Protein AF-A0A6J8DDE4-F1 (afdb_monomer_lite)

Organism: Mytilus coruscus (NCBI:txid42192)

pLDDT: mean 78.77, std 21.64, range [24.58, 97.44]

Sequence (434 aa):
MTSKDKNIFKKNSNVIDPCDWVNSNVIDPCDWVNSNVKDPCDLVNSNVKDPCDLVNSNVIDPCDWVNSNVIDPCDWVNSNVIDPCDWVNSNVIDPCDWVNSNVIDPCDWTHSSDFPGNYEDYDDSWSQKKFEKKFRIDMVKMSHDELEFDMVGVDASIANAFRRILLSEVPTMAIEKVFIYNNTSIIQDEVLAHRLGLIPIKADPRLFEYRQEGDTEGTAGDTLEFQLKVKCTKCLKVADTTDPDDLYKDHKVTTKHLKWVPIGNQAEIFKEGEIRPVHDDILIAKLRPGQELDIRMHCVKGIGKDHAKFSPVATASYRLLPEITLLQTVEGSLAEKLQKCFSPGVIEIEKVKGGRKKARVANARKDTCSREVFRHEGLKDTVKLERIRDHFIFSVESTGVLTPDVLVCEAVQVLMKKCRTFLTELKENTDKPK

Foldseek 3Di:
DDPDDDADAEDEDQEDEPDQEDEEAEDEPYQYYEYAEYEYHQYYEYAEYEYHQEYEYAEYDYHQEYEYAEYEYHLEYEYAYYDDHVDYDYNYYDDHVYYHYNDDPDPPPPDDQLDPPSDPPDDSPDDPVVQVVFWDKAWDDFDQFKGKIKTFRDFPVVVVLLQCCLQWPQKAKFWDDKAWPDFPAPDDPVRLSVLRRLFGKQDDQVQADADDPPDDPDALRFKWKKKAKFAKAFDPPDDDDPDCVNGIDRQFDWQLRIDTDHGDCVPVVDDPPNIGGLDGGHTRGGGDHPTITTMMTMIGMDTCNVPSSGNQFPHKDKDFQKDKDFPDWQKDVRLVVVCVQWDPPQWDWDQDPPRITTIDGGGSNRTPPPVSQCVDPVRNVGMDIDGDRRMMIIMTGGPSSHGVVVSSVSSVVVVVVVVVVVVVVVVVVVPDDD

InterPro domains:
  IPR001514 DNA-directed RNA polymerase, 30-40kDa subunit, conserved site [PS00446] (160-200)
  IPR011262 DNA-directed RNA polymerase, insert domain [PF01000] (189-309)
  IPR011263 DNA-directed RNA polymerase, RpoA/D/Rpb3-type [PF01193] (148-419)
  IPR011263 DNA-directed RNA polymerase, RpoA/D/Rpb3-type [SM00662] (146-425)
  IPR022842 DNA-directed RNA polymerase subunit Rpo3/Rpb3/RPAC1 [MF_00320] (136-426)
  IPR033901 DNA-directed RNA polymerases I and III subunit AC40 [cd07032] (135-425)
  IPR036603 RNA polymerase, RBP11-like subunit [G3DSA:3.30.1360.10] (137-418)
  IPR036603 RNA polymerase, RBP11-like subunit [SSF55257] (133-428)
  IPR036643 DNA-directed RNA polymerase, insert domain superfamily [G3DSA:2.170.120.12] (172-308)
  IPR036643 DNA-directed RNA polymerase, insert domain superfamily [SSF56553] (171-312)
  IPR050518 Archaeal Rpo3/Eukaryotic RPB3 RNA Polymerase Subunit [PTHR11800] (110-429)

Radius of gyration: 29.36 Å; chains: 1; bounding box: 64×82×76 Å

Secondary structure (DSSP, 8-state):
--------S-EEEEEE---SEEE-SEE---SEEEEEEE---SEEE-SEE---SEEEEEEE---SEEE-SEE---SEEEEEEE---SEEE-SEEPPPSEEE-SEE---TT-S---STTS-TT------HHHHHHH-EEEEEEE-SSEEEEEEES--HHHHHHHHHHHHHTSEEEEEEEEEEEEE-SSS-HHHHHHHHHTSPEE--GGGSPPPPTT-SS--TTTEEEEEEEEE-EE-TT-SS---HHHHEET-EEEGGGEEEE--TTHHHHS-TTTSEES-S--EEEE--TT-EEEEEEEEEEEETTT-GGG-SEEEEEEEEEEEEEESS--BTHHHHHHHHHS-TTTEEEEEETTTEEEEEE--GGG-----GGGG-TTTGGGEEEEEEEEEEEEEEEE-SSS-HHHHHHHHHHHHHHHHHHHHHHHHHHHSS--

Structure (mmCIF, N/CA/C/O backbone):
data_AF-A0A6J8DDE4-F1
#
_entry.id   AF-A0A6J8DDE4-F1
#
loop_
_atom_site.group_PDB
_atom_site.id
_atom_site.type_symbol
_atom_site.label_atom_id
_atom_site.label_alt_id
_atom_site.label_comp_id
_atom_site.label_asym_id
_atom_site.label_entity_id
_atom_site.label_seq_id
_atom_site.pdbx_PDB_ins_code
_atom_site.Cartn_x
_atom_site.Cartn_y
_atom_site.Cartn_z
_atom_site.occupancy
_atom_site.B_iso_or_equiv
_atom_site.auth_seq_id
_atom_site.auth_comp_id
_atom_site.auth_asym_id
_atom_site.auth_atom_id
_atom_site.pdbx_PDB_model_num
ATOM 1 N N . MET A 1 1 ? 34.566 -12.111 23.708 1.00 26.91 1 MET A N 1
ATOM 2 C CA . MET A 1 1 ? 34.995 -13.268 24.526 1.00 26.91 1 MET A CA 1
ATOM 3 C C . MET A 1 1 ? 33.925 -14.330 24.389 1.00 26.91 1 MET A C 1
ATOM 5 O O . MET A 1 1 ? 32.755 -13.999 24.465 1.00 26.91 1 MET A O 1
ATOM 9 N N . THR A 1 2 ? 34.337 -15.550 24.078 1.00 24.58 2 THR A N 1
ATOM 10 C CA . THR A 1 2 ? 33.510 -16.724 23.770 1.00 24.58 2 THR A CA 1
ATOM 11 C C . THR A 1 2 ? 32.404 -16.966 24.807 1.00 24.58 2 THR A C 1
ATOM 13 O O . THR A 1 2 ? 32.708 -17.207 25.977 1.00 24.58 2 THR A O 1
ATOM 16 N N . SER A 1 3 ? 31.129 -16.919 24.390 1.00 25.62 3 SER A N 1
ATOM 17 C CA . SER A 1 3 ? 30.004 -17.354 25.224 1.00 25.62 3 SER A CA 1
ATOM 18 C C . SER A 1 3 ? 30.092 -18.867 25.372 1.00 25.62 3 SER A C 1
ATOM 20 O O . SER A 1 3 ? 29.814 -19.629 24.451 1.00 25.62 3 SER A O 1
ATOM 22 N N . LYS A 1 4 ? 30.580 -19.307 26.529 1.00 28.00 4 LYS A N 1
ATOM 23 C CA . LYS A 1 4 ? 30.443 -20.697 26.939 1.00 28.00 4 LYS A CA 1
ATOM 24 C C . LYS A 1 4 ? 28.967 -20.954 27.196 1.00 28.00 4 LYS A C 1
ATOM 26 O O . LYS A 1 4 ? 28.421 -20.358 28.124 1.00 28.00 4 LYS A O 1
ATOM 31 N N . ASP A 1 5 ? 28.399 -21.876 26.429 1.00 30.75 5 ASP A N 1
ATOM 32 C CA . ASP A 1 5 ? 27.212 -22.635 26.798 1.00 30.75 5 ASP A CA 1
ATOM 33 C C . ASP A 1 5 ? 27.404 -23.167 28.222 1.00 30.75 5 ASP A C 1
ATOM 35 O O . ASP A 1 5 ? 28.204 -24.068 28.497 1.00 30.75 5 ASP A O 1
ATOM 39 N N . LYS A 1 6 ? 26.724 -22.528 29.165 1.00 29.55 6 LYS A N 1
ATOM 40 C CA . LYS A 1 6 ? 26.443 -23.087 30.476 1.00 29.55 6 LYS A CA 1
ATOM 41 C C . LYS A 1 6 ? 24.932 -23.093 30.571 1.00 29.55 6 LYS A C 1
ATOM 43 O O . LYS A 1 6 ? 24.353 -22.057 30.875 1.00 29.55 6 LYS A O 1
ATOM 48 N N . ASN A 1 7 ? 24.325 -24.252 30.344 1.00 34.34 7 ASN A N 1
ATOM 49 C CA . ASN A 1 7 ? 22.965 -24.504 30.801 1.00 34.34 7 ASN A CA 1
ATOM 50 C C . ASN A 1 7 ? 22.991 -24.363 32.326 1.00 34.34 7 ASN A C 1
ATOM 52 O O . ASN A 1 7 ? 23.570 -25.189 33.041 1.00 34.34 7 ASN A O 1
ATOM 56 N N . ILE A 1 8 ? 22.491 -23.230 32.816 1.00 42.12 8 ILE A N 1
ATOM 57 C CA . ILE A 1 8 ? 22.381 -22.936 34.239 1.00 42.12 8 ILE A CA 1
ATOM 58 C C . ILE A 1 8 ? 20.990 -23.407 34.653 1.00 42.12 8 ILE A C 1
ATOM 60 O O . ILE A 1 8 ? 20.004 -22.752 34.362 1.00 42.12 8 ILE A O 1
ATOM 64 N N . PHE A 1 9 ? 20.916 -24.535 35.356 1.00 44.44 9 PHE A N 1
ATOM 65 C CA . PHE A 1 9 ? 19.640 -25.130 35.768 1.00 44.44 9 PHE A CA 1
ATOM 66 C C . PHE A 1 9 ? 18.889 -24.327 36.855 1.00 44.44 9 PHE A C 1
ATOM 68 O O . PHE A 1 9 ? 17.711 -24.573 37.078 1.00 44.44 9 PHE A O 1
ATOM 75 N N . LYS A 1 10 ? 19.548 -23.399 37.579 1.00 40.81 10 LYS A N 1
ATOM 76 C CA . LYS A 1 10 ? 18.949 -22.583 38.663 1.00 40.81 10 LYS A CA 1
ATOM 77 C C . LYS A 1 10 ? 19.682 -21.246 38.864 1.00 40.81 10 LYS A C 1
ATOM 79 O O . LYS A 1 10 ? 20.897 -21.260 39.079 1.00 40.81 10 LYS A O 1
ATOM 84 N N . LYS A 1 11 ? 18.963 -20.112 38.898 1.00 54.50 11 LYS A N 1
ATOM 85 C CA . LYS A 1 11 ? 19.496 -18.775 39.263 1.00 54.50 11 LYS A CA 1
ATOM 86 C C . LYS A 1 11 ? 18.767 -18.170 40.473 1.00 54.50 11 LYS A C 1
ATOM 88 O O . LYS A 1 11 ? 17.560 -17.964 40.426 1.00 54.50 11 LYS A O 1
ATOM 93 N N . ASN A 1 12 ? 19.531 -17.801 41.508 1.00 46.16 12 ASN A N 1
ATOM 94 C CA . ASN A 1 12 ? 19.058 -17.040 42.674 1.00 46.16 12 ASN A CA 1
ATOM 95 C C . ASN A 1 12 ? 19.862 -15.739 42.823 1.00 46.16 12 ASN A C 1
ATOM 97 O O . ASN A 1 12 ? 21.071 -15.800 43.061 1.00 46.16 12 ASN A O 1
ATOM 101 N N . SER A 1 13 ? 19.216 -14.575 42.741 1.00 49.94 13 SER A N 1
ATOM 102 C CA . SER A 1 13 ? 19.834 -13.273 43.056 1.00 49.94 13 SER A CA 1
ATOM 103 C C . SER A 1 13 ? 18.778 -12.215 43.388 1.00 49.94 13 SER A C 1
ATOM 105 O O . SER A 1 13 ? 17.614 -12.376 43.058 1.00 49.94 13 SER A O 1
ATOM 107 N N . ASN A 1 14 ? 19.157 -11.116 44.050 1.00 41.53 14 ASN A N 1
ATOM 108 C CA . ASN A 1 14 ? 18.201 -10.044 44.374 1.00 41.53 14 ASN A CA 1
ATOM 109 C C . ASN A 1 14 ? 17.724 -9.276 43.130 1.00 41.53 14 ASN A C 1
ATOM 111 O O . ASN A 1 14 ? 16.549 -8.929 43.050 1.00 41.53 14 ASN A O 1
ATOM 115 N N . VAL A 1 15 ? 18.630 -9.039 42.180 1.00 47.00 15 VAL A N 1
ATOM 116 C CA . VAL A 1 15 ? 18.371 -8.411 40.878 1.00 47.00 15 VAL A CA 1
ATOM 117 C C . VAL A 1 15 ? 19.031 -9.288 39.814 1.00 47.00 15 VAL A C 1
ATOM 119 O O . VAL A 1 15 ? 20.150 -9.775 40.026 1.00 47.00 15 VAL A O 1
ATOM 122 N N . ILE A 1 16 ? 18.329 -9.539 38.712 1.00 54.81 16 ILE A N 1
ATOM 123 C CA . ILE A 1 16 ? 18.876 -10.159 37.500 1.00 54.81 16 ILE A CA 1
ATOM 124 C C . ILE A 1 16 ? 18.686 -9.146 36.381 1.00 54.81 16 ILE A C 1
ATOM 126 O O . ILE A 1 16 ? 17.548 -8.916 35.996 1.00 54.81 16 ILE A O 1
ATOM 130 N N . ASP A 1 17 ? 19.796 -8.598 35.892 1.00 51.78 17 ASP A N 1
ATOM 131 C CA . ASP A 1 17 ? 19.867 -7.696 34.742 1.00 51.78 17 ASP A CA 1
ATOM 132 C C . ASP A 1 17 ? 20.944 -8.250 33.786 1.00 51.78 17 ASP A C 1
ATOM 134 O O . ASP A 1 17 ? 22.132 -8.258 34.144 1.00 51.78 17 ASP A O 1
ATOM 138 N N . PRO A 1 18 ? 20.560 -8.873 32.652 1.00 49.59 18 PRO A N 1
ATOM 139 C CA . PRO A 1 18 ? 21.518 -9.568 31.811 1.00 49.59 18 PRO A CA 1
ATOM 140 C C . PRO A 1 18 ? 22.302 -8.677 30.841 1.00 49.59 18 PRO A C 1
ATOM 142 O O . PRO A 1 18 ? 23.417 -9.099 30.546 1.00 49.59 18 PRO A O 1
ATOM 145 N N . CYS A 1 19 ? 21.764 -7.558 30.322 1.00 50.84 19 CYS A N 1
ATOM 146 C CA . CYS A 1 19 ? 22.345 -6.674 29.277 1.00 50.84 19 CYS A CA 1
ATOM 147 C C . CYS A 1 19 ? 21.293 -5.670 28.738 1.00 50.84 19 CYS A C 1
ATOM 149 O O . CYS A 1 19 ? 20.141 -6.044 28.639 1.00 50.84 19 CYS A O 1
ATOM 151 N N . ASP A 1 20 ? 21.685 -4.507 28.199 1.00 43.53 20 ASP A N 1
ATOM 152 C CA . ASP A 1 20 ? 20.748 -3.557 27.544 1.00 43.53 20 ASP A CA 1
ATOM 153 C C . ASP A 1 20 ? 20.222 -4.031 26.159 1.00 43.53 20 ASP A C 1
ATOM 155 O O . ASP A 1 20 ? 19.158 -3.624 25.700 1.00 43.53 20 ASP A O 1
ATOM 159 N N . TRP A 1 21 ? 20.968 -4.888 25.439 1.00 42.19 21 TRP A N 1
ATOM 160 C CA . TRP A 1 21 ? 20.609 -5.348 24.082 1.00 42.19 21 TRP A CA 1
ATOM 161 C C . TRP A 1 21 ? 21.011 -6.800 23.808 1.00 42.19 21 TRP A C 1
ATOM 163 O O . TRP A 1 21 ? 22.154 -7.194 24.067 1.00 42.19 21 TRP A O 1
ATOM 173 N N . VAL A 1 22 ? 20.104 -7.583 23.203 1.00 50.41 22 VAL A N 1
ATOM 174 C CA . VAL A 1 22 ? 20.348 -8.987 22.823 1.00 50.41 22 VAL A CA 1
ATOM 175 C C . VAL A 1 22 ? 19.825 -9.303 21.414 1.00 50.41 22 VAL A C 1
ATOM 177 O O . VAL A 1 22 ? 18.672 -9.037 21.077 1.00 50.41 22 VAL A O 1
ATOM 180 N N . ASN A 1 23 ? 20.667 -9.943 20.594 1.00 41.00 23 ASN A N 1
ATOM 181 C CA . ASN A 1 23 ? 20.316 -10.460 19.267 1.00 41.00 23 ASN A CA 1
ATOM 182 C C . ASN A 1 23 ? 20.802 -11.915 19.131 1.00 41.00 23 ASN A C 1
ATOM 184 O O . ASN A 1 23 ? 22.007 -12.154 19.031 1.00 41.00 23 ASN A O 1
ATOM 188 N N . SER A 1 24 ? 19.886 -12.886 19.165 1.00 45.12 24 SER A N 1
ATOM 189 C CA . SER A 1 24 ? 20.200 -14.328 19.149 1.00 45.12 24 SER A CA 1
ATOM 190 C C . SER A 1 24 ? 19.079 -15.129 18.492 1.00 45.12 24 SER A C 1
ATOM 192 O O . SER A 1 24 ? 17.921 -14.771 18.616 1.00 45.12 24 SER A O 1
ATOM 194 N N . ASN A 1 25 ? 19.381 -16.254 17.841 1.00 38.81 25 ASN A N 1
ATOM 195 C CA . ASN A 1 25 ? 18.343 -17.104 17.241 1.00 38.81 25 ASN A CA 1
ATOM 196 C C . ASN A 1 25 ? 17.422 -17.752 18.288 1.00 38.81 25 ASN A C 1
ATOM 198 O O . ASN A 1 25 ? 16.210 -17.795 18.085 1.00 38.81 25 ASN A O 1
ATOM 202 N N . VAL A 1 26 ? 18.002 -18.244 19.383 1.00 41.78 26 VAL A N 1
ATOM 203 C CA . VAL A 1 26 ? 17.290 -18.847 20.516 1.00 41.78 26 VAL A CA 1
ATOM 204 C C . VAL A 1 26 ? 17.803 -18.181 21.785 1.00 41.78 26 VAL A C 1
ATOM 206 O O . VAL A 1 26 ? 19.015 -17.988 21.939 1.00 41.78 26 VAL A O 1
ATOM 209 N N . ILE A 1 27 ? 16.888 -17.789 22.663 1.00 52.66 27 ILE A N 1
ATOM 210 C CA . ILE A 1 27 ? 17.199 -17.269 23.993 1.00 52.66 27 ILE A CA 1
ATOM 211 C C . ILE A 1 27 ? 16.495 -18.178 24.996 1.00 52.66 27 ILE A C 1
ATOM 213 O O . ILE A 1 27 ? 15.274 -18.128 25.082 1.00 52.66 27 ILE A O 1
ATOM 217 N N . ASP A 1 28 ? 17.287 -18.966 25.723 1.00 49.84 28 ASP A N 1
ATOM 218 C CA . ASP A 1 28 ? 16.865 -19.818 26.840 1.00 49.84 28 ASP A CA 1
ATOM 219 C C . ASP A 1 28 ? 17.850 -19.590 28.006 1.00 49.84 28 ASP A C 1
ATOM 221 O O . ASP A 1 28 ? 18.998 -20.054 27.964 1.00 49.84 28 ASP A O 1
ATOM 225 N N . PRO A 1 29 ? 17.496 -18.746 28.993 1.00 49.94 29 PRO A N 1
ATOM 226 C CA . PRO A 1 29 ? 18.449 -18.325 30.001 1.00 49.94 29 PRO A CA 1
ATOM 227 C C . PRO A 1 29 ? 18.588 -19.272 31.206 1.00 49.94 29 PRO A C 1
ATOM 229 O O . PRO A 1 29 ? 19.660 -19.182 31.813 1.00 49.94 29 PRO A O 1
ATOM 232 N N . CYS A 1 30 ? 17.586 -20.094 31.582 1.00 54.56 30 CYS A N 1
ATOM 233 C CA . CYS A 1 30 ? 17.545 -21.006 32.764 1.00 54.56 30 CYS A CA 1
ATOM 234 C C . CYS A 1 30 ? 16.173 -21.713 32.899 1.00 54.56 30 CYS A C 1
ATOM 236 O O . CYS A 1 30 ? 15.189 -21.031 32.696 1.00 54.56 30 CYS A O 1
ATOM 238 N N . ASP A 1 31 ? 16.072 -22.919 33.478 1.00 48.47 31 ASP A N 1
ATOM 239 C CA . ASP A 1 31 ? 14.772 -23.559 33.822 1.00 48.47 31 ASP A CA 1
ATOM 240 C C . ASP A 1 31 ? 14.060 -22.924 35.050 1.00 48.47 31 ASP A C 1
ATOM 242 O O . ASP A 1 31 ? 12.836 -22.868 35.135 1.00 48.47 31 ASP A O 1
ATOM 246 N N . TRP A 1 32 ? 14.816 -22.436 36.051 1.00 46.06 32 TRP A N 1
ATOM 247 C CA . TRP A 1 32 ? 14.254 -21.886 37.302 1.00 46.06 32 TRP A CA 1
ATOM 248 C C . TRP A 1 32 ? 14.932 -20.600 37.779 1.00 46.06 32 TRP A C 1
ATOM 250 O O . TRP A 1 32 ? 16.166 -20.534 37.902 1.00 46.06 32 TRP A O 1
ATOM 260 N N . VAL A 1 33 ? 14.116 -19.602 38.141 1.00 52.06 33 VAL A N 1
ATOM 261 C CA . VAL A 1 33 ? 14.566 -18.287 38.624 1.00 52.06 33 VAL A CA 1
ATOM 262 C C . VAL A 1 33 ? 13.819 -17.847 39.885 1.00 52.06 33 VAL A C 1
ATOM 264 O O . VAL A 1 33 ? 12.590 -17.844 39.929 1.00 52.06 33 VAL A O 1
ATOM 267 N N . ASN A 1 34 ? 14.568 -17.397 40.895 1.00 43.22 34 ASN A N 1
ATOM 268 C CA . ASN A 1 34 ? 14.029 -16.777 42.109 1.00 43.22 34 ASN A CA 1
ATOM 269 C C . ASN A 1 34 ? 14.765 -15.457 42.411 1.00 43.22 34 ASN A C 1
ATOM 271 O O . ASN A 1 34 ? 15.963 -15.473 42.727 1.00 43.22 34 ASN A O 1
ATOM 275 N N . SER A 1 35 ? 14.070 -14.320 42.308 1.00 47.12 35 SER A N 1
ATOM 276 C CA . SER A 1 35 ? 14.650 -12.981 42.515 1.00 47.12 35 SER A CA 1
ATOM 277 C C . SER A 1 35 ? 13.668 -11.980 43.129 1.00 47.12 35 SER A C 1
ATOM 279 O O . SER A 1 35 ? 12.489 -12.265 43.244 1.00 47.12 35 SER A O 1
ATOM 281 N N . ASN A 1 36 ? 14.115 -10.798 43.572 1.00 44.03 36 ASN A N 1
ATOM 282 C CA . ASN A 1 36 ? 13.175 -9.742 43.986 1.00 44.03 36 ASN A CA 1
ATOM 283 C C . ASN A 1 36 ? 12.703 -8.920 42.783 1.00 44.03 36 ASN A C 1
ATOM 285 O O . ASN A 1 36 ? 11.516 -8.628 42.677 1.00 44.03 36 ASN A O 1
ATOM 289 N N . VAL A 1 37 ? 13.631 -8.579 41.891 1.00 43.03 37 VAL A N 1
ATOM 290 C CA . VAL A 1 37 ? 13.368 -7.891 40.623 1.00 43.03 37 VAL A CA 1
ATOM 291 C C . VAL A 1 37 ? 13.968 -8.734 39.502 1.00 43.03 37 VAL A C 1
ATOM 293 O O . VAL A 1 37 ? 15.117 -9.188 39.611 1.00 43.03 37 VAL A O 1
ATOM 296 N N . LYS A 1 38 ? 13.186 -8.992 38.454 1.00 51.09 38 LYS A N 1
ATOM 297 C CA . LYS A 1 38 ? 13.655 -9.597 37.204 1.00 51.09 38 LYS A CA 1
ATOM 298 C C . LYS A 1 38 ? 13.398 -8.595 36.085 1.00 51.09 38 LYS A C 1
ATOM 300 O O . LYS A 1 38 ? 12.240 -8.321 35.791 1.00 51.09 38 LYS A O 1
ATOM 305 N N . ASP A 1 39 ? 14.482 -8.105 35.500 1.00 50.47 39 ASP A N 1
ATOM 306 C CA . ASP A 1 39 ? 14.481 -7.134 34.411 1.00 50.47 39 ASP A CA 1
ATOM 307 C C . ASP A 1 39 ? 15.359 -7.705 33.284 1.00 50.47 39 ASP A C 1
ATOM 309 O O . ASP A 1 39 ? 16.593 -7.654 33.344 1.00 50.47 39 ASP A O 1
ATOM 313 N N . PRO A 1 40 ? 14.782 -8.448 32.327 1.00 53.16 40 PRO A N 1
ATOM 314 C CA . PRO A 1 40 ? 15.510 -8.845 31.145 1.00 53.16 40 PRO A CA 1
ATOM 315 C C . PRO A 1 40 ? 15.534 -7.676 30.154 1.00 53.16 40 PRO A C 1
ATOM 317 O O . PRO A 1 40 ? 14.487 -7.328 29.639 1.00 53.16 40 PRO A O 1
ATOM 320 N N . CYS A 1 41 ? 16.735 -7.194 29.826 1.00 51.16 41 CYS A N 1
ATOM 321 C CA . CYS A 1 41 ? 17.140 -6.473 28.606 1.00 51.16 41 CYS A CA 1
ATOM 322 C C . CYS A 1 41 ? 16.073 -5.626 27.881 1.00 51.16 41 CYS A C 1
ATOM 324 O O . CYS A 1 41 ? 15.192 -6.198 27.245 1.00 51.16 41 CYS A O 1
ATOM 326 N N . ASP A 1 42 ? 16.266 -4.310 27.780 1.00 45.72 42 ASP A N 1
ATOM 327 C CA . ASP A 1 42 ? 15.364 -3.364 27.090 1.00 45.72 42 ASP A CA 1
ATOM 328 C C . ASP A 1 42 ? 14.935 -3.798 25.670 1.00 45.72 42 ASP A C 1
ATOM 330 O O . ASP A 1 42 ? 13.794 -3.584 25.253 1.00 45.72 42 ASP A O 1
ATOM 334 N N . LEU A 1 43 ? 15.841 -4.417 24.895 1.00 45.16 43 LEU A N 1
ATOM 335 C CA . LEU A 1 43 ? 15.614 -4.695 23.472 1.00 45.16 43 LEU A CA 1
ATOM 336 C C . LEU A 1 43 ? 16.081 -6.094 23.047 1.00 45.16 43 LEU A C 1
ATOM 338 O O . LEU A 1 43 ? 17.274 -6.422 23.102 1.00 45.16 43 LEU A O 1
ATOM 342 N N . VAL A 1 44 ? 15.138 -6.908 22.552 1.00 48.72 44 VAL A N 1
ATOM 343 C CA . VAL A 1 44 ? 15.373 -8.315 22.182 1.00 48.72 44 VAL A CA 1
ATOM 344 C C . VAL A 1 44 ? 14.918 -8.623 20.754 1.00 48.72 44 VAL A C 1
ATOM 346 O O . VAL A 1 44 ? 13.752 -8.444 20.399 1.00 48.72 44 VAL A O 1
ATOM 349 N N . ASN A 1 45 ? 15.833 -9.169 19.948 1.00 41.34 45 ASN A N 1
ATOM 350 C CA . ASN A 1 45 ? 15.549 -9.686 18.608 1.00 41.34 45 ASN A CA 1
ATOM 351 C C . ASN A 1 45 ? 15.945 -11.170 18.513 1.00 41.34 45 ASN A C 1
ATOM 353 O O . ASN A 1 45 ? 17.132 -11.503 18.602 1.00 41.34 45 ASN A O 1
ATOM 357 N N . SER A 1 46 ? 14.962 -12.058 18.343 1.00 44.25 46 SER A N 1
ATOM 358 C CA . SER A 1 46 ? 15.182 -13.511 18.291 1.00 44.25 46 SER A CA 1
ATOM 359 C C . SER A 1 46 ? 14.241 -14.243 17.339 1.00 44.25 46 SER A C 1
ATOM 361 O O . SER A 1 46 ? 13.346 -13.642 16.769 1.00 44.25 46 SER A O 1
ATOM 363 N N . ASN A 1 47 ? 14.443 -15.543 17.101 1.00 42.53 47 ASN A N 1
ATOM 364 C CA . ASN A 1 47 ? 13.430 -16.371 16.428 1.00 42.53 47 ASN A CA 1
ATOM 365 C C . ASN A 1 47 ? 12.538 -17.079 17.449 1.00 42.53 47 ASN A C 1
ATOM 367 O O . ASN A 1 47 ? 11.325 -17.126 17.265 1.00 42.53 47 ASN A O 1
ATOM 371 N N . VAL A 1 48 ? 13.138 -17.609 18.514 1.00 38.12 48 VAL A N 1
ATOM 372 C CA . VAL A 1 48 ? 12.436 -18.239 19.635 1.00 38.12 48 VAL A CA 1
ATOM 373 C C . VAL A 1 48 ? 12.922 -17.584 20.923 1.00 38.12 48 VAL A C 1
ATOM 375 O O . VAL A 1 48 ? 14.133 -17.514 21.159 1.00 38.12 48 VAL A O 1
ATOM 378 N N . LYS A 1 49 ? 11.981 -17.084 21.726 1.00 47.94 49 LYS A N 1
ATOM 379 C CA . LYS A 1 49 ? 12.231 -16.582 23.078 1.00 47.94 49 LYS A CA 1
ATOM 380 C C . LYS A 1 49 ? 11.466 -17.473 24.048 1.00 47.94 49 LYS A C 1
ATOM 382 O O . LYS A 1 49 ? 10.239 -17.472 24.006 1.00 47.94 49 LYS A O 1
ATOM 387 N N . ASP A 1 50 ? 12.215 -18.175 24.885 1.00 47.50 50 ASP A N 1
ATOM 388 C CA . ASP A 1 50 ? 11.706 -19.046 25.938 1.00 47.50 50 ASP A CA 1
ATOM 389 C C . ASP A 1 50 ? 12.315 -18.562 27.267 1.00 47.50 50 ASP A C 1
ATOM 391 O O . ASP A 1 50 ? 13.488 -18.816 27.573 1.00 47.50 50 ASP A O 1
ATOM 395 N N . PRO A 1 51 ? 11.624 -17.688 28.016 1.00 53.16 51 PRO A N 1
ATOM 396 C CA . PRO A 1 51 ? 12.026 -17.364 29.362 1.00 53.16 51 PRO A CA 1
ATOM 397 C C . PRO A 1 51 ? 11.596 -18.507 30.288 1.00 53.16 51 PRO A C 1
ATOM 399 O O . PRO A 1 51 ? 10.411 -18.691 30.486 1.00 53.16 51 PRO A O 1
ATOM 402 N N . CYS A 1 52 ? 12.566 -19.151 30.935 1.00 53.47 52 CYS A N 1
ATOM 403 C CA . CYS A 1 52 ? 12.460 -20.004 32.131 1.00 53.47 52 CYS A CA 1
ATOM 404 C C . CYS A 1 52 ? 11.087 -20.598 32.498 1.00 53.47 52 CYS A C 1
ATOM 406 O O . CYS A 1 52 ? 10.242 -19.849 32.970 1.00 53.47 52 CYS A O 1
ATOM 408 N N . ASP A 1 53 ? 10.947 -21.924 32.545 1.00 46.66 53 ASP A N 1
ATOM 409 C CA . ASP A 1 53 ? 9.722 -22.639 32.961 1.00 46.66 53 ASP A CA 1
ATOM 410 C C . ASP A 1 53 ? 9.062 -22.099 34.249 1.00 46.66 53 ASP A C 1
ATOM 412 O O . ASP A 1 53 ? 7.837 -22.040 34.364 1.00 46.66 53 ASP A O 1
ATOM 416 N N . LEU A 1 54 ? 9.860 -21.708 35.257 1.00 46.38 54 LEU A N 1
ATOM 417 C CA . LEU A 1 54 ? 9.330 -21.359 36.580 1.00 46.38 54 LEU A CA 1
ATOM 418 C C . LEU A 1 54 ? 10.005 -20.126 37.198 1.00 46.38 54 LEU A C 1
ATOM 420 O O . LEU A 1 54 ? 11.217 -20.108 37.463 1.00 46.38 54 LEU A O 1
ATOM 424 N N . VAL A 1 55 ? 9.202 -19.093 37.481 1.00 49.84 55 VAL A N 1
ATOM 425 C CA . VAL A 1 55 ? 9.664 -17.783 37.974 1.00 49.84 55 VAL A CA 1
ATOM 426 C C . VAL A 1 55 ? 8.950 -17.382 39.262 1.00 49.84 55 VAL A C 1
ATOM 428 O O . VAL A 1 55 ? 7.726 -17.312 39.329 1.00 49.84 55 VAL A O 1
ATOM 431 N N . ASN A 1 56 ? 9.734 -17.049 40.288 1.00 43.81 56 ASN A N 1
ATOM 432 C CA . ASN A 1 56 ? 9.238 -16.505 41.550 1.00 43.81 56 ASN A CA 1
ATOM 433 C C . ASN A 1 56 ? 9.930 -15.169 41.852 1.00 43.81 56 ASN A C 1
ATOM 435 O O . ASN A 1 56 ? 11.110 -15.158 42.214 1.00 43.81 56 ASN A O 1
ATOM 439 N N . SER A 1 57 ? 9.226 -14.044 41.696 1.00 48.88 57 SER A N 1
ATOM 440 C CA . SER A 1 57 ? 9.817 -12.722 41.949 1.00 48.88 57 SER A CA 1
ATOM 441 C C . SER A 1 57 ? 8.828 -11.620 42.280 1.00 48.88 57 SER A C 1
ATOM 443 O O . SER A 1 57 ? 7.746 -11.596 41.731 1.00 48.88 57 SER A O 1
ATOM 445 N N . ASN A 1 58 ? 9.189 -10.648 43.122 1.00 46.09 58 ASN A N 1
ATOM 446 C CA . ASN A 1 58 ? 8.249 -9.597 43.546 1.00 46.09 58 ASN A CA 1
ATOM 447 C C . ASN A 1 58 ? 7.819 -8.649 42.413 1.00 46.09 58 ASN A C 1
ATOM 449 O O . ASN A 1 58 ? 6.647 -8.286 42.369 1.00 46.09 58 ASN A O 1
ATOM 453 N N . VAL A 1 59 ? 8.738 -8.262 41.526 1.00 40.59 59 VAL A N 1
ATOM 454 C CA . VAL A 1 59 ? 8.464 -7.425 40.346 1.00 40.59 59 VAL A CA 1
ATOM 455 C C . VAL A 1 59 ? 9.051 -8.102 39.112 1.00 40.59 59 VAL A C 1
ATOM 457 O O . VAL A 1 59 ? 10.207 -8.544 39.144 1.00 40.59 59 VAL A O 1
ATOM 460 N N . ILE A 1 60 ? 8.245 -8.200 38.058 1.00 50.50 60 ILE A N 1
ATOM 461 C CA . ILE A 1 60 ? 8.633 -8.696 36.737 1.00 50.50 60 ILE A CA 1
ATOM 462 C C . ILE A 1 60 ? 8.342 -7.593 35.723 1.00 50.50 60 ILE A C 1
ATOM 464 O O . ILE A 1 60 ? 7.182 -7.225 35.550 1.00 50.50 60 ILE A O 1
ATOM 468 N N . ASP A 1 61 ? 9.395 -7.108 35.072 1.00 47.16 61 ASP A N 1
ATOM 469 C CA . ASP A 1 61 ? 9.328 -6.095 34.018 1.00 47.16 61 ASP A CA 1
ATOM 470 C C . ASP A 1 61 ? 10.044 -6.641 32.771 1.00 47.16 61 ASP A C 1
ATOM 472 O O . ASP A 1 61 ? 11.272 -6.631 32.711 1.00 47.16 61 ASP A O 1
ATOM 476 N N . PRO A 1 62 ? 9.349 -7.341 31.861 1.00 51.84 62 PRO A N 1
ATOM 477 C CA . PRO A 1 62 ? 9.925 -7.838 30.622 1.00 51.84 62 PRO A CA 1
ATOM 478 C C . PRO A 1 62 ? 10.172 -6.717 29.601 1.00 51.84 62 PRO A C 1
ATOM 480 O O . PRO A 1 62 ? 9.240 -6.011 29.256 1.00 51.84 62 PRO A O 1
ATOM 483 N N . CYS A 1 63 ? 11.380 -6.690 29.017 1.00 51.75 63 CYS A N 1
ATOM 484 C CA . CYS A 1 63 ? 11.821 -5.939 27.823 1.00 51.75 63 CYS A CA 1
ATOM 485 C C . CYS A 1 63 ? 10.795 -4.973 27.180 1.00 51.75 63 CYS A C 1
ATOM 487 O O . CYS A 1 63 ? 9.822 -5.444 26.588 1.00 51.75 63 CYS A O 1
ATOM 489 N N . ASP A 1 64 ? 11.096 -3.676 27.093 1.00 40.03 64 ASP A N 1
ATOM 490 C CA . ASP A 1 64 ? 10.272 -2.676 26.383 1.00 40.03 64 ASP A CA 1
ATOM 491 C C . ASP A 1 64 ? 9.899 -3.086 24.941 1.00 40.03 64 ASP A C 1
ATOM 493 O O . ASP A 1 64 ? 8.780 -2.841 24.473 1.00 40.03 64 ASP A O 1
ATOM 497 N N . TRP A 1 65 ? 10.828 -3.731 24.216 1.00 40.56 65 TRP A N 1
ATOM 498 C CA . TRP A 1 65 ? 10.612 -4.153 22.828 1.00 40.56 65 TRP A CA 1
ATOM 499 C C . TRP A 1 65 ? 11.087 -5.584 22.531 1.00 40.56 65 TRP A C 1
ATOM 501 O O . TRP A 1 65 ? 12.263 -5.932 22.688 1.00 40.56 65 TRP A O 1
ATOM 511 N N . VAL A 1 66 ? 10.171 -6.410 22.006 1.00 47.00 66 VAL A N 1
ATOM 512 C CA . VAL A 1 66 ? 10.442 -7.797 21.591 1.00 47.00 66 VAL A CA 1
ATOM 513 C C . VAL A 1 66 ? 10.034 -8.042 20.135 1.00 47.00 66 VAL A C 1
ATOM 515 O O . VAL A 1 66 ? 8.873 -7.877 19.757 1.00 47.00 66 VAL A O 1
ATOM 518 N N . ASN A 1 67 ? 10.979 -8.521 19.324 1.00 39.50 67 ASN A N 1
ATOM 519 C CA . ASN A 1 67 ? 10.743 -9.016 17.966 1.00 39.50 67 ASN A CA 1
ATOM 520 C C . ASN A 1 67 ? 11.145 -10.499 17.893 1.00 39.50 67 ASN A C 1
ATOM 522 O O . ASN A 1 67 ? 12.337 -10.809 17.887 1.00 39.50 67 ASN A O 1
ATOM 526 N N . SER A 1 68 ? 10.165 -11.411 17.886 1.00 44.03 68 SER A N 1
ATOM 527 C CA . SER A 1 68 ? 10.397 -12.866 17.873 1.00 44.03 68 SER A CA 1
ATOM 528 C C . SER A 1 68 ? 9.396 -13.594 16.986 1.00 44.03 68 SER A C 1
ATOM 530 O O . SER A 1 68 ? 8.308 -13.092 16.784 1.00 44.03 68 SER A O 1
ATOM 532 N N . ASN A 1 69 ? 9.707 -14.772 16.439 1.00 41.72 69 ASN A N 1
ATOM 533 C CA . ASN A 1 69 ? 8.709 -15.544 15.679 1.00 41.72 69 ASN A CA 1
ATOM 534 C C . ASN A 1 69 ? 7.789 -16.355 16.600 1.00 41.72 69 ASN A C 1
ATOM 536 O O . ASN A 1 69 ? 6.598 -16.477 16.311 1.00 41.72 69 ASN A O 1
ATOM 540 N N . VAL A 1 70 ? 8.354 -16.906 17.674 1.00 35.59 70 VAL A N 1
ATOM 541 C CA . VAL A 1 70 ? 7.646 -17.620 18.740 1.00 35.59 70 VAL A CA 1
ATOM 542 C C . VAL A 1 70 ? 8.070 -17.015 20.072 1.00 35.59 70 VAL A C 1
ATOM 544 O O . VAL A 1 70 ? 9.264 -16.768 20.300 1.00 35.59 70 VAL A O 1
ATOM 547 N N . ILE A 1 71 ? 7.084 -16.740 20.917 1.00 47.44 71 ILE A N 1
ATOM 548 C CA . ILE A 1 71 ? 7.272 -16.370 22.316 1.00 47.44 71 ILE A CA 1
ATOM 549 C C . ILE A 1 71 ? 6.477 -17.382 23.123 1.00 47.44 71 ILE A C 1
ATOM 551 O O . ILE A 1 71 ? 5.260 -17.466 22.955 1.00 47.44 71 ILE A O 1
ATOM 555 N N . ASP A 1 72 ? 7.185 -18.124 23.959 1.00 43.38 72 ASP A N 1
ATOM 556 C CA . ASP A 1 72 ? 6.610 -19.084 24.890 1.00 43.38 72 ASP A CA 1
ATOM 557 C C . ASP A 1 72 ? 6.979 -18.614 26.299 1.00 43.38 72 ASP A C 1
ATOM 559 O O . ASP A 1 72 ? 8.143 -18.720 26.670 1.00 43.38 72 ASP A O 1
ATOM 563 N N . PRO A 1 73 ? 6.109 -17.884 27.011 1.00 52.81 73 PRO A N 1
ATOM 564 C CA . PRO A 1 73 ? 6.404 -17.377 28.340 1.00 52.81 73 PRO A CA 1
ATOM 565 C C . PRO A 1 73 ? 6.215 -18.469 29.407 1.00 52.81 73 PRO A C 1
ATOM 567 O O . PRO A 1 73 ? 5.248 -19.209 29.354 1.00 52.81 73 PRO A O 1
ATOM 570 N N . CYS A 1 74 ? 7.094 -18.479 30.418 1.00 53.62 74 CYS A N 1
ATOM 571 C CA . CYS A 1 74 ? 7.114 -19.364 31.597 1.00 53.62 74 CYS A CA 1
ATOM 572 C C . CYS A 1 74 ? 5.783 -20.080 31.938 1.00 53.62 74 CYS A C 1
ATOM 574 O O . CYS A 1 74 ? 4.797 -19.402 32.237 1.00 53.62 74 CYS A O 1
ATOM 576 N N . ASP A 1 75 ? 5.791 -21.411 32.075 1.00 42.00 75 ASP A N 1
ATOM 577 C CA . ASP A 1 75 ? 4.635 -22.214 32.522 1.00 42.00 75 ASP A CA 1
ATOM 578 C C . ASP A 1 75 ? 4.027 -21.714 33.847 1.00 42.00 75 ASP A C 1
ATOM 580 O O . ASP A 1 75 ? 2.804 -21.677 34.023 1.00 42.00 75 ASP A O 1
ATOM 584 N N . TRP A 1 76 ? 4.878 -21.315 34.807 1.00 41.19 76 TRP A N 1
ATOM 585 C CA . TRP A 1 76 ? 4.429 -20.837 36.117 1.00 41.19 76 TRP A CA 1
ATOM 586 C C . TRP A 1 76 ? 5.145 -19.564 36.590 1.00 41.19 76 TRP A C 1
ATOM 588 O O . TRP A 1 76 ? 6.362 -19.533 36.809 1.00 41.19 76 TRP A O 1
ATOM 598 N N . VAL A 1 77 ? 4.348 -18.522 36.855 1.00 47.31 77 VAL A N 1
ATOM 599 C CA . VAL A 1 77 ? 4.801 -17.229 37.388 1.00 47.31 77 VAL A CA 1
ATOM 600 C C . VAL A 1 77 ? 4.130 -16.902 38.728 1.00 47.31 77 VAL A C 1
ATOM 602 O O . VAL A 1 77 ? 2.904 -16.869 38.841 1.00 47.31 77 VAL A O 1
ATOM 605 N N . ASN A 1 78 ? 4.931 -16.589 39.750 1.00 39.81 78 ASN A N 1
ATOM 606 C CA . ASN A 1 78 ? 4.465 -16.087 41.048 1.00 39.81 78 ASN A CA 1
ATOM 607 C C . ASN A 1 78 ? 5.119 -14.729 41.356 1.00 39.81 78 ASN A C 1
ATOM 609 O O . ASN A 1 78 ? 6.329 -14.662 41.594 1.00 39.81 78 ASN A O 1
ATOM 613 N N . SER A 1 79 ? 4.332 -13.648 41.333 1.00 44.66 79 SER A N 1
ATOM 614 C CA . SER A 1 79 ? 4.829 -12.273 41.473 1.00 44.66 79 SER A CA 1
ATOM 615 C C . SER A 1 79 ? 3.866 -11.338 42.201 1.00 44.66 79 SER A C 1
ATOM 617 O O . SER A 1 79 ? 2.733 -11.710 42.441 1.00 44.66 79 SER A O 1
ATOM 619 N N . ASN A 1 80 ? 4.284 -10.130 42.596 1.00 41.06 80 ASN A N 1
ATOM 620 C CA . ASN A 1 80 ? 3.350 -9.117 43.110 1.00 41.06 80 ASN A CA 1
ATOM 621 C C . ASN A 1 80 ? 2.911 -8.130 42.019 1.00 41.06 80 ASN A C 1
ATOM 623 O O . ASN A 1 80 ? 1.768 -7.678 42.065 1.00 41.06 80 ASN A O 1
ATOM 627 N N . VAL A 1 81 ? 3.799 -7.794 41.077 1.00 36.06 81 VAL A N 1
ATOM 628 C CA . VA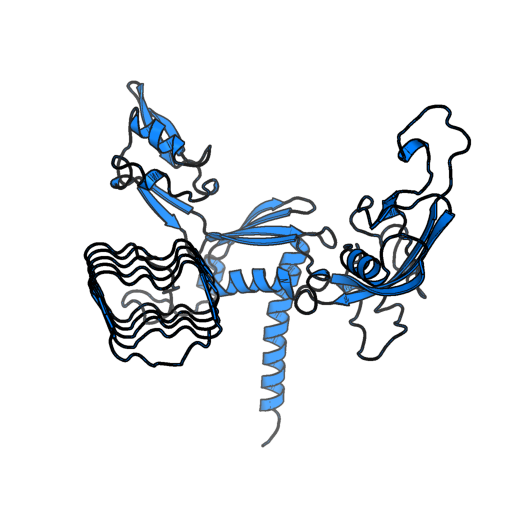L A 1 81 ? 3.554 -6.860 39.966 1.00 36.06 81 VAL A CA 1
ATOM 629 C C . VAL A 1 81 ? 4.161 -7.438 38.691 1.00 36.06 81 VAL A C 1
ATOM 631 O O . VAL A 1 81 ? 5.347 -7.775 38.679 1.00 36.06 81 VAL A O 1
ATOM 634 N N . ILE A 1 82 ? 3.348 -7.530 37.640 1.00 45.84 82 ILE A N 1
ATOM 635 C CA . ILE A 1 82 ? 3.761 -7.925 36.290 1.00 45.84 82 ILE A CA 1
ATOM 636 C C . ILE A 1 82 ? 3.340 -6.804 35.337 1.00 45.84 82 ILE A C 1
ATOM 638 O O . ILE A 1 82 ? 2.143 -6.528 35.246 1.00 45.84 82 ILE A O 1
ATOM 642 N N . ASP A 1 83 ? 4.299 -6.192 34.644 1.00 42.84 83 ASP A N 1
ATOM 643 C CA . ASP A 1 83 ? 4.049 -5.180 33.606 1.00 42.84 83 ASP A CA 1
ATOM 644 C C . ASP A 1 83 ? 4.445 -5.756 32.235 1.00 42.84 83 ASP A C 1
ATOM 646 O O . ASP A 1 83 ? 5.620 -6.022 32.016 1.00 42.84 83 ASP A O 1
ATOM 650 N N . PRO A 1 84 ? 3.516 -6.118 31.337 1.00 48.81 84 PRO A N 1
ATOM 651 C CA . PRO A 1 84 ? 3.898 -6.720 30.062 1.00 48.81 84 PRO A CA 1
ATOM 652 C C . PRO A 1 84 ? 4.603 -5.714 29.137 1.00 48.81 84 PRO A C 1
ATOM 654 O O . PRO A 1 84 ? 4.262 -4.540 29.124 1.00 48.81 84 PRO A O 1
ATOM 657 N N . CYS A 1 85 ? 5.512 -6.216 28.289 1.00 49.06 85 CYS A N 1
ATOM 658 C CA . CYS A 1 85 ? 6.252 -5.430 27.295 1.00 49.06 85 CYS A CA 1
ATOM 659 C C . CYS A 1 85 ? 5.362 -4.420 26.543 1.00 49.06 85 CYS A C 1
ATOM 661 O O . CYS A 1 85 ? 4.337 -4.808 25.967 1.00 49.06 85 CYS A O 1
ATOM 663 N N . ASP A 1 86 ? 5.824 -3.173 26.423 1.00 34.81 86 ASP A N 1
ATOM 664 C CA . ASP A 1 86 ? 5.141 -2.091 25.697 1.00 34.81 86 ASP A CA 1
ATOM 665 C C . ASP A 1 86 ? 4.873 -2.430 24.216 1.00 34.81 86 ASP A C 1
ATOM 667 O O . ASP A 1 86 ? 3.854 -2.022 23.639 1.00 34.81 86 ASP A O 1
ATOM 671 N N . TRP A 1 87 ? 5.771 -3.197 23.577 1.00 34.69 87 TRP A N 1
ATOM 672 C CA . TRP A 1 87 ? 5.628 -3.611 22.180 1.00 34.69 87 TRP A CA 1
ATOM 673 C C . TRP A 1 87 ? 6.169 -5.022 21.894 1.00 34.69 87 TRP A C 1
ATOM 675 O O . TRP A 1 87 ? 7.365 -5.300 21.995 1.00 34.69 87 TRP A O 1
ATOM 685 N N . VAL A 1 88 ? 5.285 -5.903 21.406 1.00 42.50 88 VAL A N 1
ATOM 686 C CA . VAL A 1 88 ? 5.614 -7.261 20.943 1.00 42.50 88 VAL A CA 1
ATOM 687 C C . VAL A 1 88 ? 5.251 -7.452 19.463 1.00 42.50 88 VAL A C 1
ATOM 689 O O . VAL A 1 88 ? 4.127 -7.168 19.049 1.00 42.50 88 VAL A O 1
ATOM 692 N N . ASN A 1 89 ? 6.183 -7.974 18.661 1.00 35.62 89 ASN A N 1
ATOM 693 C CA . ASN A 1 89 ? 5.952 -8.424 17.284 1.00 35.62 89 ASN A CA 1
ATOM 694 C C . ASN A 1 89 ? 6.265 -9.928 17.182 1.00 35.62 89 ASN A C 1
ATOM 696 O O . ASN A 1 89 ? 7.440 -10.291 17.133 1.00 35.62 89 ASN A O 1
ATOM 700 N N . SER A 1 90 ? 5.229 -10.784 17.189 1.00 38.94 90 SER A N 1
ATOM 701 C CA . SER A 1 90 ? 5.358 -12.250 17.094 1.00 38.94 90 SER A CA 1
ATOM 702 C C . SER A 1 90 ? 4.255 -12.934 16.287 1.00 38.94 90 SER A C 1
ATOM 704 O O . SER A 1 90 ? 3.144 -12.415 16.177 1.00 38.94 90 SER A O 1
ATOM 706 N N . ASN A 1 91 ? 4.570 -14.101 15.705 1.00 35.75 91 ASN A N 1
ATOM 707 C CA . ASN A 1 91 ? 3.609 -14.929 14.966 1.00 35.75 91 ASN A CA 1
ATOM 708 C C . ASN A 1 91 ? 2.788 -15.838 15.892 1.00 35.75 91 ASN A C 1
ATOM 710 O O . ASN A 1 91 ? 1.633 -16.121 15.578 1.00 35.75 91 ASN A O 1
ATOM 714 N N . VAL A 1 92 ? 3.383 -16.309 16.994 1.00 34.19 92 VAL A N 1
ATOM 715 C CA . VAL A 1 92 ? 2.745 -17.161 18.011 1.00 34.19 92 VAL A CA 1
ATOM 716 C C . VAL A 1 92 ? 3.119 -16.629 19.393 1.00 34.19 92 VAL A C 1
ATOM 718 O O . VAL A 1 92 ? 4.293 -16.350 19.656 1.00 34.19 92 VAL A O 1
ATOM 721 N N . ILE A 1 93 ? 2.109 -16.454 20.240 1.00 43.06 93 ILE A N 1
ATOM 722 C CA . ILE A 1 93 ? 2.241 -16.116 21.658 1.00 43.06 93 ILE A CA 1
ATOM 723 C C . ILE A 1 93 ? 1.370 -17.127 22.398 1.00 43.06 93 ILE A C 1
ATOM 725 O O . ILE A 1 93 ? 0.157 -17.137 22.165 1.00 43.06 93 ILE A O 1
ATOM 729 N N . ASP A 1 94 ? 1.979 -17.970 23.225 1.00 39.31 94 ASP A N 1
ATOM 730 C CA . ASP A 1 94 ? 1.244 -18.802 24.184 1.00 39.31 94 ASP A CA 1
ATOM 731 C C . ASP A 1 94 ? 1.073 -17.998 25.486 1.00 39.31 94 ASP A C 1
ATOM 733 O O . ASP A 1 94 ? 2.017 -17.325 25.901 1.00 39.31 94 ASP A O 1
ATOM 737 N N . PRO A 1 95 ? -0.110 -17.903 26.108 1.00 44.38 95 PRO A N 1
ATOM 738 C CA . PRO A 1 95 ? -0.212 -17.378 27.468 1.00 44.38 95 PRO A CA 1
ATOM 739 C C . PRO A 1 95 ? 0.337 -18.385 28.493 1.00 44.38 95 PRO A C 1
ATOM 741 O O . PRO A 1 95 ? 0.112 -19.579 28.358 1.00 44.38 95 PRO A O 1
ATOM 744 N N . CYS A 1 96 ? 0.990 -17.902 29.559 1.00 51.81 96 CYS A N 1
ATOM 745 C CA . CYS A 1 96 ? 1.425 -18.748 30.679 1.00 51.81 96 CYS A CA 1
ATOM 746 C C . CYS A 1 96 ? 0.263 -19.594 31.239 1.00 51.81 96 CYS A C 1
ATOM 748 O O . CYS A 1 96 ? -0.814 -19.049 31.510 1.00 51.81 96 CYS A O 1
ATOM 750 N N . ASP A 1 97 ? 0.517 -20.874 31.526 1.00 37.44 97 ASP A N 1
ATOM 751 C CA . ASP A 1 97 ? -0.465 -21.817 32.083 1.00 37.44 97 ASP A CA 1
ATOM 752 C C . ASP A 1 97 ? -0.992 -21.391 33.467 1.00 37.44 97 ASP A C 1
ATOM 754 O O . ASP A 1 97 ? -2.174 -21.578 33.783 1.00 37.44 97 ASP A O 1
ATOM 758 N N . TRP A 1 98 ? -0.133 -20.806 34.317 1.00 35.84 98 TRP A N 1
ATOM 759 C CA . TRP A 1 98 ? -0.540 -20.336 35.644 1.00 35.84 98 TRP A CA 1
ATOM 760 C C . TRP A 1 98 ? 0.206 -19.081 36.130 1.00 35.84 98 TRP A C 1
ATOM 762 O O . TRP A 1 98 ? 1.431 -19.063 36.271 1.00 35.84 98 TRP A O 1
ATOM 772 N N . VAL A 1 99 ? -0.554 -18.035 36.484 1.00 43.56 99 VAL A N 1
ATOM 773 C CA . VAL A 1 99 ? -0.039 -16.764 37.026 1.00 43.56 99 VAL A CA 1
ATOM 774 C C . VAL A 1 99 ? -0.692 -16.450 38.375 1.00 43.56 99 VAL A C 1
ATOM 776 O O . VAL A 1 99 ? -1.917 -16.417 38.488 1.00 43.56 99 VAL A O 1
ATOM 779 N N . ASN A 1 100 ? 0.118 -16.174 39.399 1.00 35.50 100 ASN A N 1
ATOM 780 C CA . ASN A 1 100 ? -0.338 -15.697 40.708 1.00 35.50 100 ASN A CA 1
ATOM 781 C C . ASN A 1 100 ? 0.272 -14.314 40.996 1.00 35.50 100 ASN A C 1
ATOM 783 O O . ASN A 1 100 ? 1.455 -14.226 41.327 1.00 35.50 100 ASN A O 1
ATOM 787 N N . SER A 1 101 ? -0.518 -13.245 40.822 1.00 41.22 101 SER A N 1
ATOM 788 C CA . SER A 1 101 ? -0.091 -11.849 40.999 1.00 41.22 101 SER A CA 1
ATOM 789 C C . SER A 1 101 ? -1.184 -10.930 41.561 1.00 41.22 101 SER A C 1
ATOM 791 O O . SER A 1 101 ? -2.372 -11.186 41.379 1.00 41.22 101 SER A O 1
ATOM 793 N N . ASN A 1 102 ? -0.773 -9.865 42.270 1.00 35.56 102 ASN A N 1
ATOM 794 C CA . ASN A 1 102 ? -1.674 -8.854 42.842 1.00 35.56 102 ASN A CA 1
ATOM 795 C C . ASN A 1 102 ? -2.054 -7.753 41.836 1.00 35.56 102 ASN A C 1
ATOM 797 O O . ASN A 1 102 ? -3.141 -7.186 41.944 1.00 35.56 102 ASN A O 1
ATOM 801 N N . VAL A 1 103 ? -1.163 -7.429 40.893 1.00 35.41 103 VAL A N 1
ATOM 802 C CA . VAL A 1 103 ? -1.387 -6.477 39.796 1.00 35.41 103 VAL A CA 1
ATOM 803 C C . VAL A 1 103 ? -0.912 -7.145 38.513 1.00 35.41 103 VAL A C 1
ATOM 805 O O . VAL A 1 103 ? 0.285 -7.361 38.311 1.00 35.41 103 VAL A O 1
ATOM 808 N N . ILE A 1 104 ? -1.872 -7.506 37.673 1.00 37.75 104 ILE A N 1
ATOM 809 C CA . ILE A 1 104 ? -1.656 -7.942 36.300 1.00 37.75 104 ILE A CA 1
ATOM 810 C C . ILE A 1 104 ? -2.419 -6.921 35.457 1.00 37.75 104 ILE A C 1
ATOM 812 O O . ILE A 1 104 ? -3.579 -6.646 35.771 1.00 37.75 104 ILE A O 1
ATOM 816 N N . ASP A 1 105 ? -1.795 -6.367 34.421 1.00 38.94 105 ASP A N 1
ATOM 817 C CA . ASP A 1 105 ? -2.512 -5.720 33.316 1.00 38.94 105 ASP A CA 1
ATOM 818 C C . ASP A 1 105 ? -2.433 -6.663 32.107 1.00 38.94 105 ASP A C 1
ATOM 820 O O . ASP A 1 105 ? -1.596 -6.469 31.222 1.00 38.94 105 ASP A O 1
ATOM 824 N N . PRO A 1 106 ? -3.185 -7.785 32.088 1.00 40.72 106 PRO A N 1
ATOM 825 C CA . PRO A 1 106 ? -3.159 -8.655 30.933 1.00 40.72 106 PRO A CA 1
ATOM 826 C C . PRO A 1 106 ? -3.693 -7.863 29.745 1.00 40.72 106 PRO A C 1
ATOM 828 O O . PRO A 1 106 ? -4.587 -7.023 29.868 1.00 40.72 106 PRO A O 1
ATOM 831 N N . CYS A 1 107 ? -3.233 -8.216 28.550 1.00 38.72 107 CYS A N 1
ATOM 832 C CA . CYS A 1 107 ? -4.074 -8.015 27.383 1.00 38.72 107 CYS A CA 1
ATOM 833 C C . CYS A 1 107 ? -5.279 -8.952 27.536 1.00 38.72 107 CYS A C 1
ATOM 835 O O . CYS A 1 107 ? -5.302 -10.066 27.018 1.00 38.72 107 CYS A O 1
ATOM 837 N N . ASP A 1 108 ? -6.254 -8.518 28.320 1.00 44.91 108 ASP A N 1
ATOM 838 C CA . ASP A 1 108 ? -7.499 -9.220 28.534 1.00 44.91 108 ASP A CA 1
ATOM 839 C C . ASP A 1 108 ? -8.209 -9.328 27.180 1.00 44.91 108 ASP A C 1
ATOM 841 O O . ASP A 1 108 ? -8.321 -8.354 26.431 1.00 44.91 108 ASP A O 1
ATOM 845 N N . TRP A 1 109 ? -8.683 -10.530 26.842 1.00 53.16 109 TRP A N 1
ATOM 846 C CA . TRP A 1 109 ? -9.481 -10.759 25.637 1.00 53.16 109 TRP A CA 1
ATOM 847 C C . TRP A 1 109 ? -8.743 -10.443 24.312 1.00 53.16 109 TRP A C 1
ATOM 849 O O . TRP A 1 109 ? -9.305 -9.801 23.416 1.00 53.16 109 TRP A O 1
ATOM 859 N N . THR A 1 110 ? -7.555 -11.007 24.088 1.00 59.81 110 THR A N 1
ATOM 860 C CA . THR A 1 110 ? -6.856 -10.966 22.778 1.00 59.81 110 THR A CA 1
ATOM 861 C C . THR A 1 110 ? -7.322 -12.029 21.783 1.00 59.81 110 THR A C 1
ATOM 863 O O . THR A 1 110 ? -7.423 -11.747 20.590 1.00 59.81 110 THR A O 1
ATOM 866 N N . HIS A 1 111 ? -7.615 -13.240 22.257 1.00 69.56 111 HIS A N 1
ATOM 867 C CA . HIS A 1 111 ? -7.969 -14.375 21.404 1.00 69.56 111 HIS A CA 1
ATOM 868 C C . HIS A 1 111 ? -9.452 -14.373 21.025 1.00 69.56 111 HIS A C 1
ATOM 870 O O . HIS A 1 111 ? -10.317 -14.084 21.859 1.00 69.56 111 HIS A O 1
ATOM 876 N N . SER A 1 112 ? -9.752 -14.749 19.782 1.00 72.62 112 SER A N 1
ATOM 877 C CA . SER A 1 112 ? -11.116 -15.070 19.358 1.00 72.62 112 SER A CA 1
ATOM 878 C C . SER A 1 112 ? -11.610 -16.274 20.166 1.00 72.62 112 SER A C 1
ATOM 880 O O . SER A 1 112 ? -10.932 -17.298 20.246 1.00 72.62 112 SER A O 1
ATOM 882 N N . SER A 1 113 ? -12.753 -16.125 20.830 1.00 78.88 113 SER A N 1
ATOM 883 C CA . SER A 1 113 ? -13.332 -17.134 21.731 1.00 78.88 113 SER A CA 1
ATOM 884 C C . SER A 1 113 ? -14.708 -17.611 21.265 1.00 78.88 113 SER A C 1
ATOM 886 O O . SER A 1 113 ? -15.301 -18.484 21.891 1.00 78.88 113 SER A O 1
ATOM 888 N N . ASP A 1 114 ? -15.184 -17.086 20.144 1.00 79.44 114 ASP A N 1
ATOM 889 C CA . ASP A 1 114 ? -16.429 -17.383 19.441 1.00 79.44 114 ASP A CA 1
ATOM 890 C C . ASP A 1 114 ? -16.332 -18.686 18.631 1.00 79.44 114 ASP A C 1
ATOM 892 O O . ASP A 1 114 ? -16.618 -18.744 17.434 1.00 79.44 114 ASP A O 1
ATOM 896 N N . PHE A 1 115 ? -15.919 -19.756 19.313 1.00 84.81 115 PHE A N 1
ATOM 897 C CA . PHE A 1 115 ? -15.858 -21.109 18.776 1.00 84.81 115 PHE A CA 1
ATOM 898 C C . PHE A 1 115 ? -16.817 -22.033 19.535 1.00 84.81 115 PHE A C 1
ATOM 900 O O . PHE A 1 115 ? -17.002 -21.890 20.748 1.00 84.81 115 PHE A O 1
ATOM 907 N N . PRO A 1 116 ? -17.433 -23.011 18.844 1.00 84.94 116 PRO A N 1
ATOM 908 C CA . PRO A 1 116 ? -18.408 -23.895 19.464 1.00 84.94 116 PRO A CA 1
ATOM 909 C C . PRO A 1 116 ? -17.764 -24.704 20.596 1.00 84.94 116 PRO A C 1
ATOM 911 O O . PRO A 1 116 ? -16.740 -25.354 20.395 1.00 84.94 116 PRO A O 1
ATOM 914 N N . GLY A 1 117 ? -18.405 -24.696 21.766 1.00 84.00 117 GLY A N 1
ATOM 915 C CA . GLY A 1 117 ? -17.940 -25.409 22.960 1.00 84.00 117 GLY A CA 1
ATOM 916 C C . GLY A 1 117 ? -17.182 -24.550 23.976 1.00 84.00 117 GLY A C 1
ATOM 917 O O . GLY A 1 117 ? -16.911 -25.043 25.065 1.00 84.00 117 GLY A O 1
ATOM 918 N N . ASN A 1 118 ? -16.894 -23.280 23.669 1.00 84.62 118 ASN A N 1
ATOM 919 C CA . ASN A 1 118 ? -16.227 -22.376 24.613 1.00 84.62 118 ASN A CA 1
ATOM 920 C C . ASN A 1 118 ? -17.168 -21.804 25.684 1.00 84.62 118 ASN A C 1
ATOM 922 O O . ASN A 1 118 ? -16.730 -21.515 26.795 1.00 84.62 118 ASN A O 1
ATOM 926 N N . TYR A 1 119 ? -18.456 -21.649 25.366 1.00 85.75 119 TYR A N 1
ATOM 927 C CA . TYR A 1 119 ? -19.465 -21.135 26.289 1.00 85.75 119 TYR A CA 1
ATOM 928 C C . TYR A 1 119 ? -20.678 -22.067 26.335 1.00 85.75 119 TYR A C 1
ATOM 930 O O . TYR A 1 119 ? -21.153 -22.517 25.295 1.00 85.75 119 TYR A O 1
ATOM 938 N N . GLU A 1 120 ? -21.198 -22.335 27.535 1.00 80.56 120 GLU A N 1
ATOM 939 C CA . GLU A 1 120 ? -22.310 -23.281 27.736 1.00 80.56 120 GLU A CA 1
ATOM 940 C C . GLU A 1 120 ? -23.639 -22.782 27.136 1.00 80.56 120 GLU A C 1
ATOM 942 O O . GLU A 1 120 ? -24.398 -23.571 26.576 1.00 80.56 120 GLU A O 1
ATOM 947 N N . ASP A 1 121 ? -23.895 -21.470 27.197 1.00 88.50 121 ASP A N 1
ATOM 948 C CA . ASP A 1 121 ? -25.170 -20.858 26.788 1.00 88.50 121 ASP A CA 1
ATOM 949 C C . ASP A 1 121 ? -25.167 -20.262 25.362 1.00 88.50 121 ASP A C 1
ATOM 951 O O . ASP A 1 121 ? -26.177 -19.703 24.923 1.00 88.50 121 ASP A O 1
ATOM 955 N N . TYR A 1 122 ? -24.055 -20.362 24.621 1.00 84.62 122 TYR A N 1
ATOM 956 C CA . TYR A 1 122 ? -23.915 -19.764 23.286 1.00 84.62 122 TYR A CA 1
ATOM 957 C C . TYR A 1 122 ? -23.720 -20.820 22.191 1.00 84.62 122 TYR A C 1
ATOM 959 O O . TYR A 1 122 ? -22.912 -21.737 22.304 1.00 84.62 122 TYR A O 1
ATOM 967 N N . ASP A 1 123 ? -24.460 -20.666 21.087 1.00 86.56 123 ASP A N 1
ATOM 968 C CA . ASP A 1 123 ? -24.282 -21.458 19.865 1.00 86.56 123 ASP A CA 1
ATOM 969 C C . ASP A 1 123 ? -23.428 -20.693 18.842 1.00 86.56 123 ASP A C 1
ATOM 971 O O . ASP A 1 123 ? -23.950 -19.993 17.957 1.00 86.56 123 ASP A O 1
ATOM 975 N N . ASP A 1 124 ? -22.116 -20.885 18.967 1.00 87.00 124 ASP A N 1
ATOM 976 C CA . ASP A 1 124 ? -21.080 -20.331 18.088 1.00 87.00 124 ASP A CA 1
ATOM 977 C C . ASP A 1 124 ? -20.720 -21.273 16.922 1.00 87.00 124 ASP A C 1
ATOM 979 O O . ASP A 1 124 ? -19.673 -21.155 16.286 1.00 87.00 124 ASP A O 1
ATOM 983 N N . SER A 1 125 ? -21.598 -22.228 16.591 1.00 89.88 125 SER A N 1
ATOM 984 C CA . SER A 1 125 ? -21.426 -23.041 15.386 1.00 89.88 125 SER A CA 1
ATOM 985 C C . SER A 1 125 ? -21.525 -22.196 14.105 1.00 89.88 125 SER A C 1
ATOM 987 O O . SER A 1 125 ? -22.292 -21.228 14.008 1.00 89.88 125 SER A O 1
ATOM 989 N N . TRP A 1 126 ? -20.750 -22.579 13.081 1.00 92.38 126 TRP A N 1
ATOM 990 C CA . TRP A 1 126 ? -20.720 -21.853 11.812 1.00 92.38 126 TRP A CA 1
ATOM 991 C C . TRP A 1 126 ? -22.099 -21.828 11.142 1.00 92.38 126 TRP A C 1
ATOM 993 O O . TRP A 1 126 ? -22.695 -22.864 10.838 1.00 92.38 126 TRP A O 1
ATOM 1003 N N . SER A 1 127 ? -22.585 -20.624 10.839 1.00 93.75 127 SER A N 1
ATOM 1004 C CA . SER A 1 127 ? -23.842 -20.425 10.123 1.00 93.75 127 SER A CA 1
ATOM 1005 C C . SER A 1 127 ? -23.726 -19.288 9.116 1.00 93.75 127 SER A C 1
ATOM 1007 O O . SER A 1 127 ? -23.675 -18.113 9.482 1.00 93.75 127 SER A O 1
ATOM 1009 N N . GLN A 1 128 ? -23.789 -19.641 7.830 1.00 93.62 128 GLN A N 1
ATOM 1010 C CA . GLN A 1 128 ? -23.708 -18.690 6.717 1.00 93.62 128 GLN A CA 1
ATOM 1011 C C . GLN A 1 128 ? -24.740 -17.557 6.835 1.00 93.62 128 GLN A C 1
ATOM 1013 O O . GLN A 1 128 ? -24.412 -16.391 6.652 1.00 93.62 128 GLN A O 1
ATOM 1018 N N . LYS A 1 129 ? -25.985 -17.877 7.218 1.00 94.88 129 LYS A N 1
ATOM 1019 C CA . LYS A 1 129 ? -27.055 -16.877 7.376 1.00 94.88 129 LYS A CA 1
ATOM 1020 C C . LYS A 1 129 ? -26.796 -15.917 8.540 1.00 94.88 129 LYS A C 1
ATOM 1022 O O . LYS A 1 129 ? -27.155 -14.745 8.444 1.00 94.88 129 LYS A O 1
ATOM 1027 N N . LYS A 1 130 ? -26.211 -16.404 9.648 1.00 92.00 130 LYS A N 1
ATOM 1028 C CA . LYS A 1 130 ? -25.820 -15.545 10.782 1.00 92.00 130 LYS A CA 1
ATOM 1029 C C . LYS A 1 130 ? -24.712 -14.581 10.334 1.00 92.00 130 LYS A C 1
ATOM 1031 O O . LYS A 1 130 ? -24.812 -13.394 10.634 1.00 92.00 130 LYS A O 1
ATOM 1036 N N . PHE A 1 131 ? -23.724 -15.074 9.580 1.00 93.94 131 PHE A N 1
ATOM 1037 C CA . PHE A 1 131 ? -22.632 -14.266 9.029 1.00 93.94 131 PHE A CA 1
ATOM 1038 C C . PHE A 1 131 ? -23.141 -13.190 8.061 1.00 93.94 131 PHE A C 1
ATOM 1040 O O . PHE A 1 131 ? -22.927 -12.010 8.306 1.00 93.94 131 PHE A O 1
ATOM 1047 N N . GLU A 1 132 ? -23.908 -13.561 7.032 1.00 94.69 132 GLU A N 1
ATOM 1048 C CA . GLU A 1 132 ? -24.438 -12.619 6.027 1.00 94.69 132 GLU A CA 1
ATOM 1049 C C . GLU A 1 132 ? -25.318 -11.517 6.629 1.00 94.69 132 GLU A C 1
ATOM 1051 O O . GLU A 1 132 ? -25.360 -10.406 6.111 1.00 94.69 132 GLU A O 1
ATOM 1056 N N . LYS A 1 133 ? -26.022 -11.808 7.730 1.00 94.75 133 LYS A N 1
ATOM 1057 C CA . LYS A 1 133 ? -26.844 -10.815 8.432 1.00 94.75 133 LYS A CA 1
ATOM 1058 C C . LYS A 1 133 ? -26.008 -9.817 9.243 1.00 94.75 133 LYS A C 1
ATOM 1060 O O . LYS A 1 133 ? -26.442 -8.679 9.411 1.00 94.75 133 LYS A O 1
ATOM 1065 N N . LYS A 1 134 ? -24.876 -10.253 9.807 1.00 93.69 134 LYS A N 1
ATOM 1066 C CA . LYS A 1 134 ? -23.980 -9.412 10.620 1.00 93.69 134 LYS A CA 1
ATOM 1067 C C . LYS A 1 134 ? -22.989 -8.629 9.758 1.00 93.69 134 LYS A C 1
ATOM 1069 O O . LYS A 1 134 ? -22.657 -7.499 10.102 1.00 93.69 134 LYS A O 1
ATOM 1074 N N . PHE A 1 135 ? -22.528 -9.233 8.666 1.00 96.50 135 PHE A N 1
ATOM 1075 C CA . PHE A 1 135 ? -21.489 -8.679 7.818 1.00 96.50 135 PHE A CA 1
ATOM 1076 C C . PHE A 1 135 ? -21.959 -7.413 7.102 1.00 96.50 135 PHE A C 1
ATOM 1078 O O . PHE A 1 135 ? -22.974 -7.416 6.402 1.00 96.50 135 PHE A O 1
ATOM 1085 N N . ARG A 1 136 ? -21.192 -6.334 7.242 1.00 96.44 136 ARG A N 1
ATOM 1086 C CA . ARG A 1 136 ? -21.394 -5.097 6.481 1.00 96.44 136 ARG A CA 1
ATOM 1087 C C . ARG A 1 136 ? -20.070 -4.392 6.223 1.00 96.44 136 ARG A C 1
ATOM 1089 O O . ARG A 1 136 ? -19.116 -4.547 6.986 1.00 96.44 136 ARG A O 1
ATOM 1096 N N . ILE A 1 137 ? -20.051 -3.599 5.156 1.00 96.38 137 ILE A N 1
ATOM 1097 C CA . ILE A 1 137 ? -18.927 -2.744 4.784 1.00 96.38 137 ILE A CA 1
ATOM 1098 C C . ILE A 1 137 ? -19.430 -1.306 4.708 1.00 96.38 137 ILE A C 1
ATOM 1100 O O . ILE A 1 137 ? -20.352 -1.031 3.939 1.00 96.38 137 ILE A O 1
ATOM 1104 N N . ASP A 1 138 ? -18.804 -0.404 5.460 1.00 95.94 138 ASP A N 1
ATOM 1105 C CA . ASP A 1 138 ? -19.139 1.021 5.450 1.00 95.94 138 ASP A CA 1
ATOM 1106 C C . ASP A 1 138 ? -17.969 1.823 4.861 1.00 95.94 138 ASP A C 1
ATOM 1108 O O . ASP A 1 138 ? -16.869 1.861 5.409 1.00 95.94 138 ASP A O 1
ATOM 1112 N N . MET A 1 139 ? -18.193 2.469 3.716 1.00 95.25 139 MET A N 1
ATOM 1113 C CA . MET A 1 139 ? -17.177 3.285 3.042 1.00 95.25 139 MET A CA 1
ATOM 1114 C C . MET A 1 139 ? -17.098 4.662 3.703 1.00 95.25 139 MET A C 1
ATOM 1116 O O . MET A 1 139 ? -18.066 5.424 3.655 1.00 95.25 139 MET A O 1
ATOM 1120 N N . VAL A 1 140 ? -15.953 4.998 4.299 1.00 94.56 140 VAL A N 1
ATOM 1121 C CA . VAL A 1 140 ? -15.783 6.262 5.036 1.00 94.56 140 VAL A CA 1
ATOM 1122 C C . VAL A 1 140 ? -15.141 7.326 4.157 1.00 94.56 140 VAL A C 1
ATOM 1124 O O . VAL A 1 140 ? -15.635 8.453 4.082 1.00 94.56 140 VAL A O 1
ATOM 1127 N N . LYS A 1 141 ? -14.060 6.971 3.461 1.00 94.38 141 LYS A N 1
ATOM 1128 C CA . LYS A 1 141 ? -13.327 7.883 2.581 1.00 94.38 141 LYS A CA 1
ATOM 1129 C C . LYS A 1 141 ? -12.818 7.123 1.365 1.00 94.38 141 LYS A C 1
ATOM 1131 O O . LYS A 1 141 ? -12.220 6.064 1.496 1.00 94.38 141 LYS A O 1
ATOM 1136 N N . MET A 1 142 ? -13.020 7.694 0.184 1.00 93.81 142 MET A N 1
ATOM 1137 C CA . MET A 1 142 ? -12.454 7.183 -1.060 1.00 93.81 142 MET A CA 1
ATOM 1138 C C . MET A 1 142 ? -11.860 8.345 -1.845 1.00 93.81 142 MET A C 1
ATOM 1140 O O . MET A 1 142 ? -12.534 9.342 -2.113 1.00 93.81 142 MET A O 1
ATOM 1144 N N . SER A 1 143 ? -10.590 8.213 -2.193 1.00 94.12 143 SER A N 1
ATOM 1145 C CA . SER A 1 143 ? -9.857 9.127 -3.064 1.00 94.12 143 SER A CA 1
ATOM 1146 C C . SER A 1 143 ? -9.186 8.330 -4.188 1.00 94.12 143 SER A C 1
ATOM 1148 O O . SER A 1 143 ? -9.410 7.128 -4.309 1.00 94.12 143 SER A O 1
ATOM 1150 N N . HIS A 1 144 ? -8.394 8.991 -5.037 1.00 89.94 144 HIS A N 1
ATOM 1151 C CA . HIS A 1 144 ? -7.714 8.311 -6.143 1.00 89.94 144 HIS A CA 1
ATOM 1152 C C . HIS A 1 144 ? -6.685 7.277 -5.647 1.00 89.94 144 HIS A C 1
ATOM 1154 O O . HIS A 1 144 ? -6.609 6.188 -6.211 1.00 89.94 144 HIS A O 1
ATOM 1160 N N . ASP A 1 145 ? -5.947 7.601 -4.579 1.00 93.44 145 ASP A N 1
ATOM 1161 C CA . ASP A 1 145 ? -4.847 6.770 -4.071 1.00 93.44 145 ASP A CA 1
ATOM 1162 C C . ASP A 1 145 ? -5.135 6.157 -2.693 1.00 93.44 145 ASP A C 1
ATOM 1164 O O . ASP A 1 145 ? -4.508 5.179 -2.322 1.00 93.44 145 ASP A O 1
ATOM 1168 N N . GLU A 1 146 ? -6.101 6.673 -1.934 1.00 95.25 146 GLU A N 1
ATOM 1169 C CA . GLU A 1 146 ? -6.391 6.224 -0.565 1.00 95.25 146 GLU A CA 1
ATOM 1170 C C . GLU A 1 146 ? -7.852 5.790 -0.418 1.00 95.25 146 GLU A C 1
ATOM 1172 O O . GLU A 1 146 ? -8.770 6.485 -0.878 1.00 95.25 146 GLU A O 1
ATOM 1177 N N . LEU A 1 147 ? -8.057 4.671 0.274 1.00 96.94 147 LEU A N 1
ATOM 1178 C CA . LEU A 1 147 ? -9.354 4.116 0.635 1.00 96.94 147 LEU A CA 1
ATOM 1179 C C . LEU A 1 147 ? -9.393 3.787 2.133 1.00 96.94 147 LEU A C 1
ATOM 1181 O O . LEU A 1 147 ? -8.600 2.982 2.618 1.00 96.94 147 LEU A O 1
ATOM 1185 N N . GLU A 1 148 ? -10.368 4.359 2.838 1.00 96.88 148 GLU A N 1
ATOM 1186 C CA . GLU A 1 148 ? -10.691 4.034 4.228 1.00 96.88 148 GLU A CA 1
ATOM 1187 C C . GLU A 1 148 ? -12.115 3.472 4.303 1.00 96.88 148 GLU A C 1
ATOM 1189 O O . GLU A 1 148 ? -13.090 4.136 3.920 1.00 96.88 148 GLU A O 1
ATOM 1194 N N . PHE A 1 149 ? -12.245 2.248 4.809 1.00 97.19 149 PHE A N 1
ATOM 1195 C CA . PHE A 1 149 ? -13.531 1.573 4.962 1.00 97.19 149 PHE A CA 1
ATOM 1196 C C . PHE A 1 149 ? -13.573 0.741 6.236 1.00 97.19 149 PHE A C 1
ATOM 1198 O O . PHE A 1 149 ? -12.548 0.283 6.742 1.00 97.19 149 PHE A O 1
ATOM 1205 N N . ASP A 1 150 ? -14.782 0.517 6.727 1.00 96.81 150 ASP A N 1
ATOM 1206 C CA . ASP A 1 150 ? -15.032 -0.337 7.872 1.00 96.81 150 ASP A CA 1
ATOM 1207 C C . ASP A 1 150 ? -15.515 -1.700 7.410 1.00 96.81 150 ASP A C 1
ATOM 1209 O O . ASP A 1 150 ? -16.359 -1.801 6.520 1.00 96.81 150 ASP A O 1
ATOM 1213 N N . MET A 1 151 ? -15.013 -2.744 8.052 1.00 96.06 151 MET A N 1
ATOM 1214 C CA . MET A 1 151 ? -15.448 -4.115 7.858 1.00 96.06 151 MET A CA 1
ATOM 1215 C C . MET A 1 151 ? -15.936 -4.655 9.199 1.00 96.06 151 MET A C 1
ATOM 1217 O O . MET A 1 151 ? -15.147 -4.813 10.132 1.00 96.06 151 MET A O 1
ATOM 1221 N N . VAL A 1 152 ? -17.244 -4.902 9.289 1.00 96.56 152 VAL A N 1
ATOM 1222 C CA . VAL A 1 152 ? -17.918 -5.310 10.528 1.00 96.56 152 VAL A CA 1
ATOM 1223 C C . VAL A 1 152 ? -18.423 -6.745 10.409 1.00 96.56 152 VAL A C 1
ATOM 1225 O O . VAL A 1 152 ? -18.978 -7.114 9.373 1.00 96.56 152 VAL A O 1
ATOM 1228 N N . GLY A 1 153 ? -18.269 -7.540 11.469 1.00 92.44 153 GLY A N 1
ATOM 1229 C CA . GLY A 1 153 ? -18.770 -8.914 11.565 1.00 92.44 153 GLY A CA 1
ATOM 1230 C C . GLY A 1 153 ? -17.843 -9.974 10.963 1.00 92.44 153 GLY A C 1
ATOM 1231 O O . GLY A 1 153 ? -18.318 -11.036 10.563 1.00 92.44 153 GLY A O 1
ATOM 1232 N N . VAL A 1 154 ? -16.543 -9.684 10.862 1.00 91.94 154 VAL A N 1
ATOM 1233 C CA . VAL A 1 154 ? -15.502 -10.612 10.382 1.00 91.94 154 VAL A CA 1
ATOM 1234 C C . VAL A 1 154 ? -14.518 -10.895 11.512 1.00 91.94 154 VAL A C 1
ATOM 1236 O O . VAL A 1 154 ? -14.385 -10.083 12.417 1.00 91.94 154 VAL A O 1
ATOM 1239 N N . ASP A 1 155 ? -13.825 -12.030 11.457 1.00 89.50 155 ASP A N 1
ATOM 1240 C CA . ASP A 1 155 ? -12.736 -12.357 12.379 1.00 89.50 155 ASP A CA 1
ATOM 1241 C C . ASP A 1 155 ? -11.377 -11.785 11.915 1.00 89.50 155 ASP A C 1
ATOM 1243 O O . ASP A 1 155 ? -11.128 -11.564 10.720 1.00 89.50 155 ASP A O 1
ATOM 1247 N N . ALA A 1 156 ? -10.455 -11.594 12.862 1.00 86.56 156 ALA A N 1
ATOM 1248 C CA . ALA A 1 156 ? -9.113 -11.079 12.603 1.00 86.56 156 ALA A CA 1
ATOM 1249 C C . ALA A 1 156 ? -8.321 -11.925 11.588 1.00 86.56 156 ALA A C 1
ATOM 1251 O O . ALA A 1 156 ? -7.516 -11.374 10.833 1.00 86.56 156 ALA A O 1
ATOM 1252 N N . SER A 1 157 ? -8.556 -13.238 11.513 1.00 88.00 157 SER A N 1
ATOM 1253 C CA . SER A 1 157 ? -7.876 -14.134 10.567 1.00 88.00 157 SER A CA 1
ATOM 1254 C C . SER A 1 157 ? -8.135 -13.758 9.103 1.00 88.00 157 SER A C 1
ATOM 1256 O O . SER A 1 157 ? -7.191 -13.650 8.314 1.00 88.00 157 SER A O 1
ATOM 1258 N N . ILE A 1 158 ? -9.394 -13.493 8.743 1.00 90.06 158 ILE A N 1
ATOM 1259 C CA . ILE A 1 158 ? -9.800 -13.119 7.381 1.00 90.06 158 ILE A CA 1
ATOM 1260 C C . ILE A 1 158 ? -9.361 -11.683 7.077 1.00 90.06 158 ILE A C 1
ATOM 1262 O O . ILE A 1 158 ? -8.800 -11.421 6.010 1.00 90.06 158 ILE A O 1
ATOM 1266 N N . ALA A 1 159 ? -9.537 -10.763 8.030 1.00 90.12 159 ALA A N 1
ATOM 1267 C CA . ALA A 1 159 ? -9.068 -9.385 7.894 1.00 90.12 159 ALA A CA 1
ATOM 1268 C C . ALA A 1 159 ? -7.547 -9.324 7.645 1.00 90.12 159 ALA A C 1
ATOM 1270 O O . ALA A 1 159 ? -7.074 -8.671 6.708 1.00 90.12 159 ALA A O 1
ATOM 1271 N N . ASN A 1 160 ? -6.768 -10.076 8.425 1.00 89.81 160 ASN A N 1
ATOM 1272 C CA . ASN A 1 160 ? -5.322 -10.164 8.258 1.00 89.81 160 ASN A CA 1
ATOM 1273 C C . ASN A 1 160 ? -4.925 -10.882 6.963 1.00 89.81 160 ASN A C 1
ATOM 1275 O O . ASN A 1 160 ? -3.928 -10.503 6.346 1.00 89.81 160 ASN A O 1
ATOM 1279 N N . ALA A 1 161 ? -5.702 -11.866 6.501 1.00 90.56 161 ALA A N 1
ATOM 1280 C CA . ALA A 1 161 ? -5.477 -12.486 5.198 1.00 90.56 161 ALA A CA 1
ATOM 1281 C C . ALA A 1 161 ? -5.576 -11.453 4.064 1.00 90.56 161 ALA A C 1
ATOM 1283 O O . ALA A 1 161 ? -4.655 -11.370 3.251 1.00 90.56 161 ALA A O 1
ATOM 1284 N N . PHE A 1 162 ? -6.613 -10.608 4.047 1.00 93.38 162 PHE A N 1
ATOM 1285 C CA . PHE A 1 162 ? -6.731 -9.540 3.045 1.00 93.38 162 PHE A CA 1
ATOM 1286 C C . PHE A 1 162 ? -5.573 -8.547 3.116 1.00 93.38 162 PHE A C 1
ATOM 1288 O O . PHE A 1 162 ? -4.976 -8.236 2.085 1.00 93.38 162 PHE A O 1
ATOM 1295 N N . ARG A 1 163 ? -5.181 -8.119 4.322 1.00 93.94 163 ARG A N 1
ATOM 1296 C CA . ARG A 1 163 ? -4.017 -7.239 4.512 1.00 93.94 163 ARG A CA 1
ATOM 1297 C C . ARG A 1 163 ? -2.735 -7.852 3.932 1.00 93.94 163 ARG A C 1
ATOM 1299 O O . ARG A 1 163 ? -1.994 -7.183 3.216 1.00 93.94 163 ARG A O 1
ATOM 1306 N N . ARG A 1 164 ? -2.470 -9.132 4.210 1.00 93.69 164 ARG A N 1
ATOM 1307 C CA . ARG A 1 164 ? -1.278 -9.844 3.712 1.00 93.69 164 ARG A CA 1
ATOM 1308 C C . ARG A 1 164 ? -1.296 -10.010 2.196 1.00 93.69 164 ARG A C 1
ATOM 1310 O O . ARG A 1 164 ? -0.258 -9.842 1.558 1.00 93.69 164 ARG A O 1
ATOM 1317 N N . ILE A 1 165 ? -2.458 -10.322 1.626 1.00 93.69 165 ILE A N 1
ATOM 1318 C CA . ILE A 1 165 ? -2.624 -10.477 0.179 1.00 93.69 165 ILE A CA 1
ATOM 1319 C C . ILE A 1 165 ? -2.375 -9.147 -0.534 1.00 93.69 165 ILE A C 1
ATOM 1321 O O . ILE A 1 165 ? -1.610 -9.125 -1.495 1.00 93.69 165 ILE A O 1
ATOM 1325 N N . LEU A 1 166 ? -2.934 -8.042 -0.029 1.00 93.38 166 LEU A N 1
ATOM 1326 C CA . LEU A 1 166 ? -2.697 -6.698 -0.571 1.00 93.38 166 LEU A CA 1
ATOM 1327 C C . LEU A 1 166 ? -1.206 -6.337 -0.604 1.00 93.38 166 LEU A C 1
ATOM 1329 O O . LEU A 1 166 ? -0.739 -5.780 -1.591 1.00 93.38 166 LEU A O 1
ATOM 1333 N N . LEU A 1 167 ? -0.459 -6.688 0.448 1.00 90.06 167 LEU A N 1
ATOM 1334 C CA . LEU A 1 167 ? 0.973 -6.388 0.549 1.00 90.06 167 LEU A CA 1
ATOM 1335 C C . LEU A 1 167 ? 1.858 -7.276 -0.336 1.00 90.06 167 LEU A C 1
ATOM 1337 O O . LEU A 1 167 ? 2.930 -6.845 -0.750 1.00 90.06 167 LEU A O 1
ATOM 1341 N N . SER A 1 168 ? 1.472 -8.533 -0.577 1.00 92.31 168 SER A N 1
ATOM 1342 C CA . SER A 1 168 ? 2.425 -9.534 -1.084 1.00 92.31 168 SER A CA 1
ATOM 1343 C C . SER A 1 168 ? 1.959 -10.371 -2.272 1.00 92.31 168 SER A C 1
ATOM 1345 O O . SER A 1 168 ? 2.796 -10.948 -2.961 1.00 92.31 168 SER A O 1
ATOM 1347 N N . GLU A 1 169 ? 0.666 -10.454 -2.563 1.00 93.44 169 GLU A N 1
ATOM 1348 C CA . GLU A 1 169 ? 0.158 -11.414 -3.554 1.00 93.44 169 GLU A CA 1
ATOM 1349 C C . GLU A 1 169 ? -0.657 -10.792 -4.679 1.00 93.44 169 GLU A C 1
ATOM 1351 O O . GLU A 1 169 ? -0.814 -11.427 -5.721 1.00 93.44 169 GLU A O 1
ATOM 1356 N N . VAL A 1 170 ? -1.144 -9.562 -4.511 1.00 96.00 170 VAL A N 1
ATOM 1357 C CA . VAL A 1 170 ? -1.728 -8.817 -5.628 1.00 96.00 170 VAL A CA 1
ATOM 1358 C C . VAL A 1 170 ? -0.599 -8.445 -6.603 1.00 96.00 170 VAL A C 1
ATOM 1360 O O . VAL A 1 170 ? 0.369 -7.803 -6.188 1.00 96.00 170 VAL A O 1
ATOM 1363 N N . PRO A 1 171 ? -0.673 -8.869 -7.878 1.00 96.44 171 PRO A N 1
ATOM 1364 C CA . PRO A 1 171 ? 0.411 -8.654 -8.824 1.00 96.44 171 PRO A CA 1
ATOM 1365 C C . PRO A 1 171 ? 0.417 -7.237 -9.393 1.00 96.44 171 PRO A C 1
ATOM 1367 O O . PRO A 1 171 ? -0.635 -6.626 -9.571 1.00 96.44 171 PRO A O 1
ATOM 1370 N N . THR A 1 172 ? 1.600 -6.755 -9.769 1.00 97.12 172 THR A N 1
ATOM 1371 C CA . THR A 1 172 ? 1.797 -5.482 -10.483 1.00 97.12 172 THR A CA 1
ATOM 1372 C C . THR A 1 172 ? 2.862 -5.610 -11.570 1.00 97.12 172 THR A C 1
ATOM 1374 O O . THR A 1 172 ? 3.558 -6.625 -11.657 1.00 97.12 172 THR A O 1
ATOM 1377 N N . MET A 1 173 ? 2.974 -4.581 -12.415 1.00 97.06 173 MET A N 1
ATOM 1378 C CA . MET A 1 173 ? 4.039 -4.451 -13.409 1.00 97.06 173 MET A CA 1
ATOM 1379 C C . MET A 1 173 ? 5.180 -3.602 -12.840 1.00 97.06 173 MET A C 1
ATOM 1381 O O . MET A 1 173 ? 4.958 -2.452 -12.458 1.00 97.06 173 MET A O 1
ATOM 1385 N N . ALA A 1 174 ? 6.403 -4.130 -12.831 1.00 97.25 174 ALA A N 1
ATOM 1386 C CA . ALA A 1 174 ? 7.592 -3.380 -12.420 1.00 97.25 174 ALA A CA 1
ATOM 1387 C C . ALA A 1 174 ? 8.808 -3.730 -13.284 1.00 97.25 174 ALA A C 1
ATOM 1389 O O . ALA A 1 174 ? 8.857 -4.789 -13.913 1.00 97.25 174 ALA A O 1
ATOM 1390 N N . ILE A 1 175 ? 9.801 -2.835 -13.310 1.00 96.88 175 ILE A N 1
ATOM 1391 C CA . ILE A 1 175 ? 11.049 -3.029 -14.060 1.00 96.88 175 ILE A CA 1
ATOM 1392 C C . ILE A 1 175 ? 11.873 -4.148 -13.408 1.00 96.88 175 ILE A C 1
ATOM 1394 O O . ILE A 1 175 ? 12.138 -4.136 -12.199 1.00 96.88 175 ILE A O 1
ATOM 1398 N N . GLU A 1 176 ? 12.315 -5.116 -14.209 1.00 94.56 176 GLU A N 1
ATOM 1399 C CA . GLU A 1 176 ? 13.167 -6.213 -13.740 1.00 94.56 176 GLU A CA 1
ATOM 1400 C C . GLU A 1 176 ? 14.517 -6.270 -14.447 1.00 94.56 176 GLU A C 1
ATOM 1402 O O . GLU A 1 176 ? 15.544 -6.341 -13.772 1.00 94.56 176 GLU A O 1
ATOM 1407 N N . LYS A 1 177 ? 14.541 -6.206 -15.782 1.00 94.25 177 LYS A N 1
ATOM 1408 C CA . LYS A 1 177 ? 15.800 -6.175 -16.538 1.00 94.25 177 LYS A CA 1
ATOM 1409 C C . LYS A 1 177 ? 16.105 -4.756 -16.988 1.00 94.25 177 LYS A C 1
ATOM 1411 O O . LYS A 1 177 ? 15.235 -4.065 -17.512 1.00 94.25 177 LYS A O 1
ATOM 1416 N N . VAL A 1 178 ? 17.353 -4.339 -16.792 1.00 96.69 178 VAL A N 1
ATOM 1417 C CA . VAL A 1 178 ? 17.867 -3.025 -17.184 1.00 96.69 178 VAL A CA 1
ATOM 1418 C C . VAL A 1 178 ? 19.097 -3.246 -18.060 1.00 96.69 178 VAL A C 1
ATOM 1420 O O . VAL A 1 178 ? 20.115 -3.749 -17.595 1.00 96.69 178 VAL A O 1
ATOM 1423 N N . PHE A 1 179 ? 18.991 -2.891 -19.335 1.00 96.38 179 PHE A N 1
ATOM 1424 C CA . PHE A 1 179 ? 20.056 -2.976 -20.328 1.00 96.38 179 PHE A CA 1
ATOM 1425 C C . PHE A 1 179 ? 20.705 -1.603 -20.478 1.00 96.38 179 PHE A C 1
ATOM 1427 O O . PHE A 1 179 ? 20.099 -0.669 -21.005 1.00 96.38 179 PHE A O 1
ATOM 1434 N N . ILE A 1 180 ? 21.937 -1.474 -19.997 1.00 96.56 180 ILE A N 1
ATOM 1435 C CA . ILE A 1 180 ? 22.693 -0.221 -20.022 1.00 96.56 180 ILE A CA 1
ATOM 1436 C C . ILE A 1 180 ? 23.624 -0.251 -21.236 1.00 96.56 180 ILE A C 1
ATOM 1438 O O . ILE A 1 180 ? 24.507 -1.100 -21.321 1.00 96.56 180 ILE A O 1
ATOM 1442 N N . TYR A 1 181 ? 23.423 0.670 -22.180 1.00 96.25 181 TYR A N 1
ATOM 1443 C CA . TYR A 1 181 ? 24.301 0.821 -23.347 1.00 96.25 181 TYR A CA 1
ATOM 1444 C C . TYR A 1 181 ? 25.430 1.803 -23.070 1.00 96.25 181 TYR A C 1
ATOM 1446 O O . TYR A 1 181 ? 26.573 1.562 -23.450 1.00 96.25 181 TYR A O 1
ATOM 1454 N N . ASN A 1 182 ? 25.101 2.922 -22.424 1.00 95.88 182 ASN A N 1
ATOM 1455 C CA . ASN A 1 182 ? 26.089 3.891 -21.982 1.00 95.88 182 ASN A CA 1
ATOM 1456 C C . ASN A 1 182 ? 25.616 4.586 -20.701 1.00 95.88 182 ASN A C 1
ATOM 1458 O O . ASN A 1 182 ? 24.577 5.250 -20.704 1.00 95.88 182 ASN A O 1
ATOM 1462 N N . ASN A 1 183 ? 26.389 4.461 -19.623 1.00 96.62 183 ASN A N 1
ATOM 1463 C CA . ASN A 1 183 ? 26.232 5.250 -18.406 1.00 96.62 183 ASN A CA 1
ATOM 1464 C C . ASN A 1 183 ? 27.553 5.965 -18.110 1.00 96.62 183 ASN A C 1
ATOM 1466 O O . ASN A 1 183 ? 28.540 5.352 -17.719 1.00 96.62 183 ASN A O 1
ATOM 1470 N N . THR A 1 184 ? 27.564 7.284 -18.293 1.00 96.44 184 THR A N 1
ATOM 1471 C CA . THR A 1 184 ? 28.705 8.151 -17.927 1.00 96.44 184 THR A CA 1
ATOM 1472 C C . THR A 1 184 ? 28.381 9.048 -16.729 1.00 96.44 184 THR A C 1
ATOM 1474 O O . THR A 1 184 ? 29.086 10.025 -16.448 1.00 96.44 184 THR A O 1
ATOM 1477 N N . SER A 1 185 ? 27.283 8.752 -16.030 1.00 95.25 185 SER A N 1
ATOM 1478 C CA . SER A 1 185 ? 26.887 9.455 -14.816 1.00 95.25 185 SER A CA 1
ATOM 1479 C C . SER A 1 185 ? 27.763 9.060 -13.623 1.00 95.25 185 SER A C 1
ATOM 1481 O O . SER A 1 185 ? 28.621 8.188 -13.703 1.00 95.25 185 SER A O 1
ATOM 1483 N N . ILE A 1 186 ? 27.554 9.739 -12.495 1.00 95.38 186 ILE A N 1
ATOM 1484 C CA . ILE A 1 186 ? 28.260 9.438 -11.239 1.00 95.38 186 ILE A CA 1
ATOM 1485 C C . ILE A 1 186 ? 27.645 8.216 -10.533 1.00 95.38 186 ILE A C 1
ATOM 1487 O O . ILE A 1 186 ? 28.306 7.577 -9.719 1.00 95.38 186 ILE A O 1
ATOM 1491 N N . ILE A 1 187 ? 26.375 7.905 -10.814 1.00 96.06 187 ILE A N 1
ATOM 1492 C CA . ILE A 1 187 ? 25.654 6.810 -10.160 1.00 96.06 187 ILE A CA 1
ATOM 1493 C C . ILE A 1 187 ? 26.085 5.492 -10.803 1.00 96.06 187 ILE A C 1
ATOM 1495 O O . ILE A 1 187 ? 26.044 5.361 -12.027 1.00 96.06 187 ILE A O 1
ATOM 1499 N N . GLN A 1 188 ? 26.463 4.526 -9.965 1.00 96.88 188 GLN A N 1
ATOM 1500 C CA . GLN A 1 188 ? 26.821 3.178 -10.395 1.00 96.88 188 GLN A CA 1
ATOM 1501 C C . GLN A 1 188 ? 25.630 2.467 -11.042 1.00 96.88 188 GLN A C 1
ATOM 1503 O O . GLN A 1 188 ? 24.477 2.680 -10.656 1.00 96.88 188 GLN A O 1
ATOM 1508 N N . ASP A 1 189 ? 25.927 1.593 -11.996 1.00 96.62 189 ASP A N 1
ATOM 1509 C CA . ASP A 1 189 ? 24.944 0.877 -12.807 1.00 96.62 189 ASP A CA 1
ATOM 1510 C C . ASP A 1 189 ? 23.946 0.083 -11.955 1.00 96.62 189 ASP A C 1
ATOM 1512 O O . ASP A 1 189 ? 22.737 0.161 -12.176 1.00 96.62 189 ASP A O 1
ATOM 1516 N N . GLU A 1 190 ? 24.423 -0.614 -10.925 1.00 96.56 190 GLU A N 1
ATOM 1517 C CA . GLU A 1 190 ? 23.598 -1.451 -10.051 1.00 96.56 190 GLU A CA 1
ATOM 1518 C C . GLU A 1 190 ? 22.649 -0.605 -9.196 1.00 96.56 190 GLU A C 1
ATOM 1520 O O . GLU A 1 190 ? 21.472 -0.934 -9.035 1.00 96.56 190 GLU A O 1
ATOM 1525 N N . VAL A 1 191 ? 23.141 0.527 -8.684 1.00 96.94 191 VAL A N 1
ATOM 1526 C CA . VAL A 1 191 ? 22.337 1.468 -7.890 1.00 96.94 191 VAL A CA 1
ATOM 1527 C C . VAL A 1 191 ? 21.283 2.130 -8.773 1.00 96.94 191 VAL A C 1
ATOM 1529 O O . VAL A 1 191 ? 20.134 2.293 -8.354 1.00 96.94 191 VAL A O 1
ATOM 1532 N N . LEU A 1 192 ? 21.649 2.492 -10.004 1.00 96.38 192 LEU A N 1
ATOM 1533 C CA . LEU A 1 192 ? 20.725 3.061 -10.976 1.00 96.38 192 LEU A CA 1
ATOM 1534 C C . LEU A 1 192 ? 19.634 2.051 -11.355 1.00 96.38 192 LEU A C 1
ATOM 1536 O O . LEU A 1 192 ? 18.454 2.396 -11.307 1.00 96.38 192 LEU A O 1
ATOM 1540 N N . ALA A 1 193 ? 20.008 0.805 -11.651 1.00 97.12 193 ALA A N 1
ATOM 1541 C CA . ALA A 1 193 ? 19.071 -0.270 -11.963 1.00 97.12 193 ALA A CA 1
ATOM 1542 C C . ALA A 1 193 ? 18.112 -0.553 -10.796 1.00 97.12 193 ALA A C 1
ATOM 1544 O O . ALA A 1 193 ? 16.903 -0.658 -11.007 1.00 97.12 193 ALA A O 1
ATOM 1545 N N . HIS A 1 194 ? 18.619 -0.585 -9.560 1.00 97.19 194 HIS A N 1
ATOM 1546 C CA . HIS A 1 194 ? 17.788 -0.746 -8.366 1.00 97.19 194 HIS A CA 1
ATOM 1547 C C . HIS A 1 194 ? 16.769 0.396 -8.217 1.00 97.19 194 HIS A C 1
ATOM 1549 O O . HIS A 1 194 ? 15.590 0.146 -7.975 1.00 97.19 194 HIS A O 1
ATOM 1555 N N . ARG A 1 195 ? 17.190 1.656 -8.412 1.00 96.94 195 ARG A N 1
ATOM 1556 C CA . ARG A 1 195 ? 16.277 2.814 -8.372 1.00 96.94 195 ARG A CA 1
ATOM 1557 C C . ARG A 1 195 ? 15.211 2.740 -9.461 1.00 96.94 195 ARG A C 1
ATOM 1559 O O . ARG A 1 195 ? 14.056 3.036 -9.177 1.00 96.94 195 ARG A O 1
ATOM 1566 N N . LEU A 1 196 ? 15.589 2.343 -10.677 1.00 97.06 196 LEU A N 1
ATOM 1567 C CA . LEU A 1 196 ? 14.652 2.171 -11.790 1.00 97.06 196 LEU A CA 1
ATOM 1568 C C . LEU A 1 196 ? 13.619 1.076 -11.487 1.00 97.06 196 LEU A C 1
ATOM 1570 O O . LEU A 1 196 ? 12.439 1.262 -11.763 1.00 97.06 196 LEU A O 1
ATOM 1574 N N . GLY A 1 197 ? 14.038 -0.016 -10.842 1.00 96.88 197 GLY A N 1
ATOM 1575 C CA . GLY A 1 197 ? 13.162 -1.108 -10.409 1.00 96.88 197 GLY A CA 1
ATOM 1576 C C . GLY A 1 197 ? 12.045 -0.697 -9.445 1.00 96.88 197 GLY A C 1
ATOM 1577 O O . GLY A 1 197 ? 10.994 -1.330 -9.441 1.00 96.88 197 GLY A O 1
ATOM 1578 N N . LEU A 1 198 ? 12.256 0.350 -8.642 1.00 96.81 198 LEU A N 1
ATOM 1579 C CA . LEU A 1 198 ? 11.300 0.833 -7.636 1.00 96.81 198 LEU A CA 1
ATOM 1580 C C . LEU A 1 198 ? 10.289 1.855 -8.177 1.00 96.81 198 LEU A C 1
ATOM 1582 O O . LEU A 1 198 ? 9.449 2.339 -7.421 1.00 96.81 198 LEU A O 1
ATOM 1586 N N . ILE A 1 199 ? 10.374 2.225 -9.456 1.00 97.38 199 ILE A N 1
ATOM 1587 C CA . ILE A 1 199 ? 9.443 3.179 -10.061 1.00 97.38 199 ILE A CA 1
ATOM 1588 C C . ILE A 1 199 ? 8.129 2.446 -10.368 1.00 97.38 199 ILE A C 1
ATOM 1590 O O . ILE A 1 199 ? 8.142 1.509 -11.171 1.00 97.38 199 ILE A O 1
ATOM 1594 N N . PRO A 1 200 ? 6.990 2.869 -9.789 1.00 96.56 200 PRO A N 1
ATOM 1595 C CA . PRO A 1 200 ? 5.706 2.252 -10.087 1.00 96.56 200 PRO A CA 1
ATOM 1596 C C . PRO A 1 200 ? 5.293 2.570 -11.528 1.00 96.56 200 PRO A C 1
ATOM 1598 O O . PRO A 1 200 ? 5.277 3.733 -11.953 1.00 96.56 200 PRO A O 1
ATOM 1601 N N . ILE A 1 201 ? 4.953 1.528 -12.285 1.00 96.69 201 ILE A N 1
ATOM 1602 C CA . ILE A 1 201 ? 4.515 1.639 -13.677 1.00 96.69 201 ILE A CA 1
ATOM 1603 C C . ILE A 1 201 ? 2.995 1.556 -13.728 1.00 96.69 201 ILE A C 1
ATOM 1605 O O . ILE A 1 201 ? 2.393 0.593 -13.258 1.00 96.69 201 ILE A O 1
ATOM 1609 N N . LYS A 1 202 ? 2.364 2.557 -14.339 1.00 95.38 202 LYS A N 1
ATOM 1610 C CA . LYS A 1 202 ? 0.930 2.570 -14.604 1.00 95.38 202 LYS A CA 1
ATOM 1611 C C . LYS A 1 202 ? 0.630 1.675 -15.801 1.00 95.38 202 LYS A C 1
ATOM 1613 O O . LYS A 1 202 ? 0.667 2.115 -16.947 1.00 95.38 202 LYS A O 1
ATOM 1618 N N . ALA A 1 203 ? 0.380 0.407 -15.514 1.00 94.50 203 ALA A N 1
ATOM 1619 C CA . ALA A 1 203 ? -0.058 -0.603 -16.463 1.00 94.50 203 ALA A CA 1
ATOM 1620 C C . ALA A 1 203 ? -0.966 -1.589 -15.725 1.00 94.50 203 ALA A C 1
ATOM 1622 O O . ALA A 1 203 ? -0.632 -2.012 -14.618 1.00 94.50 203 ALA A O 1
ATOM 1623 N N . ASP A 1 204 ? -2.104 -1.952 -16.318 1.00 94.06 204 ASP A N 1
ATOM 1624 C CA . ASP A 1 204 ? -3.022 -2.907 -15.699 1.00 94.06 204 ASP A CA 1
ATOM 1625 C C . ASP A 1 204 ? -2.425 -4.327 -15.763 1.00 94.06 204 ASP A C 1
ATOM 1627 O O . ASP A 1 204 ? -2.340 -4.903 -16.852 1.00 94.06 204 ASP A O 1
ATOM 1631 N N . PRO A 1 205 ? -2.030 -4.931 -14.625 1.00 94.31 205 PRO A N 1
ATOM 1632 C CA . PRO A 1 205 ? -1.367 -6.233 -14.600 1.00 94.31 205 PRO A CA 1
ATOM 1633 C C . PRO A 1 205 ? -2.282 -7.376 -15.055 1.00 94.31 205 PRO A C 1
ATOM 1635 O O . PRO A 1 205 ? -1.800 -8.482 -15.305 1.00 94.31 205 PRO A O 1
ATOM 1638 N N . ARG A 1 206 ? -3.598 -7.164 -15.155 1.00 93.25 206 ARG A N 1
ATOM 1639 C CA . ARG A 1 206 ? -4.561 -8.190 -15.590 1.00 93.25 206 ARG A CA 1
ATOM 1640 C C . ARG A 1 206 ? -4.473 -8.481 -17.084 1.00 93.25 206 ARG A C 1
ATOM 1642 O O . ARG A 1 206 ? -4.850 -9.570 -17.501 1.00 93.25 206 ARG A O 1
ATOM 1649 N N . LEU A 1 207 ? -3.955 -7.532 -17.860 1.00 92.88 207 LEU A N 1
ATOM 1650 C CA . LEU A 1 207 ? -3.781 -7.652 -19.308 1.00 92.88 207 LEU A CA 1
ATOM 1651 C C . LEU A 1 207 ? -2.496 -8.392 -19.698 1.00 92.88 207 LEU A C 1
ATOM 1653 O O . LEU A 1 207 ? -2.320 -8.705 -20.871 1.00 92.88 207 LEU A O 1
ATOM 1657 N N . PHE A 1 208 ? -1.621 -8.670 -18.727 1.00 94.12 208 PHE A N 1
ATOM 1658 C CA . PHE A 1 208 ? -0.333 -9.317 -18.951 1.00 94.12 208 PHE A CA 1
ATOM 1659 C C . PHE A 1 208 ? -0.265 -10.688 -18.279 1.00 94.12 208 PHE A C 1
ATOM 1661 O O . PHE A 1 208 ? -0.787 -10.911 -17.174 1.00 94.12 208 PHE A O 1
ATOM 1668 N N . GLU A 1 209 ? 0.420 -11.609 -18.942 1.00 94.19 209 GLU A N 1
ATOM 1669 C CA . GLU A 1 209 ? 0.729 -12.931 -18.407 1.00 94.19 209 GLU A CA 1
ATOM 1670 C C . GLU A 1 209 ? 2.032 -12.913 -17.597 1.00 94.19 209 GLU A C 1
ATOM 1672 O O . GLU A 1 209 ? 2.808 -11.958 -17.635 1.00 94.19 209 GLU A O 1
ATOM 1677 N N . TYR A 1 210 ? 2.252 -13.960 -16.800 1.00 93.94 210 TYR A N 1
ATOM 1678 C CA . TYR A 1 210 ? 3.540 -14.142 -16.137 1.00 93.94 210 TYR A CA 1
ATOM 1679 C C . TYR A 1 210 ? 4.566 -14.629 -17.155 1.00 93.94 210 TYR A C 1
ATOM 1681 O O . TYR A 1 210 ? 4.301 -15.570 -17.907 1.00 93.94 210 TYR A O 1
ATOM 1689 N N . ARG A 1 211 ? 5.747 -14.013 -17.140 1.00 89.69 211 ARG A N 1
ATOM 1690 C CA . ARG A 1 211 ? 6.875 -14.449 -17.961 1.00 89.69 211 ARG A CA 1
ATOM 1691 C C . ARG A 1 211 ? 7.331 -15.843 -17.514 1.00 89.69 211 ARG A C 1
ATOM 1693 O O . ARG A 1 211 ? 7.439 -16.108 -16.317 1.00 89.69 211 ARG A O 1
ATOM 1700 N N . GLN A 1 212 ? 7.587 -16.726 -18.476 1.00 87.69 212 GLN A N 1
ATOM 1701 C CA . GLN A 1 212 ? 8.063 -18.085 -18.209 1.00 87.69 212 GLN A CA 1
ATOM 1702 C C . GLN A 1 212 ? 9.528 -18.078 -17.754 1.00 87.69 212 GLN A C 1
ATOM 1704 O O . GLN A 1 212 ? 10.329 -17.247 -18.190 1.00 87.69 212 GLN A O 1
ATOM 1709 N N . GLU A 1 213 ? 9.896 -19.029 -16.895 1.00 82.94 213 GLU A N 1
ATOM 1710 C CA . GLU A 1 213 ? 11.283 -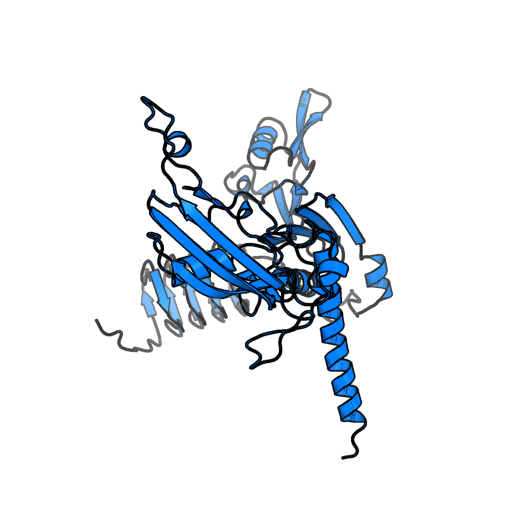19.181 -16.453 1.00 82.94 213 GLU A CA 1
ATOM 1711 C C . GLU A 1 213 ? 12.203 -19.505 -17.641 1.00 82.94 213 GLU A C 1
ATOM 1713 O O . GLU A 1 213 ? 11.956 -20.431 -18.412 1.00 82.94 213 GLU A O 1
ATOM 1718 N N . GLY A 1 214 ? 13.282 -18.732 -17.787 1.00 80.38 214 GLY A N 1
ATOM 1719 C CA . GLY A 1 214 ? 14.267 -18.895 -18.861 1.00 80.38 214 GLY A CA 1
ATOM 1720 C C . GLY A 1 214 ? 14.040 -18.027 -20.103 1.00 80.38 214 GLY A C 1
ATOM 1721 O O . GLY A 1 214 ? 14.942 -17.957 -20.936 1.00 80.38 214 GLY A O 1
ATOM 1722 N N . ASP A 1 215 ? 12.910 -17.320 -20.222 1.00 84.62 215 ASP A N 1
ATOM 1723 C CA . ASP A 1 215 ? 12.694 -16.377 -21.327 1.00 84.62 215 ASP A CA 1
ATOM 1724 C C . ASP A 1 215 ? 13.384 -15.024 -21.068 1.00 84.62 215 ASP A C 1
ATOM 1726 O O . ASP A 1 215 ? 13.019 -14.245 -20.176 1.00 84.62 215 ASP A O 1
ATOM 1730 N N . THR A 1 216 ? 14.409 -14.730 -21.869 1.00 77.44 216 THR A N 1
ATOM 1731 C CA . THR A 1 216 ? 15.192 -13.493 -21.774 1.00 77.44 216 THR A CA 1
ATOM 1732 C C . THR A 1 216 ? 14.624 -12.342 -22.597 1.00 77.44 216 THR A C 1
ATOM 1734 O O . THR A 1 216 ? 14.740 -11.190 -22.170 1.00 77.44 216 THR A O 1
ATOM 1737 N N . GLU A 1 217 ? 13.997 -12.624 -23.738 1.00 79.56 217 GLU A N 1
ATOM 1738 C CA . GLU A 1 217 ? 13.523 -11.589 -24.664 1.00 79.56 217 GLU A CA 1
ATOM 1739 C C . GLU A 1 217 ? 12.151 -11.071 -24.218 1.00 79.56 217 GLU A C 1
ATOM 1741 O O . GLU A 1 217 ? 11.986 -9.866 -23.997 1.00 79.56 217 GLU A O 1
ATOM 1746 N N . GLY A 1 218 ? 11.228 -11.981 -23.901 1.00 83.69 218 GLY A N 1
ATOM 1747 C CA . GLY A 1 218 ? 9.830 -11.667 -23.617 1.00 83.69 218 GLY A CA 1
ATOM 1748 C C . GLY A 1 218 ? 9.017 -11.347 -24.864 1.00 83.69 218 GLY A C 1
ATOM 1749 O O . GLY A 1 218 ? 9.537 -11.070 -25.947 1.00 83.69 218 GLY A O 1
ATOM 1750 N N . THR A 1 219 ? 7.703 -11.371 -24.694 1.00 88.56 219 THR A N 1
ATOM 1751 C CA . THR A 1 219 ? 6.726 -11.194 -25.766 1.00 88.56 219 THR A CA 1
ATOM 1752 C C . THR A 1 219 ? 5.834 -9.979 -25.519 1.00 88.56 219 THR A C 1
ATOM 1754 O O . THR A 1 219 ? 5.806 -9.388 -24.438 1.00 88.56 219 THR A O 1
ATOM 1757 N N . ALA A 1 220 ? 5.040 -9.610 -26.528 1.00 87.94 220 ALA A N 1
ATOM 1758 C CA . ALA A 1 220 ? 4.064 -8.527 -26.406 1.00 87.94 220 ALA A CA 1
ATOM 1759 C C . ALA A 1 220 ? 2.989 -8.782 -25.321 1.00 87.94 220 ALA A C 1
ATOM 1761 O O . ALA A 1 220 ? 2.346 -7.829 -24.884 1.00 87.94 220 ALA A O 1
ATOM 1762 N N . GLY A 1 221 ? 2.783 -10.034 -24.890 1.00 89.44 221 GLY A N 1
ATOM 1763 C CA . GLY A 1 221 ? 1.783 -10.399 -23.878 1.00 89.44 221 GLY A CA 1
ATOM 1764 C C . GLY A 1 221 ? 2.290 -10.397 -22.431 1.00 89.44 221 GLY A C 1
ATOM 1765 O O . GLY A 1 221 ? 1.479 -10.359 -21.508 1.00 89.44 221 GLY A O 1
ATOM 1766 N N . ASP A 1 222 ? 3.605 -10.422 -22.208 1.00 93.44 222 ASP A N 1
ATOM 1767 C CA . ASP A 1 222 ? 4.200 -10.566 -20.868 1.00 93.44 222 ASP A CA 1
ATOM 1768 C C . ASP A 1 222 ? 5.110 -9.393 -20.459 1.00 93.44 222 ASP A C 1
ATOM 1770 O O . ASP A 1 222 ? 5.404 -9.229 -19.271 1.00 93.44 222 ASP A O 1
ATOM 1774 N N . THR A 1 223 ? 5.544 -8.564 -21.419 1.00 94.56 223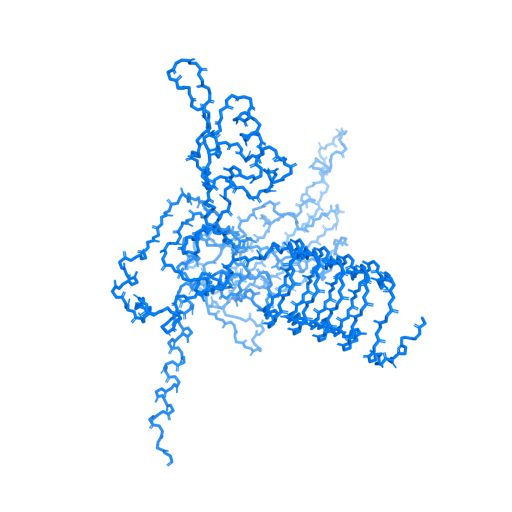 THR A N 1
ATOM 1775 C CA . THR A 1 223 ? 6.598 -7.565 -21.203 1.00 94.56 223 THR A CA 1
ATOM 1776 C C . THR A 1 223 ? 6.251 -6.198 -21.779 1.00 94.56 223 THR A C 1
ATOM 1778 O O . THR A 1 223 ? 5.694 -6.074 -22.869 1.00 94.56 223 THR A O 1
ATOM 1781 N N . LEU A 1 224 ? 6.653 -5.147 -21.062 1.00 95.44 224 LEU A N 1
ATOM 1782 C CA . LEU A 1 224 ? 6.676 -3.768 -21.557 1.00 95.44 224 LEU A CA 1
ATOM 1783 C C . LEU A 1 224 ? 8.115 -3.256 -21.633 1.00 95.44 224 LEU A C 1
ATOM 1785 O O . LEU A 1 224 ? 8.898 -3.498 -20.717 1.00 95.44 224 LEU A O 1
ATOM 1789 N N . GLU A 1 225 ? 8.451 -2.505 -22.681 1.00 95.88 225 GLU A N 1
ATOM 1790 C CA . GLU A 1 225 ? 9.773 -1.890 -22.836 1.00 95.88 225 GLU A CA 1
ATOM 1791 C C . GLU A 1 225 ? 9.719 -0.377 -22.588 1.00 95.88 225 GLU A C 1
ATOM 1793 O O . GLU A 1 225 ? 8.858 0.338 -23.103 1.00 95.88 225 GLU A O 1
ATOM 1798 N N . PHE A 1 226 ? 10.672 0.131 -21.808 1.00 96.94 226 PHE A N 1
ATOM 1799 C CA . PHE A 1 226 ? 10.903 1.563 -21.630 1.00 96.94 226 PHE A CA 1
ATOM 1800 C C . PHE A 1 226 ? 12.326 1.931 -22.036 1.00 96.94 226 PHE A C 1
ATOM 1802 O O . PHE A 1 226 ? 13.276 1.198 -21.767 1.00 96.94 226 PHE A O 1
ATOM 1809 N N . GLN A 1 227 ? 12.489 3.115 -22.618 1.00 97.31 227 GLN A N 1
ATOM 1810 C CA . GLN A 1 227 ? 13.778 3.693 -22.963 1.00 97.31 227 GLN A CA 1
ATOM 1811 C C . GLN A 1 227 ? 14.020 4.985 -22.178 1.00 97.31 227 GLN A C 1
ATOM 1813 O O . GLN A 1 227 ? 13.177 5.885 -22.151 1.00 97.31 227 GLN A O 1
ATOM 1818 N N . LEU A 1 228 ? 15.211 5.098 -21.592 1.00 96.75 228 LEU A N 1
ATOM 1819 C CA . LEU A 1 228 ? 15.731 6.320 -20.990 1.00 96.75 228 LEU A CA 1
ATOM 1820 C C . LEU A 1 228 ? 16.980 6.750 -21.754 1.00 96.75 228 LEU A C 1
ATOM 1822 O O . LEU A 1 228 ? 18.028 6.116 -21.652 1.00 96.75 228 LEU A O 1
ATOM 1826 N N . LYS A 1 229 ? 16.866 7.845 -22.508 1.00 96.75 229 LYS A N 1
ATOM 1827 C CA . LYS A 1 229 ? 17.977 8.416 -23.272 1.00 96.75 229 LYS A CA 1
ATOM 1828 C C . LYS A 1 229 ? 18.095 9.910 -23.012 1.00 96.75 229 LYS A C 1
ATOM 1830 O O . LYS A 1 229 ? 17.293 10.691 -23.523 1.00 96.75 229 LYS A O 1
ATOM 1835 N N . VAL A 1 230 ? 19.081 10.301 -22.208 1.00 96.06 230 VAL A N 1
ATOM 1836 C CA . VAL A 1 230 ? 19.273 11.690 -21.764 1.00 96.06 230 VAL A CA 1
ATOM 1837 C C . VAL A 1 230 ? 20.742 12.081 -21.852 1.00 96.06 230 VAL A C 1
ATOM 1839 O O . VAL A 1 230 ? 21.620 11.320 -21.457 1.00 96.06 230 VAL A O 1
ATOM 1842 N N . LYS A 1 231 ? 21.009 13.293 -22.348 1.00 95.62 231 LYS A N 1
ATOM 1843 C CA . LYS A 1 231 ? 22.348 13.879 -22.427 1.00 95.62 231 LYS A CA 1
ATOM 1844 C C . LYS A 1 231 ? 22.333 15.284 -21.847 1.00 95.62 231 LYS A C 1
ATOM 1846 O O . LYS A 1 231 ? 21.642 16.161 -22.363 1.00 95.62 231 LYS A O 1
ATOM 1851 N N . CYS A 1 232 ? 23.127 15.507 -20.807 1.00 94.38 232 CYS A N 1
ATOM 1852 C CA . CYS A 1 232 ? 23.211 16.809 -20.160 1.00 94.38 232 CYS A CA 1
ATOM 1853 C C . CYS A 1 232 ? 24.080 17.761 -20.990 1.00 94.38 232 CYS A C 1
ATOM 1855 O O . CYS A 1 232 ? 25.213 17.439 -21.368 1.00 94.38 232 CYS A O 1
ATOM 1857 N N . THR A 1 233 ? 23.574 18.971 -21.234 1.00 92.81 233 THR A N 1
ATOM 1858 C CA . THR A 1 233 ? 24.281 20.011 -22.000 1.00 92.81 233 THR A CA 1
ATOM 1859 C C . THR A 1 233 ? 24.301 21.338 -21.246 1.00 92.81 233 THR A C 1
ATOM 1861 O O . THR A 1 233 ? 23.463 21.596 -20.384 1.00 92.81 233 THR A O 1
ATOM 1864 N N . LYS A 1 234 ? 25.299 22.182 -21.533 1.00 88.94 234 LYS A N 1
ATOM 1865 C CA . LYS A 1 234 ? 25.407 23.515 -20.927 1.00 88.94 234 LYS A CA 1
ATOM 1866 C C . LYS A 1 234 ? 24.503 24.501 -21.670 1.00 88.94 234 LYS A C 1
ATOM 1868 O O . LYS A 1 234 ? 24.547 24.564 -22.900 1.00 88.94 234 LYS A O 1
ATOM 1873 N N . CYS A 1 235 ? 23.732 25.296 -20.937 1.00 83.25 235 CYS A N 1
ATOM 1874 C CA . CYS A 1 235 ? 22.945 26.381 -21.510 1.00 83.25 235 CYS A CA 1
ATOM 1875 C C . CYS A 1 235 ? 23.877 27.532 -21.919 1.00 83.25 235 CYS A C 1
ATOM 1877 O O . CYS A 1 235 ? 24.619 28.071 -21.103 1.00 83.25 235 CYS A O 1
ATOM 1879 N N . LEU A 1 236 ? 23.855 27.918 -23.198 1.00 72.62 236 LEU A N 1
ATOM 1880 C CA . LEU A 1 236 ? 24.758 28.942 -23.750 1.00 72.62 236 LEU A CA 1
ATOM 1881 C C . LEU A 1 236 ? 24.329 30.393 -23.443 1.00 72.62 236 LEU A C 1
ATOM 1883 O O . LEU A 1 236 ? 25.029 31.318 -23.838 1.00 72.62 236 LEU A O 1
ATOM 1887 N N . LYS A 1 237 ? 23.171 30.611 -22.800 1.00 67.38 237 LYS A N 1
ATOM 1888 C CA . LYS A 1 237 ? 22.475 31.915 -22.776 1.00 67.38 237 LYS A CA 1
ATOM 1889 C C . LYS A 1 237 ? 22.353 32.593 -21.404 1.00 67.38 237 LYS A C 1
ATOM 1891 O O . LYS A 1 237 ? 21.598 33.552 -21.300 1.00 67.38 237 LYS A O 1
ATOM 1896 N N . VAL A 1 238 ? 23.064 32.139 -20.374 1.00 61.56 238 VAL A N 1
ATOM 1897 C CA . VAL A 1 238 ? 22.904 32.694 -19.019 1.00 61.56 238 VAL A CA 1
ATOM 1898 C C . VAL A 1 238 ? 24.211 33.325 -18.544 1.00 61.56 238 VAL A C 1
ATOM 1900 O O . VAL A 1 238 ? 25.220 32.635 -18.405 1.00 61.56 238 VAL A O 1
ATOM 1903 N N . ALA A 1 239 ? 24.186 34.644 -18.343 1.00 59.31 239 ALA A N 1
ATOM 1904 C CA . ALA A 1 239 ? 25.226 35.391 -17.648 1.00 59.31 239 ALA A CA 1
ATOM 1905 C C . ALA A 1 239 ? 24.745 35.629 -16.206 1.00 59.31 239 ALA A C 1
ATOM 1907 O O . ALA A 1 239 ? 23.650 36.149 -16.011 1.00 59.31 239 ALA A O 1
ATOM 1908 N N . ASP A 1 240 ? 25.560 35.210 -15.237 1.00 69.50 240 ASP A N 1
ATOM 1909 C CA . ASP A 1 240 ? 25.429 35.463 -13.793 1.00 69.50 240 ASP A CA 1
ATOM 1910 C C . ASP A 1 240 ? 24.290 34.764 -13.024 1.00 69.50 240 ASP A C 1
ATOM 1912 O O . ASP A 1 240 ? 23.584 35.391 -12.236 1.00 69.50 240 ASP A O 1
ATOM 1916 N N . THR A 1 241 ? 24.161 33.436 -13.151 1.00 75.88 241 THR A N 1
ATOM 1917 C CA . THR A 1 241 ? 23.391 32.631 -12.179 1.00 75.88 241 THR A CA 1
ATOM 1918 C C . THR A 1 241 ? 24.214 31.466 -11.625 1.00 75.88 241 THR A C 1
ATOM 1920 O O . THR A 1 241 ? 25.064 30.894 -12.310 1.00 75.88 241 THR A O 1
ATOM 1923 N N . THR A 1 242 ? 23.977 31.124 -10.355 1.00 80.38 242 THR A N 1
ATOM 1924 C CA . THR A 1 242 ? 24.603 29.974 -9.671 1.00 80.38 242 THR A CA 1
ATOM 1925 C C . THR A 1 242 ? 23.693 28.742 -9.687 1.00 80.38 242 THR A C 1
ATOM 1927 O O . THR A 1 242 ? 24.126 27.656 -9.304 1.00 80.38 242 THR A O 1
ATOM 1930 N N . ASP A 1 243 ? 22.434 28.893 -10.113 1.00 85.12 243 ASP A N 1
ATOM 1931 C CA . ASP A 1 243 ? 21.452 27.812 -10.100 1.00 85.12 243 ASP A CA 1
ATOM 1932 C C . ASP A 1 243 ? 21.752 26.780 -11.207 1.00 85.12 243 ASP A C 1
ATOM 1934 O O . ASP A 1 243 ? 21.777 27.130 -12.394 1.00 85.12 243 ASP A O 1
ATOM 1938 N N . PRO A 1 244 ? 21.975 25.496 -10.860 1.00 84.12 244 PRO A N 1
ATOM 1939 C CA . PRO A 1 244 ? 22.120 24.429 -11.843 1.00 84.12 244 PRO A CA 1
ATOM 1940 C C . PRO A 1 244 ? 20.944 24.301 -12.825 1.00 84.12 244 PRO A C 1
ATOM 1942 O O . PRO A 1 244 ? 21.176 23.851 -13.949 1.00 84.12 244 PRO A O 1
ATOM 1945 N N . ASP A 1 245 ? 19.721 24.681 -12.428 1.00 86.56 245 ASP A N 1
ATOM 1946 C CA . ASP A 1 245 ? 18.524 24.665 -13.288 1.00 86.56 245 ASP A CA 1
ATOM 1947 C C . ASP A 1 245 ? 18.633 25.640 -14.469 1.00 86.56 245 ASP A C 1
ATOM 1949 O O . ASP A 1 245 ? 18.233 25.293 -15.583 1.00 86.56 245 ASP A O 1
ATOM 1953 N N . ASP A 1 246 ? 19.270 26.794 -14.278 1.00 84.94 246 ASP A N 1
ATOM 1954 C CA . ASP A 1 246 ? 19.500 27.768 -15.352 1.00 84.94 246 ASP A CA 1
ATOM 1955 C C . ASP A 1 246 ? 20.751 27.432 -16.180 1.00 84.94 246 ASP A C 1
ATOM 1957 O O . ASP A 1 246 ? 20.804 27.640 -17.398 1.00 84.94 246 ASP A O 1
ATOM 1961 N N . LEU A 1 247 ? 21.783 26.900 -15.517 1.00 84.69 247 LEU A N 1
ATOM 1962 C CA . LEU A 1 247 ? 23.090 26.631 -16.119 1.00 84.69 247 LEU A CA 1
ATOM 1963 C C . LEU A 1 247 ? 23.093 25.407 -17.040 1.00 84.69 247 LEU A C 1
ATOM 1965 O O . LEU A 1 247 ? 23.854 25.367 -18.020 1.00 84.69 247 LEU A O 1
ATOM 1969 N N . TYR A 1 248 ? 22.292 24.388 -16.722 1.00 89.06 248 TYR A N 1
ATOM 1970 C CA . TYR A 1 248 ? 22.370 23.083 -17.369 1.00 89.06 248 TYR A CA 1
ATOM 1971 C C . TYR A 1 248 ? 21.003 22.561 -17.794 1.00 89.06 248 TYR A C 1
ATOM 1973 O O . TYR A 1 248 ? 20.084 22.406 -16.988 1.00 89.06 248 TYR A O 1
ATOM 1981 N N . LYS A 1 249 ? 20.918 22.158 -19.060 1.00 89.56 249 LYS A N 1
ATOM 1982 C CA . LYS A 1 249 ? 19.748 21.479 -19.601 1.00 89.56 249 LYS A CA 1
ATOM 1983 C C . LYS A 1 249 ? 19.832 19.978 -19.326 1.00 89.56 249 LYS A C 1
ATOM 1985 O O . LYS A 1 249 ? 20.893 19.376 -19.510 1.00 89.56 249 LYS A O 1
ATOM 1990 N N . ASP A 1 250 ? 18.703 19.395 -18.921 1.00 91.44 250 ASP A N 1
ATOM 1991 C CA . ASP A 1 250 ? 18.521 17.957 -18.673 1.00 91.44 250 ASP A CA 1
ATOM 1992 C C . ASP A 1 250 ? 19.497 17.389 -17.623 1.00 91.44 250 ASP A C 1
ATOM 1994 O O . ASP A 1 250 ? 19.885 16.221 -17.651 1.00 91.44 250 ASP A O 1
ATOM 1998 N N . HIS A 1 251 ? 19.911 18.231 -16.670 1.00 93.19 251 HIS A N 1
ATOM 1999 C CA . HIS A 1 251 ? 20.812 17.828 -15.591 1.00 93.19 251 HIS A CA 1
ATOM 2000 C C . HIS A 1 251 ? 20.089 17.095 -14.447 1.00 93.19 251 HIS A C 1
ATOM 2002 O O . HIS A 1 251 ? 20.740 16.431 -13.641 1.00 93.19 251 HIS A O 1
ATOM 2008 N N . LYS A 1 252 ? 18.757 17.202 -14.356 1.00 95.25 252 LYS A N 1
ATOM 2009 C CA . LYS A 1 252 ? 17.897 16.401 -13.472 1.00 95.25 252 LYS A CA 1
ATOM 2010 C C . LYS A 1 252 ? 17.133 15.402 -14.328 1.00 95.25 252 LYS A C 1
ATOM 2012 O O . LYS A 1 252 ? 16.237 15.776 -15.079 1.00 95.25 252 LYS A O 1
ATOM 2017 N N . VAL A 1 253 ? 17.479 14.128 -14.201 1.00 95.81 253 VAL A N 1
ATOM 2018 C CA . VAL A 1 253 ? 16.788 13.046 -14.897 1.00 95.81 253 VAL A CA 1
ATOM 2019 C C . VAL A 1 253 ? 15.648 12.570 -14.012 1.00 95.81 253 VAL A C 1
ATOM 2021 O O . VAL A 1 253 ? 15.882 11.897 -13.009 1.00 95.81 253 VAL A O 1
ATOM 2024 N N . THR A 1 254 ? 14.422 12.951 -14.360 1.00 96.62 254 THR A N 1
ATOM 2025 C CA . THR A 1 254 ? 13.194 12.462 -13.716 1.00 96.62 254 THR A CA 1
ATOM 2026 C C . THR A 1 254 ? 12.516 11.354 -14.522 1.00 96.62 254 THR A C 1
ATOM 2028 O O . THR A 1 254 ? 12.859 11.130 -15.688 1.00 96.62 254 THR A O 1
ATOM 2031 N N . THR A 1 255 ? 11.527 10.695 -13.921 1.00 95.94 255 THR A N 1
ATOM 2032 C CA . THR A 1 255 ? 10.682 9.664 -14.545 1.00 95.94 255 THR A CA 1
ATOM 2033 C C . THR A 1 255 ? 9.967 10.112 -15.809 1.00 95.94 255 THR A C 1
ATOM 2035 O O . THR A 1 255 ? 9.786 9.289 -16.697 1.00 95.94 255 THR A O 1
ATOM 2038 N N . LYS A 1 256 ? 9.662 11.403 -15.981 1.00 94.19 256 LYS A N 1
ATOM 2039 C CA . LYS A 1 256 ? 9.121 11.944 -17.243 1.00 94.19 256 LYS A CA 1
ATOM 2040 C C . LYS A 1 256 ? 9.982 11.647 -18.482 1.00 94.19 256 LYS A C 1
ATOM 2042 O O . LYS A 1 256 ? 9.478 11.658 -19.603 1.00 94.19 256 LYS A O 1
ATOM 2047 N N . HIS A 1 257 ? 11.283 11.408 -18.310 1.00 95.00 257 HIS A N 1
ATOM 2048 C CA . HIS A 1 257 ? 12.174 11.057 -19.421 1.00 95.00 257 HIS A CA 1
ATOM 2049 C C . HIS A 1 257 ? 12.064 9.589 -19.857 1.00 95.00 257 HIS A C 1
ATOM 2051 O O . HIS A 1 257 ? 12.635 9.235 -20.891 1.00 95.00 257 HIS A O 1
ATOM 2057 N N . LEU A 1 258 ? 11.357 8.745 -19.097 1.00 95.50 258 LEU A N 1
ATOM 2058 C CA . LEU A 1 258 ? 11.066 7.365 -19.474 1.00 95.50 258 LEU A CA 1
ATOM 2059 C C . LEU A 1 258 ? 10.033 7.356 -20.595 1.00 95.50 258 LEU A C 1
ATOM 2061 O O . LEU A 1 258 ? 8.898 7.796 -20.420 1.00 95.50 258 LEU A O 1
ATOM 2065 N N . LYS A 1 259 ? 10.431 6.835 -21.753 1.00 95.06 259 LYS A N 1
ATOM 2066 C CA . LYS A 1 259 ? 9.556 6.694 -22.916 1.00 95.06 259 LYS A CA 1
ATOM 2067 C C . LYS A 1 259 ? 9.186 5.236 -23.093 1.00 95.06 259 LYS A C 1
ATOM 2069 O O . LYS A 1 259 ? 10.073 4.394 -23.182 1.00 95.06 259 LYS A O 1
ATOM 2074 N N . TRP A 1 260 ? 7.894 4.949 -23.149 1.00 96.06 260 TRP A N 1
ATOM 2075 C CA . TRP A 1 260 ? 7.409 3.621 -23.498 1.00 96.06 260 TRP A CA 1
ATOM 2076 C C . TRP A 1 260 ? 7.706 3.323 -24.975 1.00 96.06 260 TRP A C 1
ATOM 2078 O O . TRP A 1 260 ? 7.483 4.172 -25.843 1.00 96.06 260 TRP A O 1
ATOM 2088 N N . VAL A 1 261 ? 8.238 2.131 -25.243 1.00 94.62 261 VAL A N 1
ATOM 2089 C CA . VAL A 1 261 ? 8.505 1.609 -26.584 1.00 94.62 261 VAL A CA 1
ATOM 2090 C C . VAL A 1 261 ? 7.583 0.401 -26.787 1.00 94.62 261 VAL A C 1
ATOM 2092 O O . VAL A 1 261 ? 7.778 -0.622 -26.134 1.00 94.62 261 VAL A O 1
ATOM 2095 N N . PRO A 1 262 ? 6.542 0.506 -27.632 1.00 93.19 262 PRO A N 1
ATOM 2096 C CA . PRO A 1 262 ? 5.592 -0.585 -27.823 1.00 93.19 262 PRO A CA 1
ATOM 2097 C C . PRO A 1 262 ? 6.233 -1.768 -28.555 1.00 93.19 262 PRO A C 1
ATOM 2099 O O . PRO A 1 262 ? 6.937 -1.585 -29.551 1.00 93.19 262 PRO A O 1
ATOM 2102 N N . ILE A 1 263 ? 5.924 -2.985 -28.101 1.00 91.69 263 ILE A N 1
ATOM 2103 C CA . ILE A 1 263 ? 6.359 -4.238 -28.729 1.00 91.69 263 ILE A CA 1
ATOM 2104 C C . ILE A 1 263 ? 5.186 -4.838 -29.517 1.00 91.69 263 ILE A C 1
ATOM 2106 O O . ILE A 1 263 ? 4.085 -4.997 -28.991 1.00 91.69 263 ILE A O 1
ATOM 2110 N N . GLY A 1 264 ? 5.409 -5.204 -30.782 1.00 90.06 264 GLY A N 1
ATOM 2111 C CA . GLY A 1 264 ? 4.398 -5.875 -31.606 1.00 90.06 264 GLY A CA 1
ATOM 2112 C C . GLY A 1 264 ? 3.115 -5.050 -31.775 1.00 90.06 264 GLY A C 1
ATOM 2113 O O . GLY A 1 264 ? 3.159 -3.920 -32.255 1.00 90.06 264 GLY A O 1
ATOM 2114 N N . ASN A 1 265 ? 1.972 -5.619 -31.385 1.00 89.69 265 ASN A N 1
ATOM 2115 C CA . ASN A 1 265 ? 0.643 -5.004 -31.500 1.00 89.69 265 ASN A CA 1
ATOM 2116 C C . ASN A 1 265 ? 0.235 -4.145 -30.287 1.00 89.69 265 ASN A C 1
ATOM 2118 O O . ASN A 1 265 ? -0.881 -3.629 -30.255 1.00 89.69 265 ASN A O 1
ATOM 2122 N N . GLN A 1 266 ? 1.108 -3.944 -29.294 1.00 91.00 266 GLN A N 1
ATOM 2123 C CA . GLN A 1 266 ? 0.770 -3.156 -28.101 1.00 91.00 266 GLN A CA 1
ATOM 2124 C C . GLN A 1 266 ? 0.376 -1.704 -28.417 1.00 91.00 266 GLN A C 1
ATOM 2126 O O . GLN A 1 266 ? -0.450 -1.135 -27.709 1.00 91.00 266 GLN A O 1
ATOM 2131 N N . ALA A 1 267 ? 0.922 -1.116 -29.488 1.00 90.12 267 ALA A N 1
ATOM 2132 C CA . ALA A 1 267 ? 0.572 0.237 -29.931 1.00 90.12 267 ALA A CA 1
ATOM 2133 C C . ALA A 1 267 ? -0.894 0.373 -30.390 1.00 90.12 267 ALA A C 1
ATOM 2135 O O . ALA A 1 267 ? -1.431 1.477 -30.402 1.00 90.12 267 ALA A O 1
ATOM 2136 N N . GLU A 1 268 ? -1.533 -0.733 -30.785 1.00 89.62 268 GLU A N 1
ATOM 2137 C CA . GLU A 1 268 ? -2.953 -0.764 -31.158 1.00 89.62 268 GLU A CA 1
ATOM 2138 C C . GLU A 1 268 ? -3.856 -1.019 -29.943 1.00 89.62 268 GLU A C 1
ATOM 2140 O O . GLU A 1 268 ? -5.001 -0.570 -29.918 1.00 89.62 268 GLU A O 1
ATOM 2145 N N . ILE A 1 269 ? -3.338 -1.733 -28.936 1.00 88.75 269 ILE A N 1
ATOM 2146 C CA . ILE A 1 269 ? -4.065 -2.113 -27.716 1.00 88.75 269 ILE A CA 1
ATOM 2147 C C . ILE A 1 269 ? -4.122 -0.945 -26.727 1.00 88.75 269 ILE A C 1
ATOM 2149 O O . ILE A 1 269 ? -5.190 -0.642 -26.195 1.00 88.75 269 ILE A O 1
ATOM 2153 N N . PHE A 1 270 ? -2.983 -0.293 -26.484 1.00 90.56 270 PHE A N 1
ATOM 2154 C CA . PHE A 1 270 ? -2.848 0.766 -25.487 1.00 90.56 270 PHE A CA 1
ATOM 2155 C C . PHE A 1 270 ? -2.789 2.136 -26.147 1.00 90.56 270 PHE A C 1
ATOM 2157 O O . PHE A 1 270 ? -2.050 2.355 -27.110 1.00 90.56 270 PHE A O 1
ATOM 2164 N N . LYS A 1 271 ? -3.544 3.089 -25.601 1.00 88.19 271 LYS A N 1
ATOM 2165 C CA . LYS A 1 271 ? -3.532 4.466 -26.108 1.00 88.19 271 LYS A CA 1
ATOM 2166 C C . LYS A 1 271 ? -2.260 5.190 -25.679 1.00 88.19 271 LYS A C 1
ATOM 2168 O O . LYS A 1 271 ? -1.656 4.888 -24.649 1.00 88.19 271 LYS A O 1
ATOM 2173 N N . GLU A 1 272 ? -1.880 6.209 -26.447 1.00 81.44 272 GLU A N 1
ATOM 2174 C CA . GLU A 1 272 ? -0.747 7.060 -26.091 1.00 81.44 272 GLU A CA 1
ATOM 2175 C C . GLU A 1 272 ? -0.956 7.686 -24.701 1.00 81.44 272 GLU A C 1
ATOM 2177 O O . GLU A 1 272 ? -1.997 8.276 -24.406 1.00 81.44 272 GLU A O 1
ATOM 2182 N N . GLY A 1 273 ? 0.039 7.514 -23.829 1.00 79.94 273 GLY A N 1
ATOM 2183 C CA . GLY A 1 273 ? 0.009 7.992 -22.448 1.00 79.94 273 GLY A CA 1
ATOM 2184 C C . GLY A 1 273 ? -0.659 7.049 -21.446 1.00 79.94 273 GLY A C 1
ATOM 2185 O O . GLY A 1 273 ? -0.596 7.335 -20.254 1.00 79.94 273 GLY A O 1
ATOM 2186 N N . GLU A 1 274 ? -1.254 5.930 -21.868 1.00 88.56 274 GLU A N 1
ATOM 2187 C CA . GLU A 1 274 ? -1.826 4.935 -20.952 1.00 88.56 274 GLU A CA 1
ATOM 2188 C C . GLU A 1 274 ? -0.730 4.239 -20.137 1.00 88.56 274 GLU A C 1
ATOM 2190 O O . GLU A 1 274 ? -0.782 4.255 -18.907 1.00 88.56 274 GLU A O 1
ATOM 2195 N N . ILE A 1 275 ? 0.306 3.758 -20.831 1.00 94.25 275 ILE A N 1
ATOM 2196 C CA . ILE A 1 275 ? 1.502 3.145 -20.251 1.00 94.25 275 ILE A CA 1
ATOM 2197 C C . ILE A 1 275 ? 2.550 4.221 -19.960 1.00 94.25 275 ILE A C 1
ATOM 2199 O O . ILE A 1 275 ? 3.107 4.838 -20.870 1.00 94.25 275 ILE A O 1
ATOM 2203 N N . ARG A 1 276 ? 2.816 4.459 -18.675 1.00 95.19 276 ARG A N 1
ATOM 2204 C CA . ARG A 1 276 ? 3.778 5.463 -18.190 1.00 95.19 276 ARG A CA 1
ATOM 2205 C C . ARG A 1 276 ? 4.165 5.194 -16.732 1.00 95.19 276 ARG A C 1
ATOM 2207 O O . ARG A 1 276 ? 3.478 4.422 -16.067 1.00 95.19 276 ARG A O 1
ATOM 2214 N N . PRO A 1 277 ? 5.213 5.832 -16.191 1.00 96.25 277 PRO A N 1
ATOM 2215 C CA . PRO A 1 277 ? 5.399 5.908 -14.743 1.00 96.25 277 PRO A CA 1
ATOM 2216 C C . PRO A 1 277 ? 4.180 6.554 -14.073 1.00 96.25 277 PRO A C 1
ATOM 2218 O O . PRO A 1 277 ? 3.553 7.437 -14.655 1.00 96.25 277 PRO A O 1
ATOM 2221 N N . VAL A 1 278 ? 3.830 6.135 -12.855 1.00 95.06 278 VAL A N 1
ATOM 2222 C CA . VAL A 1 278 ? 2.700 6.749 -12.130 1.00 95.06 278 VAL A CA 1
ATOM 2223 C C . VAL A 1 278 ? 2.979 8.223 -11.821 1.00 95.06 278 VAL A C 1
ATOM 2225 O O . VAL A 1 278 ? 2.112 9.073 -12.021 1.00 95.06 278 VAL A O 1
ATOM 2228 N N . HIS A 1 279 ? 4.197 8.516 -11.361 1.00 94.94 279 HIS A N 1
ATOM 2229 C CA . HIS A 1 279 ? 4.652 9.856 -11.003 1.00 94.94 279 HIS A CA 1
ATOM 2230 C C . HIS A 1 279 ? 5.702 10.340 -12.008 1.00 94.94 279 HIS A C 1
ATOM 2232 O O . HIS A 1 279 ? 6.661 9.619 -12.293 1.00 94.94 279 HIS A O 1
ATOM 2238 N N . ASP A 1 280 ? 5.560 11.568 -12.509 1.00 93.62 280 ASP A N 1
ATOM 2239 C CA . ASP A 1 280 ? 6.422 12.147 -13.558 1.00 93.62 280 ASP A CA 1
ATOM 2240 C C . ASP A 1 280 ? 7.688 12.848 -13.011 1.00 93.62 280 ASP A C 1
ATOM 2242 O O . ASP A 1 280 ? 8.614 13.187 -13.759 1.00 93.62 280 ASP A O 1
ATOM 2246 N N . ASP A 1 281 ? 7.742 13.081 -11.703 1.00 95.62 281 ASP A N 1
ATOM 2247 C CA . ASP A 1 281 ? 8.707 13.946 -11.019 1.00 95.62 281 ASP A CA 1
ATOM 2248 C C . ASP A 1 281 ? 9.720 13.197 -10.136 1.00 95.62 281 ASP A C 1
ATOM 2250 O O . ASP A 1 281 ? 10.602 13.823 -9.542 1.00 95.62 281 ASP A O 1
ATOM 2254 N N . ILE A 1 282 ? 9.677 11.860 -10.097 1.00 97.25 282 ILE A N 1
ATOM 2255 C CA . ILE A 1 282 ? 10.638 11.061 -9.327 1.00 97.25 282 ILE A CA 1
ATOM 2256 C C . ILE A 1 282 ? 12.037 11.257 -9.913 1.00 97.25 282 ILE A C 1
ATOM 2258 O O . ILE A 1 282 ? 12.303 10.937 -11.073 1.00 97.25 282 ILE A O 1
ATOM 2262 N N . LEU A 1 283 ? 12.960 11.754 -9.090 1.00 97.25 283 LEU A N 1
ATOM 2263 C CA . LEU A 1 283 ? 14.348 11.961 -9.481 1.00 97.25 283 LEU A CA 1
ATOM 2264 C C . LEU A 1 283 ? 15.116 10.631 -9.529 1.00 97.25 283 LEU A C 1
ATOM 2266 O O . LEU A 1 283 ? 15.325 9.964 -8.510 1.00 97.25 283 LEU A O 1
ATOM 2270 N N . ILE A 1 284 ? 15.615 10.295 -10.714 1.00 96.12 284 ILE A N 1
ATOM 2271 C CA . ILE A 1 284 ? 16.392 9.083 -10.978 1.00 96.12 284 ILE A CA 1
ATOM 2272 C C . ILE A 1 284 ? 17.881 9.376 -10.781 1.00 96.12 284 ILE A C 1
ATOM 2274 O O . ILE A 1 284 ? 18.529 8.739 -9.951 1.00 96.12 284 ILE A O 1
ATOM 2278 N N . ALA A 1 285 ? 18.403 10.370 -11.507 1.00 96.12 285 ALA A N 1
ATOM 2279 C CA . ALA A 1 285 ? 19.819 10.724 -11.519 1.00 96.12 285 ALA A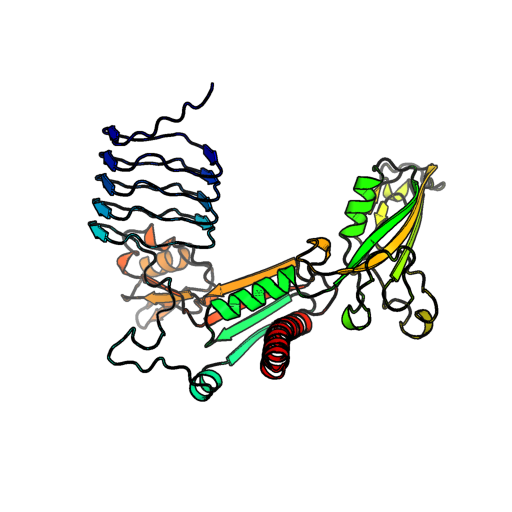 CA 1
ATOM 2280 C C . ALA A 1 285 ? 20.035 12.235 -11.686 1.00 96.12 285 ALA A C 1
ATOM 2282 O O . ALA A 1 285 ? 19.199 12.949 -12.243 1.00 96.12 285 ALA A O 1
ATOM 2283 N N . LYS A 1 286 ? 21.190 12.724 -11.222 1.00 95.56 286 LYS A N 1
ATOM 2284 C CA . LYS A 1 286 ? 21.673 14.082 -11.503 1.00 95.56 286 LYS A CA 1
ATOM 2285 C C . LYS A 1 286 ? 22.925 13.995 -12.367 1.00 95.56 286 LYS A C 1
ATOM 2287 O O . LYS A 1 286 ? 23.849 13.261 -12.030 1.00 95.56 286 LYS A O 1
ATOM 2292 N N . LEU A 1 287 ? 22.952 14.762 -13.447 1.00 95.69 287 LEU A N 1
ATOM 2293 C CA . LEU A 1 287 ? 24.022 14.786 -14.435 1.00 95.69 287 LEU A CA 1
ATOM 2294 C C . LEU A 1 287 ? 24.772 16.125 -14.418 1.00 95.69 287 LEU A C 1
ATOM 2296 O O . LEU A 1 287 ? 24.345 17.124 -13.820 1.00 95.69 287 LEU A O 1
ATOM 2300 N N . ARG A 1 288 ? 25.921 16.139 -15.088 1.00 94.06 288 ARG A N 1
ATOM 2301 C CA . ARG A 1 288 ? 26.686 17.333 -15.459 1.00 94.06 288 ARG A CA 1
ATOM 2302 C C . ARG A 1 288 ? 26.974 17.334 -16.961 1.00 94.06 288 ARG A C 1
ATOM 2304 O O . ARG A 1 288 ? 26.922 16.274 -17.585 1.00 94.06 288 ARG A O 1
ATOM 2311 N N . PRO A 1 289 ? 27.266 18.505 -17.562 1.00 93.31 289 PRO A N 1
ATOM 2312 C CA . PRO A 1 289 ? 27.497 18.600 -18.999 1.00 93.31 289 PRO A CA 1
ATOM 2313 C C . PRO A 1 289 ? 28.558 17.614 -19.486 1.00 93.31 289 PRO A C 1
ATOM 2315 O O . PRO A 1 289 ? 29.640 17.534 -18.911 1.00 93.31 289 PRO A O 1
ATOM 2318 N N . GLY A 1 290 ? 28.238 16.884 -20.554 1.00 91.44 290 GLY A N 1
ATOM 2319 C CA . GLY A 1 290 ? 29.092 15.825 -21.099 1.00 91.44 290 GLY A CA 1
ATOM 2320 C C . GLY A 1 290 ? 28.723 14.417 -20.631 1.00 91.44 290 GLY A C 1
ATOM 2321 O O . GLY A 1 290 ? 29.120 13.463 -21.291 1.00 91.44 290 GLY A O 1
ATOM 2322 N N . GLN A 1 291 ? 27.921 14.283 -19.569 1.00 96.31 291 GLN A N 1
ATOM 2323 C CA . GLN A 1 291 ? 27.371 12.997 -19.142 1.00 96.31 291 GLN A CA 1
ATOM 2324 C C . GLN A 1 291 ? 26.083 12.657 -19.897 1.00 96.31 291 GLN A C 1
ATOM 2326 O O . GLN A 1 291 ? 25.251 13.522 -20.197 1.00 96.31 291 GLN A O 1
ATOM 2331 N N . GLU A 1 292 ? 25.913 11.370 -20.158 1.00 96.00 292 GLU A N 1
ATOM 2332 C CA . GLU A 1 292 ? 24.779 10.770 -20.844 1.00 96.00 292 GLU A CA 1
ATOM 2333 C C . GLU A 1 292 ? 24.386 9.419 -20.235 1.00 96.00 292 GLU A C 1
ATOM 2335 O O . GLU A 1 292 ? 25.213 8.707 -19.654 1.00 96.00 292 GLU A O 1
ATOM 2340 N N . LEU A 1 293 ? 23.099 9.109 -20.381 1.00 96.62 293 LEU A N 1
ATOM 2341 C CA . LEU A 1 293 ? 22.458 7.848 -20.035 1.00 96.62 293 LEU A CA 1
ATOM 2342 C C . LEU A 1 293 ? 21.730 7.329 -21.278 1.00 96.62 293 LEU A C 1
ATOM 2344 O O . LEU A 1 293 ? 20.920 8.060 -21.852 1.00 96.62 293 LEU A O 1
ATOM 2348 N N . ASP A 1 294 ? 21.999 6.087 -21.671 1.00 97.38 294 ASP A N 1
ATOM 2349 C CA . ASP A 1 294 ? 21.250 5.342 -22.690 1.00 97.38 294 ASP A CA 1
ATOM 2350 C C . ASP A 1 294 ? 20.940 3.940 -22.153 1.00 97.38 294 ASP A C 1
ATOM 2352 O O . ASP A 1 294 ? 21.833 3.097 -22.010 1.00 97.38 294 ASP A O 1
ATOM 2356 N N . ILE A 1 295 ? 19.680 3.733 -21.772 1.00 97.44 295 ILE A N 1
ATOM 2357 C CA . ILE A 1 295 ? 19.213 2.563 -21.027 1.00 97.44 295 ILE A CA 1
ATOM 2358 C C . ILE A 1 295 ? 17.885 2.083 -21.612 1.00 97.44 295 ILE A C 1
ATOM 2360 O O . ILE A 1 295 ? 16.990 2.886 -21.892 1.00 97.44 295 ILE A O 1
ATOM 2364 N N . ARG A 1 296 ? 17.733 0.764 -21.740 1.00 97.00 296 ARG A N 1
ATOM 2365 C CA . ARG A 1 296 ? 16.456 0.089 -22.001 1.00 97.00 296 ARG A CA 1
ATOM 2366 C C . ARG A 1 296 ? 16.049 -0.755 -20.806 1.00 97.00 296 ARG A C 1
ATOM 2368 O O . ARG A 1 296 ? 16.897 -1.305 -20.114 1.00 97.00 296 ARG A O 1
ATOM 2375 N N . MET A 1 297 ? 14.757 -0.846 -20.548 1.00 96.44 297 MET A N 1
ATOM 2376 C CA . MET A 1 297 ? 14.203 -1.530 -19.385 1.00 96.44 297 MET A CA 1
ATOM 2377 C C . MET A 1 297 ? 13.060 -2.426 -19.820 1.00 96.44 297 MET A C 1
ATOM 2379 O O . MET A 1 297 ? 12.220 -1.992 -20.603 1.00 96.44 297 MET A O 1
ATOM 2383 N N . HIS A 1 298 ? 13.010 -3.638 -19.277 1.00 95.94 298 HIS A N 1
ATOM 2384 C CA . HIS A 1 298 ? 11.875 -4.541 -19.429 1.00 95.94 298 HIS A CA 1
ATOM 2385 C C . HIS A 1 298 ? 11.098 -4.600 -18.115 1.00 95.94 298 HIS A C 1
ATOM 2387 O O . HIS A 1 298 ? 11.658 -4.924 -17.060 1.00 95.94 298 HIS A O 1
ATOM 2393 N N . CYS A 1 299 ? 9.807 -4.294 -18.194 1.00 96.38 299 CYS A N 1
ATOM 2394 C CA . CYS A 1 299 ? 8.855 -4.471 -17.111 1.00 96.38 299 CYS A CA 1
ATOM 2395 C C . CYS A 1 299 ? 8.113 -5.784 -17.290 1.00 96.38 299 CYS A C 1
ATOM 2397 O O . CYS A 1 299 ? 7.654 -6.085 -18.390 1.00 96.38 299 CYS A O 1
ATOM 2399 N N . VAL A 1 300 ? 7.943 -6.508 -16.194 1.00 96.19 300 VAL A N 1
ATOM 2400 C CA . VAL A 1 300 ? 7.221 -7.780 -16.162 1.00 96.19 300 VAL A CA 1
ATOM 2401 C C . VAL A 1 300 ? 6.224 -7.784 -15.016 1.00 96.19 300 VAL A C 1
ATOM 2403 O O . VAL A 1 300 ? 6.296 -6.958 -14.099 1.00 96.19 300 VAL A O 1
ATOM 2406 N N . LYS A 1 301 ? 5.300 -8.737 -15.073 1.00 96.94 301 LYS A N 1
ATOM 2407 C CA . LYS A 1 301 ? 4.349 -9.006 -14.003 1.00 96.94 301 LYS A CA 1
ATOM 2408 C C . LYS A 1 301 ? 5.006 -9.807 -12.881 1.00 96.94 301 LYS A C 1
ATOM 2410 O O . LYS A 1 301 ? 5.556 -10.877 -13.129 1.00 96.94 301 LYS A O 1
ATOM 2415 N N . GLY A 1 302 ? 4.881 -9.328 -11.647 1.00 96.12 302 GLY A N 1
ATOM 2416 C CA . GLY A 1 302 ? 5.397 -10.003 -10.452 1.00 96.12 302 GLY A CA 1
ATOM 2417 C C . GLY A 1 302 ? 4.498 -9.802 -9.235 1.00 96.12 302 GLY A C 1
ATOM 2418 O O . GLY A 1 302 ? 3.493 -9.096 -9.308 1.00 96.12 302 GLY A O 1
ATOM 2419 N N . ILE A 1 303 ? 4.843 -10.452 -8.121 1.00 95.88 303 ILE A N 1
ATOM 2420 C CA . ILE A 1 303 ? 4.116 -10.368 -6.842 1.00 95.88 303 ILE A CA 1
ATOM 2421 C C . ILE A 1 303 ? 5.010 -9.785 -5.743 1.00 95.88 303 ILE A C 1
ATOM 2423 O O . ILE A 1 303 ? 6.218 -10.021 -5.728 1.00 95.88 303 ILE A O 1
ATOM 2427 N N . GLY A 1 304 ? 4.419 -9.060 -4.789 1.00 93.25 304 GLY A N 1
ATOM 2428 C CA . GLY A 1 304 ? 5.158 -8.417 -3.691 1.00 93.25 304 GLY A CA 1
ATOM 2429 C C . GLY A 1 304 ? 5.940 -9.386 -2.792 1.00 93.25 304 GLY A C 1
ATOM 2430 O O . GLY A 1 304 ? 6.937 -9.000 -2.189 1.00 93.25 304 GLY A O 1
ATOM 2431 N N . LYS A 1 305 ? 5.522 -10.658 -2.731 1.00 93.88 305 LYS A N 1
ATOM 2432 C CA . LYS A 1 305 ? 6.204 -11.732 -1.997 1.00 93.88 305 LYS A CA 1
ATOM 2433 C C . LYS A 1 305 ? 7.586 -12.047 -2.571 1.00 93.88 305 LYS A C 1
ATOM 2435 O O . LYS A 1 305 ? 8.461 -12.444 -1.812 1.00 93.88 305 LYS A O 1
ATOM 2440 N N . ASP A 1 306 ? 7.755 -11.901 -3.884 1.00 93.44 306 ASP A N 1
ATOM 2441 C CA . ASP A 1 306 ? 9.039 -12.098 -4.558 1.00 93.44 306 ASP A CA 1
ATOM 2442 C C . ASP A 1 306 ? 9.961 -10.896 -4.315 1.00 93.44 306 ASP A C 1
ATOM 2444 O O . ASP A 1 306 ? 11.080 -11.033 -3.827 1.00 93.44 306 ASP A O 1
ATOM 2448 N N . HIS A 1 307 ? 9.452 -9.688 -4.565 1.00 96.19 307 HIS A N 1
ATOM 2449 C CA . HIS A 1 307 ? 10.183 -8.457 -4.295 1.00 96.19 307 HIS A CA 1
ATOM 2450 C C . HIS A 1 307 ? 9.229 -7.307 -3.962 1.00 96.19 307 HIS A C 1
ATOM 2452 O O . HIS A 1 307 ? 8.239 -7.086 -4.659 1.00 96.19 307 HIS A O 1
ATOM 2458 N N . ALA A 1 308 ? 9.581 -6.489 -2.964 1.00 94.62 308 ALA A N 1
ATOM 2459 C CA . ALA A 1 308 ? 8.739 -5.388 -2.476 1.00 94.62 308 ALA A CA 1
ATOM 2460 C C . ALA A 1 308 ? 8.367 -4.349 -3.555 1.00 94.62 308 ALA A C 1
ATOM 2462 O O . ALA A 1 308 ? 7.330 -3.703 -3.459 1.00 94.62 308 ALA A O 1
ATOM 2463 N N . LYS A 1 309 ? 9.175 -4.229 -4.619 1.00 96.00 309 LYS A N 1
ATOM 2464 C CA . LYS A 1 309 ? 8.892 -3.373 -5.794 1.00 96.00 309 LYS A CA 1
ATOM 2465 C C . LYS A 1 309 ? 7.567 -3.697 -6.496 1.00 96.00 309 LYS A C 1
ATOM 2467 O O . LYS A 1 309 ? 7.033 -2.843 -7.189 1.00 96.00 309 LYS A O 1
ATOM 2472 N N . PHE A 1 310 ? 7.068 -4.923 -6.334 1.00 96.62 310 PHE A N 1
ATOM 2473 C CA . PHE A 1 310 ? 5.796 -5.359 -6.900 1.00 96.62 310 PHE A CA 1
ATOM 2474 C C . PHE A 1 310 ? 4.604 -5.112 -5.962 1.00 96.62 310 PHE A C 1
ATOM 2476 O O . PHE A 1 310 ? 3.477 -5.444 -6.329 1.00 96.62 310 PHE A O 1
ATOM 2483 N N . SER A 1 311 ? 4.813 -4.558 -4.762 1.00 95.94 311 SER A N 1
ATOM 2484 C CA . SER A 1 311 ? 3.705 -4.199 -3.872 1.00 95.94 311 SER A CA 1
ATOM 2485 C C . SER A 1 311 ? 2.855 -3.089 -4.513 1.00 95.94 311 SER A C 1
ATOM 2487 O O . SER A 1 311 ? 3.378 -2.006 -4.785 1.00 95.94 311 SER A O 1
ATOM 2489 N N . PRO A 1 312 ? 1.546 -3.309 -4.745 1.00 95.62 312 PRO A N 1
ATOM 2490 C CA . PRO A 1 312 ? 0.655 -2.277 -5.284 1.00 95.62 312 PRO A CA 1
ATOM 2491 C C . PRO A 1 312 ? 0.289 -1.201 -4.265 1.00 95.62 312 PRO A C 1
ATOM 2493 O O . PRO A 1 312 ? -0.251 -0.161 -4.637 1.00 95.62 312 PRO A O 1
ATOM 2496 N N . VAL A 1 313 ? 0.529 -1.465 -2.983 1.00 95.00 313 VAL A N 1
ATOM 2497 C CA . VAL A 1 313 ? 0.175 -0.573 -1.883 1.00 95.00 313 VAL A CA 1
ATOM 2498 C C . VAL A 1 313 ? 1.431 0.057 -1.294 1.00 95.00 313 VAL A C 1
ATOM 2500 O O . VAL A 1 313 ? 2.458 -0.612 -1.151 1.00 95.00 313 VAL A O 1
ATOM 2503 N N . ALA A 1 314 ? 1.336 1.340 -0.947 1.00 91.56 314 ALA A N 1
ATOM 2504 C CA . ALA A 1 314 ? 2.322 2.014 -0.113 1.00 91.56 314 ALA A CA 1
ATOM 2505 C C . ALA A 1 314 ? 2.247 1.437 1.305 1.00 91.56 314 ALA A C 1
ATOM 2507 O O . ALA A 1 314 ? 3.227 0.913 1.831 1.00 91.56 314 ALA A O 1
ATOM 2508 N N . THR A 1 315 ? 1.044 1.438 1.880 1.00 88.81 315 THR A N 1
ATOM 2509 C CA . THR A 1 315 ? 0.729 0.700 3.099 1.00 88.81 315 THR A CA 1
ATOM 2510 C C . THR A 1 315 ? -0.709 0.197 3.060 1.00 88.81 315 THR A C 1
ATOM 2512 O O . THR A 1 315 ? -1.615 0.849 2.541 1.00 88.81 315 THR A O 1
ATOM 2515 N N . ALA A 1 316 ? -0.915 -0.995 3.610 1.00 89.25 316 ALA A N 1
ATOM 2516 C CA . ALA A 1 316 ? -2.232 -1.544 3.877 1.00 89.25 316 ALA A CA 1
ATOM 2517 C C . ALA A 1 316 ? -2.242 -2.028 5.323 1.00 89.25 316 ALA A C 1
ATOM 2519 O O . ALA A 1 316 ? -1.474 -2.917 5.713 1.00 89.25 316 ALA A O 1
ATOM 2520 N N . SER A 1 317 ? -3.107 -1.429 6.129 1.00 88.56 317 SER A N 1
ATOM 2521 C CA . SER A 1 317 ? -3.217 -1.739 7.548 1.00 88.56 317 SER A CA 1
ATOM 2522 C C . SER A 1 317 ? -4.667 -1.678 7.994 1.00 88.56 317 SER A C 1
ATOM 2524 O O . SER A 1 317 ? -5.540 -1.157 7.299 1.00 88.56 317 SER A O 1
ATOM 2526 N N . TYR A 1 318 ? -4.921 -2.242 9.165 1.00 90.62 318 TYR A N 1
ATOM 2527 C CA . TYR A 1 318 ? -6.189 -2.072 9.839 1.00 90.62 318 TYR A CA 1
ATOM 2528 C C . TYR A 1 318 ? -5.946 -1.804 11.314 1.00 90.62 318 TYR A C 1
ATOM 2530 O O . TYR A 1 318 ? -4.914 -2.176 11.876 1.00 90.62 318 TYR A O 1
ATOM 2538 N N . ARG A 1 319 ? -6.940 -1.199 11.948 1.00 88.25 319 ARG A N 1
ATOM 2539 C CA . ARG A 1 319 ? -7.039 -1.102 13.402 1.00 88.25 319 ARG A CA 1
ATOM 2540 C C . ARG A 1 319 ? -8.457 -1.435 13.830 1.00 88.25 319 ARG A C 1
ATOM 2542 O O . ARG A 1 319 ? -9.395 -1.232 13.067 1.00 88.25 319 ARG A O 1
ATOM 2549 N N . LEU A 1 320 ? -8.610 -1.939 15.043 1.00 88.50 320 LEU A N 1
ATOM 2550 C CA . LEU A 1 320 ? -9.932 -2.146 15.626 1.00 88.50 320 LEU A CA 1
ATOM 2551 C C . LEU A 1 320 ? -10.545 -0.795 16.001 1.00 88.50 320 LEU A C 1
ATOM 2553 O O . LEU A 1 320 ? -9.815 0.130 16.377 1.00 88.50 320 LEU A O 1
ATOM 2557 N N . LEU A 1 321 ? -11.869 -0.680 15.913 1.00 88.88 321 LEU A N 1
ATOM 2558 C CA . LEU A 1 321 ? -12.571 0.511 16.383 1.00 88.88 321 LEU A CA 1
ATOM 2559 C C . LEU A 1 321 ? -12.410 0.629 17.912 1.00 88.88 321 LEU A C 1
ATOM 2561 O O . LEU A 1 321 ? -12.789 -0.302 18.629 1.00 88.88 321 LEU A O 1
ATOM 2565 N N . PRO A 1 322 ? -11.867 1.750 18.430 1.00 88.19 322 PRO A N 1
ATOM 2566 C CA . PRO A 1 322 ? -11.814 1.981 19.866 1.00 88.19 322 PRO A CA 1
ATOM 2567 C C . PRO A 1 322 ? -13.220 2.133 20.446 1.00 88.19 322 PRO A C 1
ATOM 2569 O O . PRO A 1 322 ? -14.065 2.829 19.878 1.00 88.19 322 PRO A O 1
ATOM 2572 N N . GLU A 1 323 ? -13.441 1.538 21.609 1.00 87.88 323 GLU A N 1
ATOM 2573 C CA . GLU A 1 323 ? -14.635 1.724 22.421 1.00 87.88 323 GLU A CA 1
ATOM 2574 C C . GLU A 1 323 ? -14.230 2.385 23.736 1.00 87.88 323 GLU A C 1
ATOM 2576 O O . GLU A 1 323 ? -13.463 1.845 24.528 1.00 87.88 323 GLU A O 1
ATOM 2581 N N . ILE A 1 324 ? -14.716 3.606 23.947 1.00 90.00 324 ILE A N 1
ATOM 2582 C CA . ILE A 1 324 ? -14.412 4.394 25.139 1.00 90.00 324 ILE A CA 1
ATOM 2583 C C . ILE A 1 324 ? -15.698 4.490 25.945 1.00 90.00 324 ILE A C 1
ATOM 2585 O O . ILE A 1 324 ? -16.661 5.118 25.501 1.00 90.00 324 ILE A O 1
ATOM 2589 N N . THR A 1 325 ? -15.700 3.906 27.139 1.00 89.44 325 THR A N 1
ATOM 2590 C CA . THR A 1 325 ? -16.849 3.941 28.046 1.00 89.44 325 THR A CA 1
ATOM 2591 C C . THR A 1 325 ? -16.499 4.731 29.299 1.00 89.44 325 THR A C 1
ATOM 2593 O O . THR A 1 325 ? -15.531 4.432 29.995 1.00 89.44 325 THR A O 1
ATOM 2596 N N . LEU A 1 326 ? -17.295 5.756 29.608 1.00 91.31 326 LEU A N 1
ATOM 2597 C CA . LEU A 1 326 ? -17.170 6.508 30.858 1.00 91.31 326 LEU A CA 1
ATOM 2598 C C . LEU A 1 326 ? -17.960 5.782 31.951 1.00 91.31 326 LEU A C 1
ATOM 2600 O O . LEU A 1 326 ? -19.190 5.753 31.909 1.00 91.31 326 LEU A O 1
ATOM 2604 N N . LEU A 1 327 ? -17.259 5.214 32.933 1.00 90.75 327 LEU A N 1
ATOM 2605 C CA . LEU A 1 327 ? -17.865 4.491 34.058 1.00 90.75 327 LEU A CA 1
ATOM 2606 C C . LEU A 1 327 ? -18.579 5.441 35.025 1.00 90.75 327 LEU A C 1
ATOM 2608 O O . LEU A 1 327 ? -19.539 5.066 35.698 1.00 90.75 327 LEU A O 1
ATOM 2612 N N . GLN A 1 328 ? -18.112 6.688 35.092 1.00 88.81 328 GLN A N 1
ATOM 2613 C CA . GLN A 1 328 ? -18.637 7.717 35.981 1.00 88.81 328 GLN A CA 1
ATOM 2614 C C . GLN A 1 328 ? -18.902 9.017 35.220 1.00 88.81 328 GLN A C 1
ATOM 2616 O O . GLN A 1 328 ? -18.312 9.303 34.178 1.00 88.81 328 GLN A O 1
ATOM 2621 N N . THR A 1 329 ? -19.805 9.842 35.753 1.00 89.19 329 THR A N 1
ATOM 2622 C CA . THR A 1 329 ? -20.062 11.170 35.185 1.00 89.19 329 THR A CA 1
ATOM 2623 C C . THR A 1 329 ? -18.931 12.123 35.572 1.00 89.19 329 THR A C 1
ATOM 2625 O O . THR A 1 329 ? -18.816 12.515 36.730 1.00 89.19 329 THR A O 1
ATOM 2628 N N . VAL A 1 330 ? -18.112 12.508 34.591 1.00 88.75 330 VAL A N 1
ATOM 2629 C CA . VAL A 1 330 ? -16.993 13.440 34.782 1.00 88.75 330 VAL A CA 1
ATOM 2630 C C . VAL A 1 330 ? -17.442 14.868 34.463 1.00 88.75 330 VAL A C 1
ATOM 2632 O O . VAL A 1 330 ? -17.865 15.165 33.340 1.00 88.75 330 VAL A O 1
ATOM 2635 N N . GLU A 1 331 ? -17.347 15.760 35.453 1.00 91.00 331 GLU A N 1
ATOM 2636 C CA . GLU A 1 331 ? -17.794 17.155 35.354 1.00 91.00 331 GLU A CA 1
ATOM 2637 C C . GLU A 1 331 ? -16.698 18.177 35.703 1.00 91.00 331 GLU A C 1
ATOM 2639 O O . GLU A 1 331 ? -15.683 17.877 36.334 1.00 91.00 331 GLU A O 1
ATOM 2644 N N . GLY A 1 332 ? -16.918 19.430 35.301 1.00 89.00 332 GLY A N 1
ATOM 2645 C CA . GLY A 1 332 ? -16.111 20.578 35.716 1.00 89.00 332 GLY A CA 1
ATOM 2646 C C . GLY A 1 332 ? -14.699 20.574 35.128 1.00 89.00 332 GLY A C 1
ATOM 2647 O O . GLY A 1 332 ? -14.513 20.364 33.932 1.00 89.00 332 GLY A O 1
ATOM 2648 N N . SER A 1 333 ? -13.695 20.841 35.968 1.00 89.31 333 SER A N 1
ATOM 2649 C CA . SER A 1 333 ? -12.285 20.884 35.553 1.00 89.31 333 SER A CA 1
ATOM 2650 C C . SER A 1 333 ? -11.726 19.505 35.191 1.00 89.31 333 SER A C 1
ATOM 2652 O O . SER A 1 333 ? -10.804 19.418 34.381 1.00 89.31 333 SER A O 1
ATOM 2654 N N . LEU A 1 334 ? -12.294 18.425 35.742 1.00 89.69 334 LEU A N 1
ATOM 2655 C CA . LEU A 1 334 ? -11.920 17.055 35.384 1.00 89.69 334 LEU A CA 1
ATOM 2656 C C . LEU A 1 334 ? -12.352 16.714 33.956 1.00 89.69 334 LEU A C 1
ATOM 2658 O O . LEU A 1 334 ? -11.600 16.055 33.251 1.00 89.69 334 LEU A O 1
ATOM 2662 N N . ALA A 1 335 ? -13.497 17.228 33.495 1.00 91.00 335 ALA A N 1
ATOM 2663 C CA . ALA A 1 335 ? -13.958 17.030 32.119 1.00 91.00 335 ALA A CA 1
ATOM 2664 C C . ALA A 1 335 ? -13.015 17.686 31.094 1.00 91.00 335 ALA A C 1
ATOM 2666 O O . ALA A 1 335 ? -12.736 17.109 30.047 1.00 91.00 335 ALA A O 1
ATOM 2667 N N . GLU A 1 336 ? -12.478 18.868 31.411 1.00 91.38 336 GLU A N 1
ATOM 2668 C CA . GLU A 1 336 ? -11.485 19.548 30.566 1.00 91.38 336 GLU A CA 1
ATOM 2669 C C . GLU A 1 336 ? -10.131 18.835 30.562 1.00 91.38 336 GLU A C 1
ATOM 2671 O O . GLU A 1 336 ? -9.469 18.786 29.527 1.00 91.38 336 GLU A O 1
ATOM 2676 N N . LYS A 1 337 ? -9.714 18.275 31.705 1.00 91.25 337 LYS A N 1
ATOM 2677 C CA . LYS A 1 337 ? -8.513 17.431 31.773 1.00 91.25 337 LYS A CA 1
ATOM 2678 C C . LYS A 1 337 ? -8.698 16.166 30.944 1.00 91.25 337 LYS A C 1
ATOM 2680 O O . LYS A 1 337 ? -7.864 15.900 30.092 1.00 91.25 337 LYS A O 1
ATOM 2685 N N . LEU A 1 338 ? -9.819 15.468 31.126 1.00 92.12 338 LEU A N 1
ATOM 2686 C CA . LEU A 1 338 ? -10.152 14.258 30.381 1.00 92.12 338 LEU A CA 1
ATOM 2687 C C . LEU A 1 338 ? -10.170 14.531 28.874 1.00 92.12 338 LEU A C 1
ATOM 2689 O O . LEU A 1 338 ? -9.568 13.777 28.124 1.00 92.12 338 LEU A O 1
ATOM 2693 N N . GLN A 1 339 ? -10.756 15.645 28.423 1.00 93.19 339 GLN A N 1
ATOM 2694 C CA . GLN A 1 339 ? -10.726 16.020 27.006 1.00 93.19 339 GLN A CA 1
ATOM 2695 C C . GLN A 1 339 ? -9.299 16.178 26.452 1.00 93.19 339 GLN A C 1
ATOM 2697 O O . GLN A 1 339 ? -9.063 15.816 25.304 1.00 93.19 339 GLN A O 1
ATOM 2702 N N . LYS A 1 340 ? -8.351 16.701 27.241 1.00 92.75 340 LYS A N 1
ATOM 2703 C CA . LYS A 1 340 ? -6.948 16.879 26.822 1.00 92.75 340 LYS A CA 1
ATOM 2704 C C . LYS A 1 340 ? -6.153 15.574 26.770 1.00 92.75 340 LYS A C 1
ATOM 2706 O O . LYS A 1 340 ? -5.132 15.543 26.092 1.00 92.75 340 LYS A O 1
ATOM 2711 N N . CYS A 1 341 ? -6.597 14.533 27.470 1.00 90.31 341 CYS A N 1
ATOM 2712 C CA . CYS A 1 341 ? -5.958 13.216 27.436 1.00 90.31 341 CYS A CA 1
ATOM 2713 C C . CYS A 1 341 ? -6.217 12.469 26.117 1.00 90.31 341 CYS A C 1
ATOM 2715 O O . CYS A 1 341 ? -5.469 11.556 25.784 1.00 90.31 341 CYS A O 1
ATOM 2717 N N . PHE A 1 342 ? -7.260 12.845 25.370 1.00 91.69 342 PHE A N 1
ATOM 2718 C CA . PHE A 1 342 ? -7.648 12.196 24.117 1.00 91.69 342 PHE A CA 1
ATOM 2719 C C . PHE A 1 342 ? -7.362 13.069 22.896 1.00 91.69 342 PHE A C 1
ATOM 2721 O O . PHE A 1 342 ? -7.188 14.288 22.991 1.00 91.69 342 PHE A O 1
ATOM 2728 N N . SER A 1 343 ? -7.364 12.446 21.716 1.00 92.38 343 SER A N 1
ATOM 2729 C CA . SER A 1 343 ? -7.227 13.165 20.451 1.00 92.38 343 SER A CA 1
ATOM 2730 C C . SER A 1 343 ? -8.359 14.197 20.259 1.00 92.38 343 SER A C 1
ATOM 2732 O O . SER A 1 343 ? -9.496 13.989 20.707 1.00 92.38 343 SER A O 1
ATOM 2734 N N . PRO A 1 344 ? -8.097 15.318 19.558 1.00 93.19 344 PRO A N 1
ATOM 2735 C CA . PRO A 1 344 ? -9.108 16.346 19.328 1.00 93.19 344 PRO A CA 1
ATOM 2736 C C . PRO A 1 344 ? -10.378 15.796 18.659 1.00 93.19 344 PRO A C 1
ATOM 2738 O O . PRO A 1 344 ? -10.339 15.208 17.578 1.00 93.19 344 PRO A O 1
ATOM 2741 N N . GLY A 1 345 ? -11.531 16.030 19.290 1.00 91.69 345 GLY A N 1
ATOM 2742 C CA . GLY A 1 345 ? -12.840 15.602 18.784 1.00 91.69 345 GLY A CA 1
ATOM 2743 C C . GLY A 1 345 ? -13.278 14.192 19.195 1.00 91.69 345 GLY A C 1
ATOM 2744 O O . GLY A 1 345 ? -14.331 13.752 18.739 1.00 91.69 345 GLY A O 1
ATOM 2745 N N . VAL A 1 346 ? -12.514 13.498 20.046 1.00 93.25 346 VAL A N 1
ATOM 2746 C CA .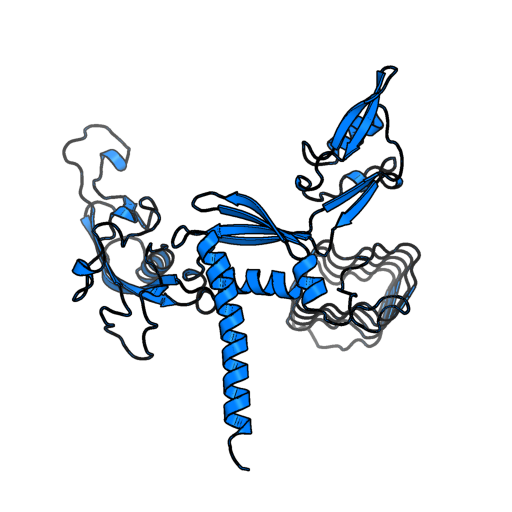 VAL A 1 346 ? -12.940 12.230 20.668 1.00 93.25 346 VAL A CA 1
ATOM 2747 C C . VAL A 1 346 ? -13.942 12.493 21.789 1.00 93.25 346 VAL A C 1
ATOM 2749 O O . VAL A 1 346 ? -15.039 11.930 21.797 1.00 93.25 346 VAL A O 1
ATOM 2752 N N . ILE A 1 347 ? -13.582 13.393 22.708 1.00 94.12 347 ILE A N 1
ATOM 2753 C CA . ILE A 1 347 ? -14.413 13.808 23.839 1.00 94.12 347 ILE A CA 1
ATOM 2754 C C . ILE A 1 347 ? -14.936 15.224 23.604 1.00 94.12 347 ILE A C 1
ATOM 2756 O O . ILE A 1 347 ? -14.171 16.159 23.343 1.00 94.12 347 ILE A O 1
ATOM 2760 N N . GLU A 1 348 ? -16.243 15.394 23.763 1.00 94.12 348 GLU A N 1
ATOM 2761 C CA . GLU A 1 348 ? -16.914 16.690 23.748 1.00 94.12 348 GLU A CA 1
ATOM 2762 C C . GLU A 1 348 ? -17.392 17.068 25.150 1.00 94.12 348 GLU A C 1
ATOM 2764 O O . GLU A 1 348 ? -17.739 16.217 25.971 1.00 94.12 348 GLU A O 1
ATOM 2769 N N . ILE A 1 349 ? -17.407 18.373 25.424 1.00 92.31 349 ILE A N 1
ATOM 2770 C CA . ILE A 1 349 ? -17.896 18.922 26.686 1.00 92.31 349 ILE A CA 1
ATOM 2771 C C . ILE A 1 349 ? -19.270 19.533 26.444 1.00 92.31 349 ILE A C 1
ATOM 2773 O O . ILE A 1 349 ? -19.403 20.591 25.824 1.00 92.31 349 ILE A O 1
ATOM 2777 N N . GLU A 1 350 ? -20.294 18.888 26.984 1.00 89.75 350 GLU A N 1
ATOM 2778 C CA . GLU A 1 350 ? -21.666 19.368 26.940 1.00 89.75 350 GLU A CA 1
ATOM 2779 C C . GLU A 1 350 ? -21.954 20.303 28.118 1.00 89.75 350 GLU A C 1
ATOM 2781 O O . GLU A 1 350 ? -21.543 20.068 29.260 1.00 89.75 350 GLU A O 1
ATOM 2786 N N . LYS A 1 351 ? -22.681 21.391 27.845 1.00 86.69 351 LYS A N 1
ATOM 2787 C CA . LYS A 1 351 ? -23.159 22.318 28.877 1.00 86.69 351 LYS A CA 1
ATOM 2788 C C . LYS A 1 351 ? -24.543 21.875 29.342 1.00 86.69 351 LYS A C 1
ATOM 2790 O O . LYS A 1 351 ? -25.527 22.053 28.628 1.00 86.69 351 LYS A O 1
ATOM 2795 N N . VAL A 1 352 ? -24.620 21.329 30.549 1.00 83.25 352 VAL A N 1
ATOM 2796 C CA . VAL A 1 352 ? -25.876 20.892 31.173 1.00 83.25 352 VAL A CA 1
ATOM 2797 C C . VAL A 1 352 ? -26.557 22.079 31.875 1.00 83.25 352 VAL A C 1
ATOM 2799 O O . VAL A 1 352 ? -25.913 23.076 32.227 1.00 83.25 352 VAL A O 1
ATOM 2802 N N . LYS A 1 353 ? -27.882 21.994 32.079 1.00 72.44 353 LYS A N 1
ATOM 2803 C CA . LYS A 1 353 ? -28.675 22.992 32.821 1.00 72.44 353 LYS A CA 1
ATOM 2804 C C . LYS A 1 353 ? -28.002 23.317 34.164 1.00 72.44 353 LYS A C 1
ATOM 2806 O O . LYS A 1 353 ? -27.719 22.421 34.951 1.00 72.44 353 LYS A O 1
ATOM 2811 N N . GLY A 1 354 ? -27.743 24.604 34.405 1.00 67.62 354 GLY A N 1
ATOM 2812 C CA . GLY A 1 354 ? -26.995 25.086 35.576 1.00 67.62 354 GLY A CA 1
ATOM 2813 C C . GLY A 1 354 ? -25.520 25.422 35.316 1.00 67.62 354 GLY A C 1
ATOM 2814 O O . GLY A 1 354 ? -24.793 25.681 36.267 1.00 67.62 354 GLY A O 1
ATOM 2815 N N . GLY A 1 355 ? -25.063 25.425 34.056 1.00 76.00 355 GLY A N 1
ATOM 2816 C CA . GLY A 1 355 ? -23.701 25.845 33.688 1.00 76.00 355 GLY A CA 1
ATOM 2817 C C . GLY A 1 355 ? -22.617 24.797 33.960 1.00 76.00 355 GLY A C 1
ATOM 2818 O O . GLY A 1 355 ? -21.431 25.092 33.819 1.00 76.00 355 GLY A O 1
ATOM 2819 N N . ARG A 1 356 ? -23.013 23.571 34.326 1.00 80.88 356 ARG A N 1
ATOM 2820 C CA . ARG A 1 356 ? -22.095 22.452 34.559 1.00 80.88 356 ARG A CA 1
ATOM 2821 C C . ARG A 1 356 ? -21.589 21.902 33.227 1.00 80.88 356 ARG A C 1
ATOM 2823 O O . ARG A 1 356 ? -22.365 21.703 32.293 1.00 80.88 356 ARG A O 1
ATOM 2830 N N . LYS A 1 357 ? -20.277 21.686 33.148 1.00 88.56 357 LYS A N 1
ATOM 2831 C CA . LYS A 1 357 ? -19.580 21.089 32.003 1.00 88.56 357 LYS A CA 1
ATOM 2832 C C . LYS A 1 357 ? -19.483 19.586 32.232 1.00 88.56 357 LYS A C 1
ATOM 2834 O O . LYS A 1 357 ? -18.875 19.204 33.226 1.00 88.56 357 LYS A O 1
ATOM 2839 N N . LYS A 1 358 ? -20.056 18.768 31.352 1.00 91.75 358 LYS A N 1
ATOM 2840 C CA . LYS A 1 358 ? -20.035 17.300 31.428 1.00 91.75 358 LYS A CA 1
ATOM 2841 C C . LYS A 1 358 ? -19.335 16.724 30.198 1.00 91.75 358 LYS A C 1
ATOM 2843 O O . LYS A 1 358 ? -19.627 17.157 29.088 1.00 91.75 358 LYS A O 1
ATOM 2848 N N . ALA A 1 359 ? -18.425 15.772 30.388 1.00 91.62 359 ALA A N 1
ATOM 2849 C CA . ALA A 1 359 ? -17.776 15.078 29.276 1.00 91.62 359 ALA A CA 1
ATOM 2850 C C . ALA A 1 359 ? -18.690 13.991 28.681 1.00 91.62 359 ALA A C 1
ATOM 2852 O O . ALA A 1 359 ? -19.347 13.252 29.419 1.00 91.62 359 ALA A O 1
ATOM 2853 N N . ARG A 1 360 ? -18.701 13.876 27.351 1.00 93.56 360 ARG A N 1
ATOM 2854 C CA . ARG A 1 360 ? -19.315 12.777 26.593 1.00 93.56 360 ARG A CA 1
ATOM 2855 C C . ARG A 1 360 ? -18.347 12.303 25.509 1.00 93.56 360 ARG A C 1
ATOM 2857 O O . ARG A 1 360 ? -17.662 13.111 24.885 1.00 93.56 360 ARG A O 1
ATOM 2864 N N . VAL A 1 361 ? -18.341 10.999 25.248 1.00 93.62 361 VAL A N 1
ATOM 2865 C CA . VAL A 1 361 ? -17.659 10.422 24.083 1.00 93.62 361 VAL A CA 1
ATOM 2866 C C . VAL A 1 361 ? -18.457 10.769 22.828 1.00 93.62 361 VAL A C 1
ATOM 2868 O O . VAL A 1 361 ? -19.617 10.377 22.682 1.00 93.62 361 VAL A O 1
ATOM 2871 N N . ALA A 1 362 ? -17.859 11.565 21.948 1.00 93.19 362 ALA A N 1
ATOM 2872 C CA . ALA A 1 362 ? -18.484 12.008 20.709 1.00 93.19 362 ALA A CA 1
ATOM 2873 C C . ALA A 1 362 ? -18.123 11.091 19.545 1.00 93.19 362 ALA A C 1
ATOM 2875 O O . ALA A 1 362 ? -19.012 10.621 18.838 1.00 93.19 362 ALA A O 1
ATOM 2876 N N . ASN A 1 363 ? -16.829 10.822 19.355 1.00 93.19 363 ASN A N 1
ATOM 2877 C CA . ASN A 1 363 ? -16.352 9.991 18.258 1.00 93.19 363 ASN A CA 1
ATOM 2878 C C . ASN A 1 363 ? -15.088 9.214 18.648 1.00 93.19 363 ASN A C 1
ATOM 2880 O O . ASN A 1 363 ? -13.969 9.702 18.484 1.00 93.19 363 ASN A O 1
ATOM 2884 N N . ALA A 1 364 ? -15.275 7.981 19.119 1.00 92.19 364 ALA A N 1
ATOM 2885 C CA . ALA A 1 364 ? -14.177 7.100 19.512 1.00 92.19 364 ALA A CA 1
ATOM 2886 C C . ALA A 1 364 ? -13.265 6.702 18.334 1.00 92.19 364 ALA A C 1
ATOM 2888 O O . ALA A 1 364 ? -12.082 6.446 18.536 1.00 92.19 364 ALA A O 1
ATOM 2889 N N . ARG A 1 365 ? -13.754 6.761 17.082 1.00 92.50 365 ARG A N 1
ATOM 2890 C CA . ARG A 1 365 ? -12.949 6.474 15.878 1.00 92.50 365 ARG A CA 1
ATOM 2891 C C . ARG A 1 365 ? -11.718 7.372 15.774 1.00 92.50 365 ARG A C 1
ATOM 2893 O O . ARG A 1 365 ? -10.689 6.944 15.265 1.00 92.50 365 ARG A O 1
ATOM 2900 N N . LYS A 1 366 ? -11.814 8.629 16.209 1.00 91.44 366 LYS A N 1
ATOM 2901 C CA . LYS A 1 366 ? -10.711 9.597 16.094 1.00 91.44 366 LYS A CA 1
ATOM 2902 C C . LYS A 1 366 ? -9.581 9.350 17.086 1.00 91.44 366 LYS A C 1
ATOM 2904 O O . LYS A 1 366 ? -8.540 9.987 16.963 1.00 91.44 366 LYS A O 1
ATOM 2909 N N . ASP A 1 367 ? -9.795 8.475 18.060 1.00 89.00 367 ASP A N 1
ATOM 2910 C CA . ASP A 1 367 ? -8.802 8.201 19.077 1.00 89.00 367 ASP A CA 1
ATOM 2911 C C . ASP A 1 367 ? -7.649 7.373 18.507 1.00 89.00 367 ASP A C 1
ATOM 2913 O O . ASP A 1 367 ? -7.853 6.454 17.705 1.00 89.00 367 ASP A O 1
ATOM 2917 N N . THR A 1 368 ? -6.433 7.709 18.928 1.00 81.81 368 THR A N 1
ATOM 2918 C CA . THR A 1 368 ? -5.215 6.946 18.623 1.00 81.81 368 THR A CA 1
ATOM 2919 C C . THR A 1 368 ? -4.860 5.959 19.735 1.00 81.81 368 THR A C 1
ATOM 2921 O O . THR A 1 368 ? -3.835 5.293 19.640 1.00 81.81 368 THR A O 1
ATOM 2924 N N . CYS A 1 369 ? -5.684 5.865 20.785 1.00 82.00 369 CYS A N 1
ATOM 2925 C CA . CYS A 1 369 ? -5.464 5.040 21.970 1.00 82.00 369 CYS A CA 1
ATOM 2926 C C . CYS A 1 369 ? -4.121 5.325 22.656 1.00 82.00 369 CYS A C 1
ATOM 2928 O O . CYS A 1 369 ? -3.381 4.401 22.974 1.00 82.00 369 CYS A O 1
ATOM 2930 N N . SER A 1 370 ? -3.817 6.604 22.907 1.00 77.62 370 SER A N 1
ATOM 2931 C CA . SER A 1 370 ? -2.574 7.034 23.575 1.00 77.62 370 SER A CA 1
ATOM 2932 C C . SER A 1 370 ? -2.452 6.582 25.033 1.00 77.62 370 SER A C 1
ATOM 2934 O O . SER A 1 370 ? -1.370 6.678 25.598 1.00 77.62 370 SER A O 1
ATOM 2936 N N . ARG A 1 371 ? -3.556 6.145 25.660 1.00 80.81 371 ARG A N 1
ATOM 2937 C CA . ARG A 1 371 ? -3.625 5.713 27.071 1.00 80.81 371 ARG A CA 1
ATOM 2938 C C . ARG A 1 371 ? -3.230 6.782 28.105 1.00 80.81 371 ARG A C 1
ATOM 2940 O O . ARG A 1 371 ? -3.152 6.486 29.292 1.00 80.81 371 ARG A O 1
ATOM 2947 N N . GLU A 1 372 ? -3.107 8.048 27.700 1.00 78.50 372 GLU A N 1
ATOM 2948 C CA . GLU A 1 372 ? -2.714 9.165 28.580 1.00 78.50 372 GLU A CA 1
ATOM 2949 C C . GLU A 1 372 ? -3.647 9.328 29.796 1.00 78.50 372 GLU A C 1
ATOM 2951 O O . GLU A 1 372 ? -3.233 9.793 30.856 1.00 78.50 372 GLU A O 1
ATOM 2956 N N . VAL A 1 373 ? -4.909 8.899 29.675 1.00 82.38 373 VAL A N 1
ATOM 2957 C CA . VAL A 1 373 ? -5.893 8.939 30.767 1.00 82.38 373 VAL A CA 1
ATOM 2958 C C . VAL A 1 373 ? -5.432 8.187 32.023 1.00 82.38 373 VAL A C 1
ATOM 2960 O O . VAL A 1 373 ? -5.720 8.642 33.131 1.00 82.38 373 VAL A O 1
ATOM 2963 N N . PHE A 1 374 ? -4.673 7.096 31.875 1.00 80.19 374 PHE A N 1
ATOM 2964 C CA . PHE A 1 374 ? -4.220 6.273 33.001 1.00 80.19 374 PHE A CA 1
ATOM 2965 C C . PHE A 1 374 ? -3.068 6.904 33.785 1.00 80.19 374 PHE A C 1
ATOM 2967 O O . PHE A 1 374 ? -2.883 6.594 34.958 1.00 80.19 374 PHE A O 1
ATOM 2974 N N . ARG A 1 375 ? -2.355 7.876 33.201 1.00 80.38 375 ARG A N 1
ATOM 2975 C CA . ARG A 1 375 ? -1.311 8.639 33.908 1.00 80.38 375 ARG A CA 1
ATOM 2976 C C . ARG A 1 375 ? -1.882 9.603 34.945 1.00 80.38 375 ARG A C 1
ATOM 2978 O O . ARG A 1 375 ? -1.152 10.145 35.774 1.00 80.38 375 ARG A O 1
ATOM 2985 N N . HIS A 1 376 ? -3.186 9.859 34.895 1.00 81.00 376 HIS A N 1
ATOM 2986 C CA . HIS A 1 376 ? -3.867 10.736 35.830 1.00 81.00 376 HIS A CA 1
ATOM 2987 C C . HIS A 1 376 ? -4.651 9.922 36.863 1.00 81.00 376 HIS A C 1
ATOM 2989 O O . HIS A 1 376 ? -5.740 9.428 36.584 1.00 81.00 376 HIS A O 1
ATOM 2995 N N . GLU A 1 377 ? -4.151 9.898 38.101 1.00 81.56 377 GLU A N 1
ATOM 2996 C CA . GLU A 1 377 ? -4.771 9.217 39.254 1.00 81.56 377 GLU A CA 1
ATOM 2997 C C . GLU A 1 377 ? -6.262 9.541 39.452 1.00 81.56 377 GLU A C 1
ATOM 2999 O O . GLU A 1 377 ? -7.046 8.686 39.839 1.00 81.56 377 GLU A O 1
ATOM 3004 N N . GLY A 1 378 ? -6.687 10.773 39.150 1.00 81.50 378 GLY A N 1
ATOM 3005 C CA . GLY A 1 378 ? -8.091 11.184 39.278 1.00 81.50 378 GLY A CA 1
ATOM 3006 C C . GLY A 1 378 ? -9.006 10.774 38.117 1.00 81.50 378 GLY A C 1
ATOM 3007 O O . GLY A 1 378 ? -10.194 11.086 38.166 1.00 81.50 378 GLY A O 1
ATOM 3008 N N . LEU A 1 379 ? -8.467 10.164 37.057 1.00 83.94 379 LEU A N 1
ATOM 3009 C CA . LEU A 1 379 ? -9.201 9.797 35.838 1.00 83.94 379 LEU A CA 1
ATOM 3010 C C . LEU A 1 379 ? -9.093 8.307 35.492 1.00 83.94 379 LEU A C 1
ATOM 3012 O O . LEU A 1 379 ? -9.982 7.810 34.798 1.00 83.94 379 LEU A O 1
ATOM 3016 N N . LYS A 1 380 ? -8.071 7.598 35.988 1.00 80.56 380 LYS A N 1
ATOM 3017 C CA . LYS A 1 380 ? -7.824 6.181 35.676 1.00 80.56 380 LYS A CA 1
ATOM 3018 C C . LYS A 1 380 ? -9.054 5.286 35.892 1.00 80.56 380 LYS A C 1
ATOM 3020 O O . LYS A 1 380 ? -9.426 4.545 34.995 1.00 80.56 380 LYS A O 1
ATOM 3025 N N . ASP A 1 381 ? -9.770 5.466 37.004 1.00 85.00 381 ASP A N 1
ATOM 3026 C CA . ASP A 1 381 ? -10.930 4.633 37.367 1.00 85.00 381 ASP A CA 1
ATOM 3027 C C . ASP A 1 381 ? -12.249 5.123 36.735 1.00 85.00 381 ASP A C 1
ATOM 3029 O O . ASP A 1 381 ? -13.323 4.566 36.968 1.00 85.00 381 ASP A O 1
ATOM 3033 N N . THR A 1 382 ? -12.203 6.210 35.956 1.00 86.75 382 THR A N 1
ATOM 3034 C CA . THR A 1 382 ? -13.400 6.827 35.358 1.00 86.75 382 THR A CA 1
ATOM 3035 C C . THR A 1 382 ? -13.657 6.376 33.926 1.00 86.75 382 THR A C 1
ATOM 3037 O O . THR A 1 382 ? -14.770 6.566 33.424 1.00 86.75 382 THR A O 1
ATOM 3040 N N . VAL A 1 383 ? -12.658 5.781 33.270 1.00 86.69 383 VAL A N 1
ATOM 3041 C CA . VAL A 1 383 ? -12.705 5.413 31.854 1.00 86.69 383 VAL A CA 1
ATOM 3042 C C . VAL A 1 383 ? -12.326 3.952 31.676 1.00 86.69 383 VAL A C 1
ATOM 3044 O O . VAL A 1 383 ? -11.325 3.493 32.211 1.00 86.69 383 VAL A O 1
ATOM 3047 N N . LYS A 1 384 ? -13.109 3.246 30.865 1.00 83.62 384 LYS A N 1
ATOM 3048 C CA . LYS A 1 384 ? -12.781 1.927 30.338 1.00 83.62 384 LYS A CA 1
ATOM 3049 C C . LYS A 1 384 ? -12.441 2.076 28.855 1.00 83.62 384 LYS A C 1
ATOM 3051 O O . LYS A 1 384 ? -13.253 2.612 28.096 1.00 83.62 384 LYS A O 1
ATOM 3056 N N . LEU A 1 385 ? -11.233 1.666 28.472 1.00 83.12 385 LEU A N 1
ATOM 3057 C CA . LEU A 1 385 ? -10.758 1.675 27.087 1.00 83.12 385 LEU A CA 1
ATOM 3058 C C . LEU A 1 385 ? -10.756 0.247 26.552 1.00 83.12 385 LEU A C 1
ATOM 3060 O O . LEU A 1 385 ? -9.997 -0.589 27.026 1.00 83.12 385 LEU A O 1
ATOM 3064 N N . GLU A 1 386 ? -11.592 -0.011 25.557 1.00 81.75 386 GLU A N 1
ATOM 3065 C CA . GLU A 1 386 ? -11.733 -1.308 24.900 1.00 81.75 386 GLU A CA 1
ATOM 3066 C C . GLU A 1 386 ? -11.619 -1.151 23.380 1.00 81.75 386 GLU A C 1
ATOM 3068 O O . GLU A 1 386 ? -11.454 -0.053 22.837 1.00 81.75 386 GLU A O 1
ATOM 3073 N N . ARG A 1 387 ? -11.663 -2.278 22.673 1.00 85.25 387 ARG A N 1
ATOM 3074 C CA . ARG A 1 387 ? -11.690 -2.332 21.213 1.00 85.25 387 ARG A CA 1
ATOM 3075 C C . ARG A 1 387 ? -12.765 -3.312 20.780 1.00 85.25 387 ARG A C 1
ATOM 3077 O O . ARG A 1 387 ? -12.839 -4.420 21.306 1.00 85.25 387 ARG A O 1
ATOM 3084 N N . ILE A 1 388 ? -13.545 -2.926 19.781 1.00 85.62 388 ILE A N 1
ATOM 3085 C CA . ILE A 1 388 ? -14.575 -3.794 19.213 1.00 85.62 388 ILE A CA 1
ATOM 3086 C C . ILE A 1 388 ? -13.891 -4.798 18.283 1.00 85.62 388 ILE A C 1
ATOM 3088 O O . ILE A 1 388 ? -13.352 -4.418 17.244 1.00 85.62 388 ILE A O 1
ATOM 3092 N N . ARG A 1 389 ? -13.882 -6.075 18.677 1.00 85.06 389 ARG A N 1
ATOM 3093 C CA . ARG A 1 389 ? -13.131 -7.153 18.006 1.00 85.06 389 ARG A CA 1
ATOM 3094 C C . ARG A 1 389 ? -13.568 -7.409 16.566 1.00 85.06 389 ARG A C 1
ATOM 3096 O O . ARG A 1 389 ? -12.727 -7.687 15.721 1.00 85.06 389 ARG A O 1
ATOM 3103 N N . ASP A 1 390 ? -14.864 -7.315 16.293 1.00 88.50 390 ASP A N 1
ATOM 3104 C CA . ASP A 1 390 ? -15.457 -7.599 14.987 1.00 88.50 390 ASP A CA 1
ATOM 3105 C C . ASP A 1 390 ? -15.625 -6.342 14.120 1.00 88.50 390 ASP A C 1
ATOM 3107 O O . ASP A 1 390 ? -16.279 -6.412 13.082 1.00 88.50 390 ASP A O 1
ATOM 3111 N N . HIS A 1 391 ? -15.038 -5.201 14.507 1.00 93.81 391 HIS A N 1
ATOM 3112 C CA . HIS A 1 391 ? -15.089 -3.948 13.747 1.00 93.81 391 HIS A CA 1
ATOM 3113 C C . HIS A 1 391 ? -13.682 -3.483 13.377 1.00 93.81 391 HIS A C 1
ATOM 3115 O O . HIS A 1 391 ? -12.969 -2.858 14.167 1.00 93.81 391 HIS A O 1
ATOM 3121 N N . PHE A 1 392 ? -13.311 -3.721 12.123 1.00 92.19 392 PHE A N 1
ATOM 3122 C CA . PHE A 1 392 ? -12.027 -3.312 11.565 1.00 92.19 392 PHE A CA 1
ATOM 3123 C C . PHE A 1 392 ? -12.166 -2.027 10.763 1.00 92.19 392 PHE A C 1
ATOM 3125 O O . PHE A 1 392 ? -13.021 -1.930 9.889 1.00 92.19 392 PHE A O 1
ATOM 3132 N N . ILE A 1 393 ? -11.281 -1.072 11.015 1.00 93.50 393 ILE A N 1
ATOM 3133 C CA . ILE A 1 393 ? -11.078 0.116 10.190 1.00 93.50 393 ILE A CA 1
ATOM 3134 C C . ILE A 1 393 ? -9.874 -0.162 9.297 1.00 93.50 393 ILE A C 1
ATOM 3136 O O . ILE A 1 393 ? -8.742 -0.191 9.786 1.00 93.50 393 ILE A O 1
ATOM 3140 N N . PHE A 1 394 ? -10.114 -0.383 8.009 1.00 95.38 394 PHE A N 1
ATOM 3141 C CA . PHE A 1 394 ? -9.074 -0.578 7.006 1.00 95.38 394 PHE A CA 1
ATOM 3142 C C . PHE A 1 394 ? -8.633 0.757 6.415 1.00 95.38 394 PHE A C 1
ATOM 3144 O O . PHE A 1 394 ? -9.465 1.605 6.098 1.00 95.38 394 PHE A O 1
ATOM 3151 N N . SER A 1 395 ? -7.323 0.898 6.219 1.00 94.69 395 SER A N 1
ATOM 3152 C CA . SER A 1 395 ? -6.715 1.956 5.414 1.00 94.69 395 SER A CA 1
ATOM 3153 C C . SER A 1 395 ? -5.813 1.322 4.360 1.00 94.69 395 SER A C 1
ATOM 3155 O O . SER A 1 395 ? -4.898 0.556 4.689 1.00 94.69 395 SER A O 1
ATOM 3157 N N . VAL A 1 396 ? -6.110 1.604 3.093 1.00 96.44 396 VAL A N 1
ATOM 3158 C CA . VAL A 1 396 ? -5.384 1.094 1.929 1.00 96.44 396 VAL A CA 1
ATOM 3159 C C . VAL A 1 396 ? -4.913 2.275 1.093 1.00 96.44 396 VAL A C 1
ATOM 3161 O O . VAL A 1 396 ? -5.721 2.990 0.500 1.00 96.44 396 VAL A O 1
ATOM 3164 N N . GLU A 1 397 ? -3.599 2.443 1.023 1.00 96.38 397 GLU A N 1
ATOM 3165 C CA . GLU A 1 397 ? -2.938 3.453 0.203 1.00 96.38 397 GLU A CA 1
ATOM 3166 C C . GLU A 1 397 ? -2.295 2.770 -1.006 1.00 96.38 397 GLU A C 1
ATOM 3168 O O . GLU A 1 397 ? -1.373 1.968 -0.866 1.00 96.38 397 GLU A O 1
ATOM 3173 N N . SER A 1 398 ? -2.792 3.065 -2.201 1.00 96.62 398 SER A N 1
ATOM 3174 C CA . SER A 1 398 ? -2.246 2.613 -3.475 1.00 96.62 398 SER A CA 1
ATOM 3175 C C . SER A 1 398 ? -1.003 3.416 -3.862 1.00 96.62 398 SER A C 1
ATOM 3177 O O . SER A 1 398 ? -0.911 4.614 -3.611 1.00 96.62 398 SER A O 1
ATOM 3179 N N . THR A 1 399 ? -0.067 2.772 -4.560 1.00 94.56 399 THR A N 1
ATOM 3180 C CA . THR A 1 399 ? 1.055 3.450 -5.234 1.00 94.56 399 THR A CA 1
ATOM 3181 C C . THR A 1 399 ? 0.647 4.114 -6.557 1.00 94.56 399 THR A C 1
ATOM 3183 O O . THR A 1 399 ? 1.501 4.645 -7.261 1.00 94.56 399 THR A O 1
ATOM 3186 N N . GLY A 1 400 ? -0.642 4.059 -6.920 1.00 92.69 400 GLY A N 1
ATOM 3187 C CA . GLY A 1 400 ? -1.239 4.684 -8.106 1.00 92.69 400 GLY A CA 1
ATOM 3188 C C . GLY A 1 400 ? -1.202 3.830 -9.383 1.00 92.69 400 GLY A C 1
ATOM 3189 O O . GLY A 1 400 ? -1.620 4.297 -10.450 1.00 92.69 400 GLY A O 1
ATOM 3190 N N . VAL A 1 401 ? -0.745 2.572 -9.286 1.00 92.44 401 VAL A N 1
ATOM 3191 C CA . VAL A 1 401 ? -0.805 1.576 -10.378 1.00 92.44 401 VAL A CA 1
ATOM 3192 C C . VAL A 1 401 ? -2.259 1.208 -10.694 1.00 92.44 401 VAL A C 1
ATOM 3194 O O . VAL A 1 401 ? -2.683 1.271 -11.847 1.00 92.44 401 VAL A O 1
ATOM 3197 N N . LEU A 1 402 ? -3.028 0.872 -9.655 1.00 93.12 402 LEU A N 1
ATOM 3198 C CA . LEU A 1 402 ? -4.462 0.579 -9.697 1.00 93.12 402 LEU A CA 1
ATOM 3199 C C . LEU A 1 402 ? -5.176 1.385 -8.612 1.00 93.12 402 LEU A C 1
ATOM 3201 O O . LEU A 1 402 ? -4.568 1.754 -7.608 1.00 93.12 402 LEU A O 1
ATOM 3205 N N . THR A 1 403 ? -6.469 1.642 -8.783 1.00 95.38 403 THR A N 1
ATOM 3206 C CA . THR A 1 403 ? -7.263 2.297 -7.740 1.00 95.38 403 THR A CA 1
ATOM 3207 C C . THR A 1 403 ? -7.476 1.346 -6.549 1.00 95.38 403 THR A C 1
ATOM 3209 O O . THR A 1 403 ? -7.552 0.124 -6.731 1.00 95.38 403 THR A O 1
ATOM 3212 N N . PRO A 1 404 ? -7.524 1.861 -5.309 1.00 96.00 404 PRO A N 1
ATOM 3213 C CA . PRO A 1 404 ? -7.522 1.024 -4.108 1.00 96.00 404 PRO A CA 1
ATOM 3214 C C . PRO A 1 404 ? -8.785 0.161 -3.939 1.00 96.00 404 PRO A C 1
ATOM 3216 O O . PRO A 1 404 ? -8.711 -0.918 -3.354 1.00 96.00 404 PRO A O 1
ATOM 3219 N N . ASP A 1 405 ? -9.924 0.574 -4.493 1.00 95.25 405 ASP A N 1
ATOM 3220 C CA . ASP A 1 405 ? -11.150 -0.231 -4.570 1.00 95.25 405 ASP A CA 1
ATOM 3221 C C . ASP A 1 405 ? -10.935 -1.515 -5.387 1.00 95.25 405 ASP A C 1
ATOM 3223 O O . ASP A 1 405 ? -11.277 -2.613 -4.940 1.00 95.25 405 ASP A O 1
ATOM 3227 N N . VAL A 1 406 ? -10.275 -1.393 -6.543 1.00 95.62 406 VAL A N 1
ATOM 3228 C CA . VAL A 1 406 ? -9.903 -2.537 -7.380 1.00 95.62 406 VAL A CA 1
ATOM 3229 C C . VAL A 1 406 ? -8.907 -3.428 -6.643 1.00 95.62 406 VAL A C 1
ATOM 3231 O O . VAL A 1 406 ? -9.073 -4.644 -6.661 1.00 95.62 406 VAL A O 1
ATOM 3234 N N . LEU A 1 407 ? -7.924 -2.859 -5.936 1.00 96.31 407 LEU A N 1
ATOM 3235 C CA . LEU A 1 407 ? -6.950 -3.643 -5.164 1.00 96.31 407 LEU A CA 1
ATOM 3236 C C . LEU A 1 407 ? -7.616 -4.533 -4.108 1.00 96.31 407 LEU A C 1
ATOM 3238 O O . LEU A 1 407 ? -7.270 -5.711 -3.995 1.00 96.31 407 LEU A O 1
ATOM 3242 N N . VAL A 1 408 ? -8.590 -4.004 -3.362 1.00 95.88 408 VAL A N 1
ATOM 3243 C CA . VAL A 1 408 ? -9.337 -4.792 -2.367 1.00 95.88 408 VAL A CA 1
ATOM 3244 C C . VAL A 1 408 ? -10.139 -5.904 -3.050 1.00 95.88 408 VAL A C 1
ATOM 3246 O O . VAL A 1 408 ? -10.115 -7.046 -2.586 1.00 95.88 408 VAL A O 1
ATOM 3249 N N . CYS A 1 409 ? -10.792 -5.623 -4.183 1.00 96.06 409 CYS A N 1
ATOM 3250 C CA . CYS A 1 409 ? -11.495 -6.650 -4.956 1.00 96.06 409 CYS A CA 1
ATOM 3251 C C . CYS A 1 409 ? -10.554 -7.755 -5.464 1.00 96.06 409 CYS A C 1
ATOM 3253 O O . CYS A 1 409 ? -10.881 -8.937 -5.339 1.00 96.06 409 CYS A O 1
ATOM 3255 N N . GLU A 1 410 ? -9.386 -7.397 -5.996 1.00 95.44 410 GLU A N 1
ATOM 3256 C CA . GLU A 1 410 ? -8.375 -8.357 -6.453 1.00 95.44 410 GLU A CA 1
ATOM 3257 C C . GLU A 1 410 ? -7.853 -9.207 -5.286 1.00 95.44 410 GLU A C 1
ATOM 3259 O O . GLU A 1 410 ? -7.727 -10.425 -5.414 1.00 95.44 410 GLU A O 1
ATOM 3264 N N . ALA A 1 411 ? -7.643 -8.615 -4.106 1.00 96.19 411 ALA A N 1
ATOM 3265 C CA . ALA A 1 411 ? -7.220 -9.363 -2.925 1.00 96.19 411 ALA A CA 1
ATOM 3266 C C . ALA A 1 411 ? -8.238 -10.444 -2.513 1.00 96.19 411 ALA A C 1
ATOM 3268 O O . ALA A 1 411 ? -7.860 -11.577 -2.193 1.00 96.19 411 ALA A O 1
ATOM 3269 N N . VAL A 1 412 ? -9.537 -10.138 -2.588 1.00 96.00 412 VAL A N 1
ATOM 3270 C CA . VAL A 1 412 ? -10.606 -11.123 -2.347 1.00 96.00 412 VAL A CA 1
ATOM 3271 C C . VAL A 1 412 ? -10.576 -12.235 -3.400 1.00 96.00 412 VAL A C 1
ATOM 3273 O O . VAL A 1 412 ? -10.701 -13.417 -3.062 1.00 96.00 412 VAL A O 1
ATOM 3276 N N . GLN A 1 413 ? -10.374 -11.888 -4.674 1.00 96.25 413 GLN A N 1
ATOM 3277 C CA . GLN A 1 413 ? -10.285 -12.872 -5.756 1.00 96.25 413 GLN A CA 1
ATOM 3278 C C . GLN A 1 413 ? -9.075 -13.800 -5.605 1.00 96.25 413 GLN A C 1
ATOM 3280 O O . GLN A 1 413 ? -9.205 -15.003 -5.848 1.00 96.25 413 GLN A O 1
ATOM 3285 N N . VAL A 1 414 ? -7.925 -13.288 -5.157 1.00 96.12 414 VAL A N 1
ATOM 3286 C CA . VAL A 1 414 ? -6.723 -14.095 -4.890 1.00 96.12 414 VAL A CA 1
ATOM 3287 C C . VAL A 1 414 ? -6.995 -15.133 -3.801 1.00 96.12 414 VAL A C 1
ATOM 3289 O O . VAL A 1 414 ? -6.701 -16.316 -4.000 1.00 96.12 414 VAL A O 1
ATOM 3292 N N . LEU A 1 415 ? -7.623 -14.736 -2.686 1.00 95.88 415 LEU A N 1
ATOM 3293 C CA . LEU A 1 415 ? -7.991 -15.680 -1.625 1.00 95.88 415 LEU A CA 1
ATOM 3294 C C . LEU A 1 415 ? -8.968 -16.746 -2.141 1.00 95.88 415 LEU A C 1
ATOM 3296 O O . LEU A 1 415 ? -8.774 -17.942 -1.919 1.00 95.88 415 LEU A O 1
ATOM 3300 N N . MET A 1 416 ? -9.980 -16.325 -2.904 1.00 96.81 416 MET A N 1
ATOM 3301 C CA . MET A 1 416 ? -10.959 -17.231 -3.504 1.00 96.81 416 MET A CA 1
ATOM 3302 C C . MET A 1 416 ? -10.307 -18.222 -4.478 1.00 96.81 416 MET A C 1
ATOM 3304 O O . MET A 1 416 ? -10.654 -19.407 -4.483 1.00 96.81 416 MET A O 1
ATOM 3308 N N . LYS A 1 417 ? -9.344 -17.763 -5.287 1.00 96.12 417 LYS A N 1
ATOM 3309 C CA . LYS A 1 417 ? -8.585 -18.603 -6.222 1.00 96.12 417 LYS A CA 1
ATOM 3310 C C . LYS A 1 417 ? -7.780 -19.664 -5.476 1.00 96.12 417 LYS A C 1
ATOM 3312 O O . LYS A 1 417 ? -7.842 -20.823 -5.869 1.00 96.12 417 LYS A O 1
ATOM 3317 N N . LYS A 1 418 ? -7.111 -19.308 -4.375 1.00 95.31 418 LYS A N 1
ATOM 3318 C CA . LYS A 1 418 ? -6.368 -20.267 -3.539 1.00 95.31 418 LYS A CA 1
ATOM 3319 C C . LYS A 1 418 ? -7.253 -21.390 -3.010 1.00 95.31 418 LYS A C 1
ATOM 3321 O O . LYS A 1 418 ? -6.908 -22.557 -3.167 1.00 95.31 418 LYS A O 1
ATOM 3326 N N . CYS A 1 419 ? -8.414 -21.054 -2.444 1.00 95.62 419 CYS A N 1
ATOM 3327 C CA . CYS A 1 419 ? -9.363 -22.064 -1.972 1.00 95.62 419 CYS A CA 1
ATOM 3328 C C . CYS A 1 419 ? -9.837 -22.972 -3.118 1.00 95.62 419 CYS A C 1
ATOM 3330 O O . CYS A 1 419 ? -9.914 -24.188 -2.953 1.00 95.62 419 CYS A O 1
ATOM 3332 N N . ARG A 1 420 ? -10.122 -22.399 -4.296 1.00 96.19 420 ARG A N 1
ATOM 3333 C CA . ARG A 1 420 ? -10.538 -23.168 -5.480 1.00 96.19 420 ARG A CA 1
ATOM 3334 C C . ARG A 1 420 ? -9.454 -24.125 -5.971 1.00 96.19 420 ARG A C 1
ATOM 3336 O O . ARG A 1 420 ? -9.799 -25.250 -6.311 1.00 96.19 420 ARG A O 1
ATOM 3343 N N . THR A 1 421 ? -8.185 -23.717 -5.983 1.00 95.25 421 THR A N 1
ATOM 3344 C CA . THR A 1 421 ? -7.069 -24.582 -6.399 1.00 95.25 421 THR A CA 1
ATOM 3345 C C . THR A 1 421 ? -7.024 -25.862 -5.567 1.00 95.25 421 THR A C 1
ATOM 3347 O O . THR A 1 421 ? -7.103 -26.951 -6.130 1.00 95.25 421 THR A O 1
ATOM 3350 N N . PHE A 1 422 ? -7.026 -25.747 -4.235 1.00 94.56 422 PHE A N 1
ATOM 3351 C CA . PHE A 1 422 ? -7.003 -26.922 -3.357 1.00 94.56 422 PHE A CA 1
ATOM 3352 C C . PHE A 1 422 ? -8.254 -27.798 -3.494 1.00 94.56 422 PHE A C 1
ATOM 3354 O O . PHE A 1 422 ? -8.163 -29.022 -3.447 1.00 94.56 422 PHE A O 1
ATOM 3361 N N . LEU A 1 423 ? -9.432 -27.201 -3.707 1.00 94.94 423 LEU A N 1
ATOM 3362 C CA . LEU A 1 423 ? -10.654 -27.971 -3.961 1.00 94.94 423 LEU A CA 1
ATOM 3363 C C . LEU A 1 423 ? -10.577 -28.786 -5.258 1.00 94.94 423 LEU A C 1
ATOM 3365 O O . LEU A 1 423 ? -11.122 -29.888 -5.308 1.00 94.94 423 LEU A O 1
ATOM 3369 N N . THR A 1 424 ? -9.933 -28.259 -6.300 1.00 94.69 424 THR A N 1
ATOM 3370 C CA . THR A 1 424 ? -9.721 -28.985 -7.559 1.00 94.69 424 THR A CA 1
ATOM 3371 C C . THR A 1 424 ? -8.740 -30.139 -7.363 1.00 94.69 424 THR A C 1
ATOM 3373 O O . THR A 1 424 ? -9.064 -31.268 -7.722 1.00 94.69 424 THR A O 1
ATOM 3376 N N . GLU A 1 425 ? -7.606 -29.901 -6.700 1.00 94.69 425 GLU A N 1
ATOM 3377 C CA . GLU A 1 425 ? -6.600 -30.939 -6.417 1.00 94.69 425 GLU A CA 1
ATOM 3378 C C . GLU A 1 425 ? -7.162 -32.095 -5.570 1.00 94.69 425 GLU A C 1
ATOM 3380 O O . GLU A 1 425 ? -6.864 -33.267 -5.814 1.00 94.69 425 GLU A O 1
ATOM 3385 N N . LEU A 1 426 ? -8.021 -31.790 -4.591 1.00 93.69 426 LEU A N 1
ATOM 3386 C CA . LEU A 1 426 ? -8.687 -32.812 -3.777 1.00 93.69 426 LEU A CA 1
ATOM 3387 C C . LEU A 1 426 ? -9.648 -33.683 -4.600 1.00 93.69 426 LEU A C 1
ATOM 3389 O O . LEU A 1 426 ? -9.728 -34.892 -4.365 1.00 93.69 426 LEU A O 1
ATOM 3393 N N . LYS A 1 427 ? -10.356 -33.098 -5.573 1.00 91.94 427 LYS A N 1
ATOM 3394 C CA . LYS A 1 427 ? -11.244 -33.843 -6.483 1.00 91.94 427 LYS A CA 1
ATOM 3395 C C . LYS A 1 427 ? -10.448 -34.749 -7.419 1.00 91.94 427 LYS A C 1
ATOM 3397 O O . LYS A 1 427 ? -10.732 -35.936 -7.519 1.00 91.94 427 LYS A O 1
ATOM 3402 N N . GLU A 1 428 ? -9.380 -34.229 -8.015 1.00 88.31 428 GLU A N 1
ATOM 3403 C CA . GLU A 1 428 ? -8.517 -35.011 -8.909 1.00 88.31 428 GLU A CA 1
ATOM 3404 C C . GLU A 1 428 ? -7.854 -36.207 -8.208 1.00 88.31 428 GLU A C 1
ATOM 3406 O O . GLU A 1 428 ? -7.652 -37.255 -8.822 1.00 88.31 428 GLU A O 1
ATOM 3411 N N . ASN A 1 429 ? -7.530 -36.081 -6.918 1.00 78.56 429 ASN A N 1
ATOM 3412 C CA . ASN A 1 429 ? -6.956 -37.176 -6.133 1.00 78.56 429 ASN A CA 1
ATOM 3413 C C . ASN A 1 429 ? -7.993 -38.187 -5.624 1.00 78.56 429 ASN A C 1
ATOM 3415 O O . ASN A 1 429 ? -7.628 -39.332 -5.363 1.00 78.56 429 ASN A O 1
ATOM 3419 N N . THR A 1 430 ? -9.263 -37.802 -5.487 1.00 71.44 430 THR A N 1
ATOM 3420 C CA . THR A 1 430 ? -10.340 -38.733 -5.107 1.00 71.44 430 THR A CA 1
ATOM 3421 C C . THR A 1 430 ? -10.852 -39.552 -6.293 1.00 71.44 430 THR A C 1
ATOM 3423 O O . THR A 1 430 ? -11.280 -40.687 -6.091 1.00 71.44 430 THR A O 1
ATOM 3426 N N . ASP A 1 431 ? -10.715 -39.037 -7.518 1.00 63.72 431 ASP A N 1
ATOM 3427 C CA . ASP A 1 431 ? -11.107 -39.722 -8.758 1.00 63.72 431 ASP A CA 1
ATOM 3428 C C . ASP A 1 431 ? -10.020 -40.652 -9.343 1.00 63.72 431 ASP A C 1
ATOM 3430 O O . ASP A 1 431 ? -10.274 -41.377 -10.309 1.00 63.72 431 ASP A O 1
ATOM 3434 N N . LYS A 1 432 ? -8.809 -40.693 -8.766 1.00 53.69 432 LYS A N 1
ATOM 3435 C CA . LYS A 1 432 ? -7.786 -41.685 -9.138 1.00 53.69 432 LYS A CA 1
ATOM 3436 C C . LYS A 1 432 ? -8.061 -43.013 -8.413 1.00 53.69 432 LYS A C 1
ATOM 3438 O O . LYS A 1 432 ? -7.976 -43.046 -7.184 1.00 53.69 432 LYS A O 1
ATOM 3443 N N . PRO A 1 433 ? -8.368 -44.120 -9.123 1.00 54.66 433 PRO A N 1
ATOM 3444 C CA . PRO A 1 433 ? -8.482 -45.423 -8.480 1.00 54.66 433 PRO A CA 1
ATOM 3445 C C . PRO A 1 433 ? -7.125 -45.811 -7.879 1.00 54.66 433 PRO A C 1
ATOM 3447 O O . PRO A 1 433 ? -6.089 -45.620 -8.519 1.00 54.66 433 PRO A O 1
ATOM 3450 N N . LYS A 1 434 ? -7.159 -46.296 -6.633 1.00 53.81 434 LYS A N 1
ATOM 3451 C CA . LYS A 1 434 ? -5.988 -46.792 -5.897 1.00 53.81 434 LYS A CA 1
ATOM 3452 C C . LYS A 1 434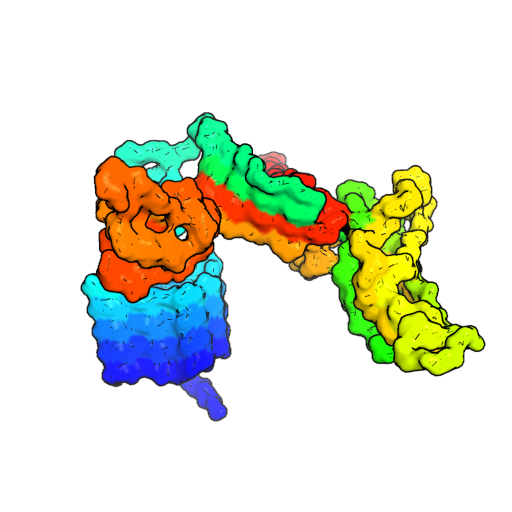 ? -5.265 -47.917 -6.623 1.00 53.81 434 LYS A C 1
ATOM 3454 O O . LYS A 1 434 ? -5.967 -48.772 -7.210 1.00 53.81 434 LYS A O 1
#